Protein AF-A0A1V6N3Y4-F1 (afdb_monomer_lite)

Foldseek 3Di:
DPPPPPPPPPPPPAAEAEDELPDPLAPQVQQVVFAHEYEYEQDENDDPSQAPHEHDARGAYEYFYPDLVRAYEDEDCAEAGYEYNHHYEYYSHEYEQYFADPDDPTTESYEFLEEYEYYAYEYEHHAYAAFANYEFDWDADPVRPDIGTGEYEAENYEYYQAEHQAASHYEHPEEYEHENYEYEAAQHQAAQHYEYAQYAAEYYLYEYYAGQHEHQDYAQHYEAEDHQDAHHAENYEYEQGCYAAALHGEYQAAYHAYLYEAYQGEHAAHEQHYEHDDDDADHEYEHENYEYYQGEYQEALHYEHAYAYAAYNYEYEQREHAHEAQHYEYEPYEEAHFQYEAENGDYPDYAPYEYEAAPDAYAHAQYEYFQIPFAHYDYDQDCVVPNPGGHDQVRYAAEAYHQLEPPNVRNHYPHDYPKYKHKAKDWDDDPDFAAQFDKTKIKIDTAIPPDRHLVPSVVGHDWDWKWKDKPNHTDDIDGNSDTDMDIDHHHFQWIKIWIHGHPYIYIDIGGHHAFEKEKDKDFPDDDQFKTKIKMAIATPVRQADAQFKKWKDFPPHTFDIFGHHNRRITIDIGGCVVAAAWTWMKIWGCADRRHHIYMDIDTDHD

Sequence (606 aa):
MLITTALTISSVSANEITINENSTGGIKEAVNTGNSTIILESGTYKGENNTEIGVRYENNIIIKSKNPNNKAIIDCNNSWFIGNAGNLTLINLIIVNGQGMEEGITQGVITNLGTIYIINCSFMNNNLTIGSVINNIKISDPDGIITVAGSAYIINSTFINNKALEGGAIFNQGNISIANSNFTNNSANTGGAIYNDEGLMEIYSSVFLNNKAIGENGGGAIFNDYCDIPIIIDSCSFINNSAKVGGSIGSSGSLNILRSKFIDNTATSGGGGIASAGGELGYICNIYNSSFINNSAPMGGAVLNIMQLNIFNCNFTNNKANETGEAIINLISPLNVSNSNFNNNSATKGSDIYLSTIQFPVSITYNTFLNSKNNSIYYINTEEMMPGMVGNVSNVKISHNWWGTNNIKDKVIGVKPINYYTMKITTKIANNKLYVTDKLTIYYYFVLNGTNNNADAKNKLKYFTTSLYYNGKLLKNIDGRINTNYSITLKTISNTVKAKLDKQESNIKYTARKLKTTNNFQIASKSKKYTKLKISLKDNKKKSVAKKWIKVYKGKKYLGKAKTNTKGIAYLKIKTNKIKGKNKITTKYTGTGIYTSSKKTKTLKI

Organism: NCBI:txid1300164

InterPro domains:
  IPR003368 Polymorphic outer membrane protein repeat [PF02415] (156-173)
  IPR003368 Polymorphic outer membrane protein repeat [PF02415] (180-196)
  IPR011050 Pectin lyase fold/virulence factor [SSF51126] (2-277)
  IPR011050 Pectin lyase fold/virulence factor [SSF51126] (231-425)

Radius of gyration: 39.25 Å; chains: 1; bounding box: 73×41×133 Å

pLDDT: mean 89.95, std 11.98, range [33.0, 98.94]

Secondary structure (DSSP, 8-state):
--SSSS-------PEEEEE-TT-TTHHHHHHTTSSEEEEEPSSEE-STTSSSEEEPTT-EEEEEES-TTSPPEEE-TTS--EEESSEEEEES-EEES----SSSS--SSEEESSEEEEES-EEES-B-SSS-SEEE-EEE-TTSS-EEE-EEEEES-EEES-B-SB-SSEEESSEEEEES-EEES-EESBSSSEEEES-EEEEES-EEES-EE-SSSSBSSEEEES-SSPEEEES-EEES-EESSBSSEEESS-EEEES-EEES-EESSS-SSEEE--SSTT-EEEEES-EEES-EEEE-SSEEESSEEEEES-EEES-EEEEE-SSEEE-SS-EEEES-EEES-EEEE-EEEEES--SS-EEEES-EEES-SSEEEEE---TTSSTT----GGGEEEESBB-SSS--TTTEESS--SSBEEEEEE----S-PPBTT-EEEEEEEEEETTSS--TTHHHHSPP-EEEEEETTEEEEEEETTS-EEEEEE--SSEEEEEEEETTEEEEEEEEPBPBPEEEEEEEEEE-SSEEEEEEEEEETTS-B-TT-EEEEEETTEEEEEEE--TTSEEEEEEEGGGG-SEEEEEEEE---SSB--EEEEEEEE-

Structure (mmCIF, N/CA/C/O backbone):
data_AF-A0A1V6N3Y4-F1
#
_entry.id   AF-A0A1V6N3Y4-F1
#
loop_
_atom_site.group_PDB
_atom_site.id
_atom_site.type_symbol
_atom_site.label_atom_id
_atom_site.label_alt_id
_atom_site.label_comp_id
_atom_site.label_asym_id
_atom_site.label_entity_id
_atom_site.label_seq_id
_atom_site.pdbx_PDB_ins_code
_atom_site.Cartn_x
_atom_site.Cartn_y
_atom_site.Cartn_z
_atom_site.occupancy
_atom_site.B_iso_or_equiv
_atom_site.auth_seq_id
_atom_site.auth_comp_id
_atom_site.auth_asym_id
_atom_site.auth_atom_id
_atom_site.pdbx_PDB_model_num
ATOM 1 N N . MET A 1 1 ? -9.312 -17.828 9.897 1.00 33.00 1 MET A N 1
ATOM 2 C CA . MET A 1 1 ? -9.777 -19.123 10.445 1.00 33.00 1 MET A CA 1
ATOM 3 C C . MET A 1 1 ? -9.742 -19.098 11.982 1.00 33.00 1 MET A C 1
ATOM 5 O O . MET A 1 1 ? -9.340 -20.075 12.588 1.00 33.00 1 MET A O 1
ATOM 9 N N . LEU A 1 2 ? -10.165 -17.986 12.610 1.00 33.62 2 LEU A N 1
ATOM 10 C CA . LEU A 1 2 ? -10.116 -17.787 14.073 1.00 33.62 2 LEU A CA 1
ATOM 11 C C . LEU A 1 2 ? -11.417 -17.188 14.655 1.00 33.62 2 LEU A C 1
ATOM 13 O O . LEU A 1 2 ? -11.480 -16.885 15.832 1.00 33.62 2 LEU A O 1
ATOM 17 N N . ILE A 1 3 ? -12.481 -17.050 13.851 1.00 41.53 3 ILE A N 1
ATOM 18 C CA . ILE A 1 3 ? -13.749 -16.409 14.270 1.00 41.53 3 ILE A CA 1
ATOM 19 C C . ILE A 1 3 ? -14.944 -17.348 14.033 1.00 41.53 3 ILE A C 1
ATOM 21 O O . ILE A 1 3 ? -16.021 -16.941 13.621 1.00 41.53 3 ILE A O 1
ATOM 25 N N . THR A 1 4 ? -14.740 -18.653 14.211 1.00 35.91 4 THR A N 1
ATOM 26 C CA . THR A 1 4 ? -15.840 -19.645 14.189 1.00 35.91 4 THR A CA 1
ATOM 27 C C . THR A 1 4 ? -15.979 -20.402 15.506 1.00 35.91 4 THR A C 1
ATOM 29 O O . THR A 1 4 ? -16.926 -21.159 15.666 1.00 35.91 4 THR A O 1
ATOM 32 N N . THR A 1 5 ? -15.100 -20.155 16.481 1.00 37.44 5 THR A N 1
ATOM 33 C CA . THR A 1 5 ? -15.085 -20.857 17.774 1.00 37.44 5 THR A CA 1
ATOM 34 C C . THR A 1 5 ? -15.616 -20.034 18.954 1.00 37.44 5 THR A C 1
ATOM 36 O O . THR A 1 5 ? -15.626 -20.546 20.063 1.00 37.44 5 THR A O 1
ATOM 39 N N . ALA A 1 6 ? -16.109 -18.805 18.751 1.00 40.69 6 ALA A N 1
ATOM 40 C CA . ALA A 1 6 ? -16.585 -17.930 19.840 1.00 40.69 6 ALA A CA 1
ATOM 41 C C . ALA A 1 6 ? -18.121 -17.852 19.991 1.00 40.69 6 ALA A C 1
ATOM 43 O O . ALA A 1 6 ? -18.643 -16.897 20.551 1.00 40.69 6 ALA A O 1
ATOM 44 N N . LEU A 1 7 ? -18.868 -18.840 19.490 1.00 45.47 7 LEU A N 1
ATOM 45 C CA . LEU A 1 7 ? -20.323 -18.936 19.692 1.00 45.47 7 LEU A CA 1
ATOM 46 C C . LEU A 1 7 ? -20.700 -20.275 20.339 1.00 45.47 7 LEU A C 1
ATOM 48 O O . LEU A 1 7 ? -21.632 -20.948 19.917 1.00 45.47 7 LEU A O 1
ATOM 52 N N . THR A 1 8 ? -19.988 -20.675 21.392 1.00 38.47 8 THR A N 1
ATOM 53 C CA . THR A 1 8 ? -20.592 -21.539 22.413 1.00 38.47 8 THR A CA 1
ATOM 54 C C . THR A 1 8 ? -21.263 -20.624 23.429 1.00 38.47 8 THR A C 1
ATOM 56 O O . THR A 1 8 ? -20.672 -20.269 24.445 1.00 38.47 8 THR A O 1
ATOM 59 N N . ILE A 1 9 ? -22.480 -20.175 23.112 1.00 51.94 9 ILE A N 1
ATOM 60 C CA . ILE A 1 9 ? -23.355 -19.509 24.082 1.00 51.94 9 ILE A CA 1
ATOM 61 C C . ILE A 1 9 ? -23.631 -20.561 25.161 1.00 51.94 9 ILE A C 1
ATOM 63 O O . ILE A 1 9 ? -24.239 -21.592 24.867 1.00 51.94 9 ILE A O 1
ATOM 67 N N . SER A 1 10 ? -23.107 -20.365 26.372 1.00 43.41 10 SER A N 1
ATOM 68 C CA . SER A 1 10 ? -23.363 -21.279 27.481 1.00 43.41 10 SER A CA 1
ATOM 69 C C . SER A 1 10 ? -24.864 -21.281 27.770 1.00 43.41 10 SER A C 1
ATOM 71 O O . SER A 1 10 ? -25.480 -20.256 28.050 1.00 43.41 10 SER A O 1
ATOM 73 N N . SER A 1 11 ? -25.474 -22.454 27.642 1.00 40.91 11 SER A N 1
ATOM 74 C CA . SER A 1 11 ? -26.912 -22.682 27.762 1.00 40.91 11 SER A CA 1
ATOM 75 C C . SER A 1 11 ? -27.372 -22.741 29.223 1.00 40.91 11 SER A C 1
ATOM 77 O O . SER A 1 11 ? -28.073 -23.674 29.616 1.00 40.91 11 SER A O 1
ATOM 79 N N . VAL A 1 12 ? -26.962 -21.781 30.055 1.00 51.38 12 VAL A N 1
ATOM 80 C CA . VAL A 1 12 ? -27.652 -21.567 31.334 1.00 51.38 12 VAL A CA 1
ATOM 81 C C . VAL A 1 12 ? -29.000 -20.942 30.979 1.00 51.38 12 VAL A C 1
ATOM 83 O O . VAL A 1 12 ? -29.028 -20.018 30.171 1.00 51.38 12 VAL A O 1
ATOM 86 N N . SER A 1 13 ? -30.109 -21.481 31.497 1.00 56.66 13 SER A N 1
ATOM 87 C CA . SER A 1 13 ? -31.471 -21.046 31.157 1.00 56.66 13 SER A CA 1
ATOM 88 C C . SER A 1 13 ? -31.668 -19.562 31.488 1.00 56.66 13 SER A C 1
ATOM 90 O O . SER A 1 13 ? -32.026 -19.207 32.610 1.00 56.66 13 SER A O 1
ATOM 92 N N . ALA A 1 14 ? -31.374 -18.695 30.525 1.00 64.75 14 ALA A N 1
ATOM 93 C CA . ALA A 1 14 ? -31.581 -17.267 30.646 1.00 64.75 14 ALA A CA 1
ATOM 94 C C . ALA A 1 14 ? -33.077 -16.985 30.496 1.00 64.75 14 ALA A C 1
ATOM 96 O O . ALA A 1 14 ? -33.709 -17.495 29.569 1.00 64.75 14 ALA A O 1
ATOM 97 N N . ASN A 1 15 ? -33.639 -16.174 31.389 1.00 84.38 15 ASN A N 1
ATOM 98 C CA . ASN A 1 15 ? -35.018 -15.720 31.248 1.00 84.38 15 ASN A CA 1
ATOM 99 C C . ASN A 1 15 ? -35.150 -14.914 29.949 1.00 84.38 15 ASN A C 1
ATOM 101 O O . ASN A 1 15 ? -34.381 -13.982 29.713 1.00 84.38 15 ASN A O 1
ATOM 105 N N . GLU A 1 16 ? -36.100 -15.269 29.084 1.00 93.00 16 GLU A N 1
ATOM 106 C CA . GLU A 1 16 ? -36.401 -14.466 27.896 1.00 93.00 16 GLU A CA 1
ATOM 107 C C . GLU A 1 16 ? -37.425 -13.384 28.242 1.00 93.00 16 GLU A C 1
ATOM 109 O O . GLU A 1 16 ? -38.526 -13.677 28.706 1.00 93.00 16 GLU A O 1
ATOM 114 N N . ILE A 1 17 ? -37.069 -12.124 27.999 1.00 95.38 17 ILE A N 1
ATOM 115 C CA . ILE A 1 17 ? -37.896 -10.961 28.320 1.00 95.38 17 ILE A CA 1
ATOM 116 C C . ILE A 1 17 ? -38.053 -10.139 27.047 1.00 95.38 17 ILE A C 1
ATOM 118 O O . ILE A 1 17 ? -37.066 -9.667 26.490 1.00 95.38 17 ILE A O 1
ATOM 122 N N . THR A 1 18 ? -39.284 -9.962 26.568 1.00 96.69 18 THR A N 1
ATOM 123 C CA . THR A 1 18 ? -39.566 -9.101 25.409 1.00 96.69 18 THR A CA 1
ATOM 124 C C . THR A 1 18 ? -40.175 -7.787 25.877 1.00 96.69 18 THR A C 1
ATOM 126 O O . THR A 1 18 ? -41.184 -7.804 26.579 1.00 96.69 18 THR A O 1
ATOM 129 N N . ILE A 1 19 ? -39.585 -6.660 25.477 1.00 97.31 19 ILE A N 1
ATOM 130 C CA . ILE A 1 19 ? -40.056 -5.316 25.837 1.00 97.31 19 ILE A CA 1
ATOM 131 C C . ILE A 1 19 ? -40.183 -4.417 24.606 1.00 97.31 19 ILE A C 1
ATOM 133 O O . ILE A 1 19 ? -39.470 -4.586 23.615 1.00 97.31 19 ILE A O 1
ATOM 137 N N . ASN A 1 20 ? -41.064 -3.423 24.685 1.00 97.44 20 ASN A N 1
ATOM 138 C CA . ASN A 1 20 ? -41.166 -2.329 23.717 1.00 97.44 20 ASN A CA 1
ATOM 139 C C . ASN A 1 20 ? -40.733 -1.002 24.366 1.00 97.44 20 ASN A C 1
ATOM 141 O O . ASN A 1 20 ? -40.438 -0.954 25.558 1.00 97.44 20 ASN A O 1
ATOM 145 N N . GLU A 1 21 ? -40.690 0.074 23.584 1.00 94.62 21 GLU A N 1
ATOM 146 C CA . GLU A 1 21 ? -40.254 1.406 24.038 1.00 94.62 21 GLU A CA 1
ATOM 147 C C . GLU A 1 21 ? -41.095 2.009 25.184 1.00 94.62 21 GLU A C 1
ATOM 149 O O . GLU A 1 21 ? -40.624 2.917 25.863 1.00 94.62 21 GLU A O 1
ATOM 154 N N . ASN A 1 22 ? -42.301 1.482 25.435 1.00 94.81 22 ASN A N 1
ATOM 155 C CA . ASN A 1 22 ? -43.223 1.924 26.487 1.00 94.81 22 ASN A CA 1
ATOM 156 C C . ASN A 1 22 ? -43.298 0.956 27.682 1.00 94.81 22 ASN A C 1
ATOM 158 O O . ASN A 1 22 ? -44.105 1.163 28.590 1.00 94.81 22 ASN A O 1
ATOM 162 N N . SER A 1 23 ? -42.508 -0.123 27.689 1.00 95.38 23 SER A N 1
ATOM 163 C CA . SER A 1 23 ? -42.474 -1.065 28.808 1.00 95.38 23 SER A CA 1
ATOM 164 C C . SER A 1 23 ? -42.011 -0.364 30.089 1.00 95.38 23 SER A C 1
ATOM 166 O O . SER A 1 23 ? -40.950 0.262 30.118 1.00 95.38 23 SER A O 1
ATOM 168 N N . THR A 1 24 ? -42.802 -0.481 31.160 1.00 93.75 24 THR A N 1
ATOM 169 C CA . THR A 1 24 ? -42.452 0.029 32.495 1.00 93.75 24 THR A CA 1
ATOM 170 C C . THR A 1 24 ? -41.091 -0.522 32.931 1.00 93.75 24 THR A C 1
ATOM 172 O O . THR A 1 24 ? -40.791 -1.682 32.664 1.00 93.75 24 THR A O 1
ATOM 175 N N . GLY A 1 25 ? -40.239 0.340 33.499 1.00 93.31 25 GLY A N 1
ATOM 176 C CA . GLY A 1 25 ? -38.878 -0.002 33.939 1.00 93.31 25 GLY A CA 1
ATOM 177 C C . GLY A 1 25 ? -37.847 -0.268 32.834 1.00 93.31 25 GLY A C 1
ATOM 178 O O . GLY A 1 25 ? -36.647 -0.270 33.115 1.00 93.31 25 GLY A O 1
ATOM 179 N N . GLY A 1 26 ? -38.283 -0.402 31.576 1.00 96.56 26 GLY A N 1
ATOM 180 C CA . GLY A 1 26 ? -37.426 -0.454 30.392 1.00 96.56 26 GLY A CA 1
ATOM 181 C C . GLY A 1 26 ? -36.361 -1.554 30.425 1.00 96.56 26 GLY A C 1
ATOM 182 O O . GLY A 1 26 ? -36.536 -2.625 31.011 1.00 96.56 26 GLY A O 1
ATOM 183 N N . ILE A 1 27 ? -35.231 -1.289 29.765 1.00 97.12 27 ILE A N 1
ATOM 184 C CA . ILE A 1 27 ? -34.089 -2.216 29.718 1.00 97.12 27 ILE A CA 1
ATOM 185 C C . ILE A 1 27 ? -33.473 -2.390 31.115 1.00 97.12 27 ILE A C 1
ATOM 187 O O . ILE A 1 27 ? -33.032 -3.488 31.454 1.00 97.12 27 ILE A O 1
ATOM 191 N N . LYS A 1 28 ? -33.465 -1.334 31.939 1.00 95.56 28 LYS A N 1
ATOM 192 C CA . LYS A 1 28 ? -32.869 -1.337 33.282 1.00 95.56 28 LYS A CA 1
ATOM 193 C C . LYS A 1 28 ? -33.521 -2.380 34.190 1.00 95.56 28 LYS A C 1
ATOM 195 O O . LYS A 1 28 ? -32.811 -3.166 34.814 1.00 95.56 28 LYS A O 1
ATOM 200 N N . GLU A 1 29 ? -34.852 -2.436 34.232 1.00 95.19 29 GLU A N 1
ATOM 201 C CA . GLU A 1 29 ? -35.568 -3.454 35.013 1.00 95.19 29 GLU A CA 1
ATOM 202 C C . GLU A 1 29 ? -35.330 -4.863 34.454 1.00 95.19 29 GLU A C 1
ATOM 204 O O . GLU A 1 29 ? -35.030 -5.783 35.216 1.00 95.19 29 GLU A O 1
ATOM 209 N N . ALA A 1 30 ? -35.364 -5.025 33.127 1.00 94.44 30 ALA A N 1
ATOM 210 C CA . ALA A 1 30 ? -35.142 -6.319 32.487 1.00 94.44 30 ALA A CA 1
ATOM 211 C C . ALA A 1 30 ? -33.751 -6.909 32.803 1.00 94.44 30 ALA A C 1
ATOM 213 O O . ALA A 1 30 ? -33.641 -8.109 33.056 1.00 94.44 30 ALA A O 1
ATOM 214 N N . VAL A 1 31 ? -32.699 -6.083 32.861 1.00 94.00 31 VAL A N 1
ATOM 215 C CA . VAL A 1 31 ? -31.335 -6.518 33.234 1.00 94.00 31 VAL A CA 1
ATOM 216 C C . VAL A 1 31 ? -31.233 -6.946 34.704 1.00 94.00 31 VAL A C 1
ATOM 218 O O . VAL A 1 31 ? -30.486 -7.871 35.024 1.00 94.00 31 VAL A O 1
ATOM 221 N N . ASN A 1 32 ? -32.005 -6.332 35.604 1.00 89.50 32 ASN A N 1
ATOM 222 C CA . ASN A 1 32 ? -31.956 -6.626 37.042 1.00 89.50 32 ASN A CA 1
ATOM 223 C C . ASN A 1 32 ? -32.552 -7.991 37.429 1.00 89.50 32 ASN A C 1
ATOM 225 O O . ASN A 1 32 ? -32.403 -8.420 38.572 1.00 89.50 32 ASN A O 1
ATOM 229 N N . THR A 1 33 ? -33.182 -8.703 36.492 1.00 85.69 33 THR A N 1
ATOM 230 C CA . THR A 1 33 ? -33.753 -10.041 36.724 1.00 85.69 33 THR A CA 1
ATOM 231 C C . THR A 1 33 ? -32.708 -11.172 36.768 1.00 85.69 33 THR A C 1
ATOM 233 O O . THR A 1 33 ? -33.061 -12.325 37.017 1.00 85.69 33 THR A O 1
ATOM 236 N N . GLY A 1 34 ? -31.421 -10.860 36.563 1.00 83.50 34 GLY A N 1
ATOM 237 C CA . GLY A 1 34 ? -30.323 -11.831 36.508 1.00 83.50 34 GLY A CA 1
ATOM 238 C C . GLY A 1 34 ? -30.050 -12.312 35.081 1.00 83.50 34 GLY A C 1
ATOM 239 O O . GLY A 1 34 ? -30.277 -11.572 34.126 1.00 83.50 34 GLY A O 1
ATOM 240 N N . ASN A 1 35 ? -29.555 -13.545 34.919 1.00 88.00 35 ASN A N 1
ATOM 241 C CA . ASN A 1 35 ? -29.235 -14.133 33.608 1.00 88.00 35 ASN A CA 1
ATOM 242 C C . ASN A 1 35 ? -30.437 -14.082 32.651 1.00 88.00 35 ASN A C 1
ATOM 244 O O . ASN A 1 35 ? -31.423 -14.793 32.862 1.00 88.00 35 ASN A O 1
ATOM 248 N N . SER A 1 36 ? -30.341 -13.276 31.589 1.00 90.56 36 SER A N 1
ATOM 249 C CA . SER A 1 36 ? -31.496 -12.942 30.747 1.00 90.56 36 SER A CA 1
ATOM 250 C C . SER A 1 36 ? -31.145 -12.695 29.283 1.00 90.56 36 SER A C 1
ATOM 252 O O . SER A 1 36 ? -30.097 -12.141 28.951 1.00 90.56 36 SER A O 1
ATOM 254 N N . THR A 1 37 ? -32.076 -13.059 28.401 1.00 95.75 37 THR A N 1
ATOM 255 C CA . THR A 1 37 ? -32.118 -12.620 27.003 1.00 95.75 37 THR A CA 1
ATOM 256 C C . THR A 1 37 ? -33.241 -11.607 26.832 1.00 95.75 37 THR A C 1
ATOM 258 O O . THR A 1 37 ? -34.420 -11.946 26.839 1.00 95.75 37 THR A O 1
ATOM 261 N N . ILE A 1 38 ? -32.860 -10.353 26.641 1.00 97.31 38 ILE A N 1
ATOM 262 C CA . ILE A 1 38 ? -33.747 -9.209 26.486 1.00 97.31 38 ILE A CA 1
ATOM 263 C C . ILE A 1 38 ? -33.940 -8.936 24.994 1.00 97.31 38 ILE A C 1
ATOM 265 O O . ILE A 1 38 ? -32.992 -8.654 24.255 1.00 97.31 38 ILE A O 1
ATOM 269 N N . ILE A 1 39 ? -35.185 -9.048 24.545 1.00 98.06 39 ILE A N 1
ATOM 270 C CA . ILE A 1 39 ? -35.608 -8.886 23.158 1.00 98.06 39 ILE A CA 1
ATOM 271 C C . ILE A 1 39 ? -36.339 -7.553 23.029 1.00 98.06 39 ILE A C 1
ATOM 273 O O . ILE A 1 39 ? -37.398 -7.348 23.617 1.00 98.06 39 ILE A O 1
ATOM 277 N N . LEU A 1 40 ? -35.774 -6.649 22.237 1.00 98.50 40 LEU A N 1
ATOM 278 C CA . LEU A 1 40 ? -36.328 -5.323 21.997 1.00 98.50 40 LEU A CA 1
ATOM 279 C C . LEU A 1 40 ? -37.172 -5.335 20.721 1.00 98.50 40 LEU A C 1
ATOM 281 O O . LEU A 1 40 ? -36.662 -5.649 19.639 1.00 98.50 40 LEU A O 1
ATOM 285 N N . GLU A 1 41 ? -38.456 -4.999 20.828 1.00 98.44 41 GLU A N 1
ATOM 286 C CA . GLU A 1 41 ? -39.258 -4.626 19.659 1.00 98.44 41 GLU A CA 1
ATOM 287 C C . GLU A 1 41 ? -38.630 -3.414 18.945 1.00 98.44 41 GLU A C 1
ATOM 289 O O . GLU A 1 41 ? -37.853 -2.650 19.518 1.00 98.44 41 GLU A O 1
ATOM 294 N N . SER A 1 42 ? -38.943 -3.226 17.663 1.00 97.88 42 SER A N 1
ATOM 295 C CA . SER A 1 42 ? -38.503 -2.023 16.954 1.00 97.88 42 SER A CA 1
ATOM 296 C C . SER A 1 42 ? -39.098 -0.780 17.620 1.00 97.88 42 SER A C 1
ATOM 298 O O . SER A 1 42 ? -40.305 -0.721 17.842 1.00 97.88 42 SER A O 1
ATOM 300 N N . GLY A 1 43 ? -38.259 0.209 17.905 1.00 97.81 43 GLY A N 1
ATOM 301 C CA . GLY A 1 43 ? -38.656 1.407 18.634 1.00 97.81 43 GLY A CA 1
ATOM 302 C C . GLY A 1 43 ? -37.452 2.226 19.080 1.00 97.81 43 GLY A C 1
ATOM 303 O O . GLY A 1 43 ? -36.305 1.818 18.868 1.00 97.81 43 GLY A O 1
ATOM 304 N N . THR A 1 44 ? -37.714 3.383 19.684 1.00 98.19 44 THR A N 1
ATOM 305 C CA . THR A 1 44 ? -36.690 4.247 20.279 1.00 98.19 44 THR A CA 1
ATOM 306 C C . THR A 1 44 ? -36.819 4.258 21.797 1.00 98.19 44 THR A C 1
ATOM 308 O O . THR A 1 44 ? -37.716 4.875 22.361 1.00 98.19 44 THR A O 1
ATOM 311 N N . TYR A 1 45 ? -35.876 3.601 22.457 1.00 98.19 45 TYR A N 1
ATOM 312 C CA . TYR A 1 45 ? -35.781 3.466 23.902 1.00 98.19 45 TYR A CA 1
ATOM 313 C C . TYR A 1 45 ? -35.039 4.681 24.460 1.00 98.19 45 TYR A C 1
ATOM 315 O O . TYR A 1 45 ? -33.842 4.844 24.219 1.00 98.19 45 TYR A O 1
ATOM 323 N N . LYS A 1 46 ? -35.774 5.545 25.169 1.00 94.56 46 LYS A N 1
ATOM 324 C CA . LYS A 1 46 ? -35.293 6.812 25.748 1.00 94.56 46 LYS A CA 1
ATOM 325 C C . LYS A 1 46 ? -35.507 6.849 27.257 1.00 94.56 46 LYS A C 1
ATOM 327 O O . LYS A 1 46 ? -36.319 6.094 27.792 1.00 94.56 46 LYS A O 1
ATOM 332 N N . GLY A 1 47 ? -34.845 7.796 27.912 1.00 87.75 47 GLY A N 1
ATOM 333 C CA . GLY A 1 47 ? -35.048 8.103 29.325 1.00 87.75 47 GLY A CA 1
ATOM 334 C C . GLY A 1 47 ? -34.318 7.153 30.271 1.00 87.75 47 GLY A C 1
ATOM 335 O O . GLY A 1 47 ? -33.772 6.128 29.865 1.00 87.75 47 GLY A O 1
ATOM 336 N N . GLU A 1 48 ? -34.348 7.502 31.555 1.00 90.00 48 GLU A N 1
ATOM 337 C CA . GLU A 1 48 ? -33.527 6.899 32.617 1.00 90.00 48 GLU A CA 1
ATOM 338 C C . GLU A 1 48 ? -33.753 5.393 32.812 1.00 90.00 48 GLU A C 1
ATOM 340 O O . GLU A 1 48 ? -32.900 4.698 33.354 1.00 90.00 48 GLU A O 1
ATOM 345 N N . ASN A 1 49 ? -34.878 4.850 32.344 1.00 95.31 49 ASN A N 1
ATOM 346 C CA . ASN A 1 49 ? -35.170 3.415 32.402 1.00 95.31 49 ASN A CA 1
ATOM 347 C C . ASN A 1 49 ? -34.407 2.588 31.347 1.00 95.31 49 ASN A C 1
ATOM 349 O O . ASN A 1 49 ? -34.445 1.360 31.376 1.00 95.31 49 ASN A O 1
ATOM 353 N N . ASN A 1 50 ? -33.730 3.237 30.397 1.00 96.62 50 ASN A N 1
ATOM 354 C CA . ASN A 1 50 ? -33.027 2.585 29.287 1.00 96.62 50 ASN A CA 1
ATOM 355 C C . ASN A 1 50 ? -31.525 2.913 29.237 1.00 96.62 50 ASN A C 1
ATOM 357 O O . ASN A 1 50 ? -30.818 2.422 28.358 1.00 96.62 50 ASN A O 1
ATOM 361 N N . THR A 1 51 ? -31.042 3.715 30.183 1.00 94.62 51 THR A N 1
ATOM 362 C CA . THR A 1 51 ? -29.648 4.149 30.342 1.00 94.62 51 THR A CA 1
ATOM 363 C C . THR A 1 51 ? -29.168 3.858 31.755 1.00 94.62 51 THR A C 1
ATOM 365 O O . THR A 1 51 ? -29.954 3.465 32.615 1.00 94.62 51 THR A O 1
ATOM 368 N N . GLU A 1 52 ? -27.881 4.049 32.015 1.00 93.06 52 GLU A N 1
ATOM 369 C CA . GLU A 1 52 ? -27.291 3.913 33.347 1.00 93.06 52 GLU A CA 1
ATOM 370 C C . GLU A 1 52 ? -27.485 2.522 33.965 1.00 93.06 52 GLU A C 1
ATOM 372 O O . GLU A 1 52 ? -27.962 2.355 35.091 1.00 93.06 52 GLU A O 1
ATOM 377 N N . ILE A 1 53 ? -27.173 1.494 33.177 1.00 94.12 53 ILE A N 1
ATOM 378 C CA . ILE A 1 53 ? -27.447 0.095 33.507 1.00 94.12 53 ILE A CA 1
ATOM 379 C C . ILE A 1 53 ? -26.165 -0.618 33.944 1.00 94.12 53 ILE A C 1
ATOM 381 O O . ILE A 1 53 ? -25.170 -0.610 33.229 1.00 94.12 53 ILE A O 1
ATOM 385 N N . GLY A 1 54 ? -26.184 -1.302 35.089 1.00 92.62 54 GLY A N 1
ATOM 386 C CA . GLY A 1 54 ? -25.061 -2.124 35.552 1.00 92.62 54 GLY A CA 1
ATOM 387 C C . GLY A 1 54 ? -25.291 -3.619 35.326 1.00 92.62 54 GLY A C 1
ATOM 388 O O . GLY A 1 54 ? -26.254 -4.181 35.843 1.00 92.62 54 GLY A O 1
ATOM 389 N N . VAL A 1 55 ? -24.380 -4.289 34.618 1.00 93.81 55 VAL A N 1
ATOM 390 C CA . VAL A 1 55 ? -24.320 -5.757 34.524 1.00 93.81 55 VAL A CA 1
ATOM 391 C C . VAL A 1 55 ? -23.303 -6.275 35.535 1.00 93.81 55 VAL A C 1
ATOM 393 O O . VAL A 1 55 ? -22.112 -5.969 35.446 1.00 93.81 55 VAL A O 1
ATOM 396 N N . ARG A 1 56 ? -23.779 -7.062 36.504 1.00 91.62 56 ARG A N 1
ATOM 397 C CA . ARG A 1 56 ? -22.957 -7.651 37.573 1.00 91.62 56 ARG A CA 1
ATOM 398 C C . ARG A 1 56 ? -22.068 -8.786 37.061 1.00 91.62 56 ARG A C 1
ATOM 400 O O . ARG A 1 56 ? -22.376 -9.390 36.036 1.00 91.62 56 ARG A O 1
ATOM 407 N N . TYR A 1 57 ? -20.987 -9.081 37.783 1.00 89.69 57 TYR A N 1
ATOM 408 C CA . TYR A 1 57 ? -19.945 -10.026 37.359 1.00 89.69 57 TYR A CA 1
ATOM 409 C C . TYR A 1 57 ? -20.447 -11.469 37.201 1.00 89.69 57 TYR A C 1
ATOM 411 O O . TYR A 1 57 ? -19.934 -12.220 36.376 1.00 89.69 57 TYR A O 1
ATOM 419 N N . GLU A 1 58 ? -21.477 -11.845 37.953 1.00 89.50 58 GLU A N 1
ATOM 420 C CA . GLU A 1 58 ? -22.122 -13.154 37.907 1.00 89.50 58 GLU A CA 1
ATOM 421 C C . GLU A 1 58 ? -23.143 -13.305 36.763 1.00 89.50 58 GLU A C 1
ATOM 423 O O . GLU A 1 58 ? -23.597 -14.419 36.485 1.00 89.50 58 GLU A O 1
ATOM 428 N N . ASN A 1 59 ? -23.505 -12.204 36.091 1.00 91.44 59 ASN A N 1
ATOM 429 C CA . ASN A 1 59 ? -24.600 -12.181 35.125 1.00 91.44 59 ASN A CA 1
ATOM 430 C C . ASN A 1 59 ? -24.136 -12.404 33.678 1.00 91.44 59 ASN A C 1
ATOM 432 O O . ASN A 1 59 ? -23.140 -11.849 33.212 1.00 91.44 59 ASN A O 1
ATOM 436 N N . ASN A 1 60 ? -24.950 -13.160 32.940 1.00 93.50 60 ASN A N 1
ATOM 437 C CA . ASN A 1 60 ? -24.900 -13.344 31.494 1.00 93.50 60 ASN A CA 1
ATOM 438 C C . ASN A 1 60 ? -26.135 -12.687 30.866 1.00 93.50 60 ASN A C 1
ATOM 440 O O . ASN A 1 60 ? -27.252 -13.192 31.002 1.00 93.50 60 ASN A O 1
ATOM 444 N N . ILE A 1 61 ? -25.935 -11.559 30.190 1.00 96.50 61 ILE A N 1
ATOM 445 C CA . ILE A 1 61 ? -27.001 -10.739 29.614 1.00 96.50 61 ILE A CA 1
ATOM 446 C C . ILE A 1 61 ? -26.859 -10.691 28.097 1.00 96.50 61 ILE A C 1
ATOM 448 O O . ILE A 1 61 ? -25.795 -10.376 27.564 1.00 96.50 61 ILE A O 1
ATOM 452 N N . ILE A 1 62 ? -27.956 -10.938 27.388 1.00 97.50 62 ILE A N 1
ATOM 453 C CA . ILE A 1 62 ? -28.064 -10.710 25.945 1.00 97.50 62 ILE A CA 1
ATOM 454 C C . ILE A 1 62 ? -29.114 -9.628 25.716 1.00 97.50 62 ILE A C 1
ATOM 456 O O . ILE A 1 62 ? -30.245 -9.788 26.152 1.00 97.50 62 ILE A O 1
ATOM 460 N N . ILE A 1 63 ? -28.777 -8.559 24.998 1.00 98.06 63 ILE A N 1
ATOM 461 C CA . ILE A 1 63 ? -29.723 -7.529 24.550 1.00 98.06 63 ILE A CA 1
ATOM 462 C C . ILE A 1 63 ? -29.732 -7.538 23.026 1.00 98.06 63 ILE A C 1
ATOM 464 O O . ILE A 1 63 ? -28.706 -7.294 22.383 1.00 98.06 63 ILE A O 1
ATOM 468 N N . LYS A 1 64 ? -30.884 -7.836 22.425 1.00 98.06 64 LYS A N 1
ATOM 469 C CA . LYS A 1 64 ? -31.008 -7.948 20.968 1.00 98.06 64 LYS A CA 1
ATOM 470 C C . LYS A 1 64 ? -32.264 -7.283 20.432 1.00 98.06 64 LYS A C 1
ATOM 472 O O . LYS A 1 64 ? -33.333 -7.402 21.022 1.00 98.06 64 LYS A O 1
ATOM 477 N N . SER A 1 65 ? -32.164 -6.679 19.251 1.00 98.38 65 SER A N 1
ATOM 478 C CA . SER A 1 65 ? -33.364 -6.329 18.483 1.00 98.38 65 SER A CA 1
ATOM 479 C C . SER A 1 65 ? -34.071 -7.588 18.000 1.00 98.38 65 SER A C 1
ATOM 481 O O . SER A 1 65 ? -33.435 -8.493 17.450 1.00 98.38 65 SER A O 1
ATOM 483 N N . LYS A 1 66 ? -35.399 -7.606 18.112 1.00 97.25 66 LYS A N 1
ATOM 484 C CA . LYS A 1 66 ? -36.255 -8.643 17.532 1.00 97.25 66 LYS A CA 1
ATOM 485 C C . LYS A 1 66 ? -36.152 -8.670 16.010 1.00 97.25 66 LYS A C 1
ATOM 487 O O . LYS A 1 66 ? -36.069 -9.742 15.416 1.00 97.25 66 LYS A O 1
ATOM 492 N N . ASN A 1 67 ? -36.139 -7.492 15.381 1.00 95.00 67 ASN A N 1
ATOM 493 C CA . ASN A 1 67 ? -36.019 -7.346 13.935 1.00 95.00 67 ASN A CA 1
ATOM 494 C C . ASN A 1 67 ? -34.627 -6.802 13.549 1.00 95.00 67 ASN A C 1
ATOM 496 O O . ASN A 1 67 ? -34.350 -5.626 13.782 1.00 95.00 67 ASN A O 1
ATOM 500 N N . PRO A 1 68 ? -33.752 -7.600 12.909 1.00 92.25 68 PRO A N 1
ATOM 501 C CA . PRO A 1 68 ? -32.419 -7.146 12.503 1.00 92.25 68 PRO A CA 1
ATOM 502 C C . PRO A 1 68 ? -32.433 -6.067 11.409 1.00 92.25 68 PRO A C 1
ATOM 504 O O . PRO A 1 68 ? -31.461 -5.322 11.282 1.00 92.25 68 PRO A O 1
ATOM 507 N N . ASN A 1 69 ? -33.517 -5.980 10.630 1.00 93.94 69 ASN A N 1
ATOM 508 C CA . ASN A 1 69 ? -33.683 -5.010 9.543 1.00 93.94 69 ASN A CA 1
ATOM 509 C C . ASN A 1 69 ? -34.360 -3.712 10.007 1.00 93.94 69 ASN A C 1
ATOM 511 O O . ASN A 1 69 ? -34.315 -2.715 9.294 1.00 93.94 69 ASN A O 1
ATOM 515 N N . ASN A 1 70 ? -34.979 -3.724 11.189 1.00 96.44 70 ASN A N 1
ATOM 516 C CA . ASN A 1 70 ? -35.554 -2.551 11.839 1.00 96.44 70 ASN A CA 1
ATOM 517 C C . ASN A 1 70 ? -35.108 -2.538 13.305 1.00 96.44 70 ASN A C 1
ATOM 519 O O . ASN A 1 70 ? -35.847 -2.937 14.208 1.00 96.44 70 ASN A O 1
ATOM 523 N N . LYS A 1 71 ? -33.837 -2.189 13.498 1.00 97.94 71 LYS A N 1
ATOM 524 C CA . LYS A 1 71 ? -33.138 -2.275 14.780 1.00 97.94 71 LYS A CA 1
ATOM 525 C C . LYS A 1 71 ? -33.779 -1.346 15.815 1.00 97.94 71 LYS A C 1
ATOM 527 O O . LYS A 1 71 ? -34.128 -0.215 15.491 1.00 97.94 71 LYS A O 1
ATOM 532 N N . ALA A 1 72 ? -33.879 -1.811 17.055 1.00 98.50 72 ALA A N 1
ATOM 533 C CA . ALA A 1 72 ? -34.164 -0.966 18.202 1.00 98.50 72 ALA A CA 1
ATOM 534 C C . ALA A 1 72 ? -33.067 0.099 18.355 1.00 98.50 72 ALA A C 1
ATOM 536 O O . ALA A 1 72 ? -31.872 -0.191 18.211 1.00 98.50 72 ALA A O 1
ATOM 537 N N . ILE A 1 73 ? -33.494 1.328 18.637 1.00 98.69 73 ILE A N 1
ATOM 538 C CA . ILE A 1 73 ? -32.625 2.478 18.866 1.00 98.69 73 ILE A CA 1
ATOM 539 C C . ILE A 1 73 ? -32.574 2.729 20.369 1.00 98.69 73 ILE A C 1
ATOM 541 O O . ILE A 1 73 ? -33.601 2.992 20.985 1.00 98.69 73 ILE A O 1
ATOM 545 N N . ILE A 1 74 ? -31.382 2.667 20.946 1.00 98.44 74 ILE A N 1
ATOM 546 C CA . ILE A 1 74 ? -31.086 3.125 22.298 1.00 98.44 74 ILE A CA 1
ATOM 547 C C . ILE A 1 74 ? -30.600 4.565 22.169 1.00 98.44 74 ILE A C 1
ATOM 549 O O . ILE A 1 74 ? -29.481 4.814 21.716 1.00 98.44 74 ILE A O 1
ATOM 553 N N . ASP A 1 75 ? -31.472 5.512 22.493 1.00 97.88 75 ASP A N 1
ATOM 554 C CA . ASP A 1 75 ? -31.138 6.933 22.500 1.00 97.88 75 ASP A CA 1
ATOM 555 C C . ASP A 1 75 ? -30.818 7.334 23.935 1.00 97.88 75 ASP A C 1
ATOM 557 O O . ASP A 1 75 ? -31.702 7.473 24.785 1.00 97.88 75 ASP A O 1
ATOM 561 N N . CYS A 1 76 ? -29.520 7.469 24.195 1.00 94.75 76 CYS A N 1
ATOM 562 C CA . CYS A 1 76 ? -28.991 7.645 25.534 1.00 94.75 76 CYS A CA 1
ATOM 563 C C . CYS A 1 76 ? -29.258 9.036 26.119 1.00 94.75 76 CYS A C 1
ATOM 565 O O . CYS A 1 76 ? -28.969 9.247 27.291 1.00 94.75 76 CYS A O 1
ATOM 567 N N . ASN A 1 77 ? -29.799 9.980 25.336 1.00 92.69 77 ASN A N 1
ATOM 568 C CA . ASN A 1 77 ? -30.163 11.326 25.785 1.00 92.69 77 ASN A CA 1
ATOM 569 C C . ASN A 1 77 ? -29.073 12.020 26.629 1.00 92.69 77 ASN A C 1
ATOM 571 O O . ASN A 1 77 ? -29.345 12.567 27.695 1.00 92.69 77 ASN A O 1
ATOM 575 N N . ASN A 1 78 ? -27.833 11.987 26.142 1.00 89.69 78 ASN A N 1
ATOM 576 C CA . ASN A 1 78 ? -26.642 12.504 26.815 1.00 89.69 78 ASN A CA 1
ATOM 577 C C . ASN A 1 78 ? -26.294 11.826 28.153 1.00 89.69 78 ASN A C 1
ATOM 579 O O . ASN A 1 78 ? -25.668 12.450 29.002 1.00 89.69 78 ASN A O 1
ATOM 583 N N . SER A 1 79 ? -26.657 10.557 28.330 1.00 91.31 79 SER A N 1
ATOM 584 C CA . SER A 1 79 ? -26.194 9.704 29.430 1.00 91.31 79 SER A CA 1
ATOM 585 C C . SER A 1 79 ? -25.378 8.516 28.895 1.00 91.31 79 SER A C 1
ATOM 587 O O . SER A 1 79 ? -25.235 8.331 27.679 1.00 91.31 79 SER A O 1
ATOM 589 N N . TRP A 1 80 ? -24.813 7.713 29.793 1.00 92.75 80 TRP A N 1
ATOM 590 C CA . TRP A 1 80 ? -24.152 6.455 29.459 1.00 92.75 80 TRP A CA 1
ATOM 591 C C . TRP A 1 80 ? -25.183 5.325 29.364 1.00 92.75 80 TRP A C 1
ATOM 593 O O . TRP A 1 80 ? -26.229 5.338 30.011 1.00 92.75 80 TRP A O 1
ATOM 603 N N . PHE A 1 81 ? -24.916 4.322 28.532 1.00 95.06 81 PHE A N 1
ATOM 604 C CA . PHE A 1 81 ? -25.834 3.205 28.336 1.00 95.06 81 PHE A CA 1
ATOM 605 C C . PHE A 1 81 ? -25.653 2.131 29.408 1.00 95.06 81 PHE A C 1
ATOM 607 O O . PHE A 1 81 ? -26.565 1.883 30.197 1.00 95.06 81 PHE A O 1
ATOM 614 N N . ILE A 1 82 ? -24.502 1.453 29.399 1.00 94.62 82 ILE A N 1
ATOM 615 C CA . ILE A 1 82 ? -24.333 0.211 30.157 1.00 94.62 82 ILE A CA 1
ATOM 616 C C . ILE A 1 82 ? -22.882 -0.015 30.598 1.00 94.62 82 ILE A C 1
ATOM 618 O O . ILE A 1 82 ? -21.941 0.107 29.814 1.00 94.62 82 ILE A O 1
ATOM 622 N N . GLY A 1 83 ? -22.711 -0.370 31.867 1.00 94.00 83 GLY A N 1
ATOM 623 C CA . GLY A 1 83 ? -21.459 -0.797 32.475 1.00 94.00 83 GLY A CA 1
ATOM 624 C C . GLY A 1 83 ? -21.481 -2.310 32.662 1.00 94.00 83 GLY A C 1
ATOM 625 O O . GLY A 1 83 ? -22.450 -2.849 33.193 1.00 94.00 83 GLY A O 1
ATOM 626 N N . ASN A 1 84 ? -20.436 -3.005 32.222 1.00 94.06 84 ASN A N 1
ATOM 627 C CA . ASN A 1 84 ? -20.366 -4.461 32.234 1.00 94.06 84 ASN A CA 1
ATOM 628 C C . ASN A 1 84 ? -19.201 -4.985 33.072 1.00 94.06 84 ASN A C 1
ATOM 630 O O . ASN A 1 84 ? -18.049 -4.845 32.671 1.00 94.06 84 ASN A O 1
ATOM 634 N N . ALA A 1 85 ? -19.509 -5.667 34.175 1.00 92.88 85 ALA A N 1
ATOM 635 C CA . ALA A 1 85 ? -18.555 -6.485 34.925 1.00 92.88 85 ALA A CA 1
ATOM 636 C C . ALA A 1 85 ? -18.704 -7.994 34.643 1.00 92.88 85 ALA A C 1
ATOM 638 O O . ALA A 1 85 ? -17.834 -8.766 35.035 1.00 92.88 85 ALA A O 1
ATOM 639 N N . GLY A 1 86 ? -19.796 -8.417 33.993 1.00 92.62 86 GLY A N 1
ATOM 640 C CA . GLY A 1 86 ? -20.114 -9.817 33.686 1.00 92.62 86 GLY A CA 1
ATOM 641 C C . GLY A 1 86 ? -19.920 -10.167 32.212 1.00 92.62 86 GLY A C 1
ATOM 642 O O . GLY A 1 86 ? -18.958 -9.734 31.572 1.00 92.62 86 GLY A O 1
ATOM 643 N N . ASN A 1 87 ? -20.845 -10.950 31.654 1.00 94.50 87 ASN A N 1
ATOM 644 C CA . ASN A 1 87 ? -20.861 -11.310 30.236 1.00 94.50 87 ASN A CA 1
ATOM 645 C C . ASN A 1 87 ? -22.040 -10.636 29.530 1.00 94.50 87 ASN A C 1
ATOM 647 O O . ASN A 1 87 ? -23.197 -10.991 29.759 1.00 94.50 87 ASN A O 1
ATOM 651 N N . LEU A 1 88 ? -21.754 -9.693 28.636 1.00 97.12 88 LEU A N 1
ATOM 652 C CA . LEU A 1 88 ? -22.757 -8.929 27.899 1.00 97.12 88 LEU A CA 1
ATOM 653 C C . LEU A 1 88 ? -22.685 -9.239 26.402 1.00 97.12 88 LEU A C 1
ATOM 655 O O . LEU A 1 88 ? -21.620 -9.226 25.796 1.00 97.12 88 LEU A O 1
ATOM 659 N N . THR A 1 89 ? -23.827 -9.475 25.767 1.00 98.31 89 THR A N 1
ATOM 660 C CA . THR A 1 89 ? -23.929 -9.597 24.309 1.00 98.31 89 THR A CA 1
ATOM 661 C C . THR A 1 89 ? -24.946 -8.602 23.768 1.00 98.31 89 THR A C 1
ATOM 663 O O . THR A 1 89 ? -26.116 -8.651 24.132 1.00 98.31 89 THR A O 1
ATOM 666 N N . LEU A 1 90 ? -24.516 -7.722 22.866 1.00 98.69 90 LEU A N 1
ATOM 667 C CA . LEU A 1 90 ? -25.349 -6.747 22.167 1.00 98.69 90 LEU A CA 1
ATOM 668 C C . LEU A 1 90 ? -25.500 -7.159 20.702 1.00 98.69 90 LEU A C 1
ATOM 670 O O . LEU A 1 90 ? -24.497 -7.362 20.015 1.00 98.69 90 LEU A O 1
ATOM 674 N N . ILE A 1 91 ? -26.738 -7.274 20.210 1.00 98.62 91 ILE A N 1
ATOM 675 C CA . ILE A 1 91 ? -27.004 -7.762 18.848 1.00 98.62 91 ILE A CA 1
ATOM 676 C C . ILE A 1 91 ? -28.005 -6.872 18.113 1.00 98.62 91 ILE A C 1
ATOM 678 O O . ILE A 1 91 ? -29.138 -6.682 18.556 1.00 98.62 91 ILE A O 1
ATOM 682 N N . ASN A 1 92 ? -27.632 -6.418 16.915 1.00 98.50 92 ASN A N 1
ATOM 683 C CA . ASN A 1 92 ? -28.520 -5.677 16.016 1.00 98.50 92 ASN A CA 1
ATOM 684 C C . ASN A 1 92 ? -29.092 -4.394 16.644 1.00 98.50 92 ASN A C 1
ATOM 686 O O . ASN A 1 92 ? -30.258 -4.089 16.415 1.00 98.50 92 ASN A O 1
ATOM 690 N N . LEU A 1 93 ? -28.321 -3.648 17.433 1.00 98.69 93 LEU A N 1
ATOM 691 C CA . LEU A 1 93 ? -28.785 -2.413 18.082 1.00 98.69 93 LEU A CA 1
ATOM 692 C C . LEU A 1 93 ? -28.262 -1.164 17.364 1.00 98.69 93 LEU A C 1
ATOM 694 O O . LEU A 1 93 ? -27.248 -1.219 16.665 1.00 98.69 93 LEU A O 1
ATOM 698 N N . ILE A 1 94 ? -28.942 -0.035 17.551 1.00 98.75 94 ILE A N 1
ATOM 699 C CA . ILE A 1 94 ? -28.429 1.298 17.217 1.00 98.75 94 ILE A CA 1
ATOM 700 C C . ILE A 1 94 ? -28.292 2.077 18.529 1.00 98.75 94 ILE A C 1
ATOM 702 O O . ILE A 1 94 ? -29.269 2.183 19.255 1.00 98.75 94 ILE A O 1
ATOM 706 N N . ILE A 1 95 ? -27.109 2.605 18.836 1.00 98.56 95 ILE A N 1
ATOM 707 C CA . ILE A 1 95 ? -26.815 3.378 20.048 1.00 98.56 95 ILE A CA 1
ATOM 708 C C . ILE A 1 95 ? -26.419 4.797 19.633 1.00 98.56 95 ILE A C 1
ATOM 710 O O . ILE A 1 95 ? -25.482 4.979 18.844 1.00 98.56 95 ILE A O 1
ATOM 714 N N . VAL A 1 96 ? -27.141 5.796 20.142 1.00 98.25 96 VAL A N 1
ATOM 715 C CA . VAL A 1 96 ? -26.969 7.206 19.761 1.00 98.25 96 VAL A CA 1
ATOM 716 C C . VAL A 1 96 ? -26.996 8.148 20.953 1.00 98.25 96 VAL A C 1
ATOM 718 O O . VAL A 1 96 ? -27.561 7.827 21.997 1.00 98.25 96 VAL A O 1
ATOM 721 N N . ASN A 1 97 ? -26.442 9.346 20.744 1.00 95.19 97 ASN A N 1
ATOM 722 C CA . ASN A 1 97 ? -26.482 10.467 21.686 1.00 95.19 97 ASN A CA 1
ATOM 723 C C . ASN A 1 97 ? -25.968 10.108 23.091 1.00 95.19 97 ASN A C 1
ATOM 725 O O . ASN A 1 97 ? -26.468 10.623 24.089 1.00 95.19 97 ASN A O 1
ATOM 729 N N . GLY A 1 98 ? -25.002 9.196 23.178 1.00 93.38 98 GLY A N 1
ATOM 730 C CA . GLY A 1 98 ? -24.366 8.813 24.429 1.00 93.38 98 GLY A CA 1
ATOM 731 C C . GLY A 1 98 ? -23.309 9.812 24.891 1.00 93.38 98 GLY A C 1
ATOM 732 O O . GLY A 1 98 ? -22.632 10.451 24.076 1.00 93.38 98 GLY A O 1
ATOM 733 N N . GLN A 1 99 ? -23.168 9.892 26.211 1.00 88.50 99 GLN A N 1
ATOM 734 C CA . GLN A 1 99 ? -22.092 10.571 26.936 1.00 88.50 99 GLN A CA 1
ATOM 735 C C . GLN A 1 99 ? -21.403 9.594 27.892 1.00 88.50 99 GLN A C 1
ATOM 737 O O . GLN A 1 99 ? -21.936 8.526 28.196 1.00 88.50 99 GLN A O 1
ATOM 742 N N . GLY A 1 100 ? -20.211 9.970 28.349 1.00 78.19 100 GLY A N 1
ATOM 743 C CA . GLY A 1 100 ? -19.524 9.302 29.451 1.00 78.19 100 GLY A CA 1
ATOM 744 C C . GLY A 1 100 ? -20.068 9.742 30.810 1.00 78.19 100 GLY A C 1
ATOM 745 O O . GLY A 1 100 ? -20.751 10.758 30.911 1.00 78.19 100 GLY A O 1
ATOM 746 N N . MET A 1 101 ? -19.746 8.993 31.864 1.00 72.44 101 MET A N 1
ATOM 747 C CA . MET A 1 101 ? -20.019 9.406 33.244 1.00 72.44 101 MET A CA 1
ATOM 748 C C . MET A 1 101 ? -19.107 10.588 33.625 1.00 72.44 101 MET A C 1
ATOM 750 O O . MET A 1 101 ? -17.897 10.511 33.410 1.00 72.44 101 MET A O 1
ATOM 754 N N . GLU A 1 102 ? -19.669 11.670 34.179 1.00 62.62 102 GLU A N 1
ATOM 755 C CA . GLU A 1 102 ? -18.893 12.863 34.576 1.00 62.62 102 GLU A CA 1
ATOM 756 C C . GLU A 1 102 ? -17.966 12.604 35.782 1.00 62.62 102 GLU A C 1
ATOM 758 O O . GLU A 1 102 ? -16.915 13.235 35.891 1.00 62.62 102 GLU A O 1
ATOM 763 N N . GLU A 1 103 ? -18.300 11.641 36.650 1.00 58.78 103 GLU A N 1
ATOM 764 C CA . GLU A 1 103 ? -17.513 11.272 37.834 1.00 58.78 103 GLU A CA 1
ATOM 765 C C . GLU A 1 103 ? -17.188 9.768 37.852 1.00 58.78 103 GLU A C 1
ATOM 767 O O . GLU A 1 103 ? -18.076 8.933 37.708 1.00 58.78 103 GLU A O 1
ATOM 772 N N . GLY A 1 104 ? -15.920 9.402 38.074 1.00 57.19 104 GLY A N 1
ATOM 773 C CA . GLY A 1 104 ? -15.479 8.010 38.252 1.00 57.19 104 GLY A CA 1
ATOM 774 C C . GLY A 1 104 ? -14.525 7.481 37.173 1.00 57.19 104 GLY A C 1
ATOM 775 O O . GLY A 1 104 ? -14.167 8.171 36.221 1.00 57.19 104 GLY A O 1
ATOM 776 N N . ILE A 1 105 ? -14.096 6.225 37.337 1.00 52.91 105 ILE A N 1
ATOM 777 C CA . ILE A 1 105 ? -13.147 5.519 36.448 1.00 52.91 105 ILE A CA 1
ATOM 778 C C . ILE A 1 105 ? -13.773 5.054 35.115 1.00 52.91 105 ILE A C 1
ATOM 780 O O . ILE A 1 105 ? -13.094 4.452 34.288 1.00 52.91 105 ILE A O 1
ATOM 784 N N . THR A 1 106 ? -15.070 5.300 34.894 1.00 54.31 106 THR A N 1
ATOM 785 C CA . THR A 1 106 ? -15.864 4.739 33.787 1.00 54.31 106 THR A CA 1
ATOM 786 C C . THR A 1 106 ? -16.448 5.833 32.890 1.00 54.31 106 THR A C 1
ATOM 788 O O . THR A 1 106 ? -17.574 6.274 33.082 1.00 54.31 106 THR A O 1
ATOM 791 N N . GLN A 1 107 ? -15.692 6.284 31.892 1.00 76.50 107 GLN A N 1
ATOM 792 C CA . GLN A 1 107 ? -16.033 7.486 31.112 1.00 76.50 107 GLN A CA 1
ATOM 793 C C . GLN A 1 107 ? -16.641 7.191 29.728 1.00 76.50 107 GLN A C 1
ATOM 795 O O . GLN A 1 107 ? -16.659 8.069 28.876 1.00 76.50 107 GLN A O 1
ATOM 800 N N . GLY A 1 108 ? -17.123 5.971 29.462 1.00 88.69 108 GLY A N 1
ATOM 801 C CA . GLY A 1 108 ? -17.681 5.619 28.150 1.00 88.69 108 GLY A CA 1
ATOM 802 C C . GLY A 1 108 ? -19.201 5.488 28.108 1.00 88.69 108 GLY A C 1
ATOM 803 O O . GLY A 1 108 ? -19.830 5.249 29.137 1.00 88.69 108 GLY A O 1
ATOM 804 N N . VAL A 1 109 ? -19.790 5.552 26.903 1.00 94.62 109 VAL A N 1
ATOM 805 C CA . VAL A 1 109 ? -21.214 5.186 26.696 1.00 94.62 109 VAL A CA 1
ATOM 806 C C . VAL A 1 109 ? -21.433 3.730 27.100 1.00 94.62 109 VAL A C 1
ATOM 808 O O . VAL A 1 109 ? -22.432 3.381 27.725 1.00 94.62 109 VAL A O 1
ATOM 811 N N . ILE A 1 110 ? -20.471 2.878 26.755 1.00 95.50 110 ILE A N 1
ATOM 812 C CA . ILE A 1 110 ? -20.339 1.525 27.269 1.00 95.50 110 ILE A CA 1
ATOM 813 C C . ILE A 1 110 ? -19.009 1.438 28.001 1.00 95.50 110 ILE A C 1
ATOM 815 O O . ILE A 1 110 ? -17.967 1.755 27.428 1.00 95.50 110 ILE A O 1
ATOM 819 N N . THR A 1 111 ? -19.034 0.949 29.238 1.00 94.25 111 THR A N 1
ATOM 820 C CA . THR A 1 111 ? -17.808 0.601 29.961 1.00 94.25 111 THR A CA 1
ATOM 821 C C . THR A 1 111 ? -17.745 -0.901 30.186 1.00 94.25 111 THR A C 1
ATOM 823 O O . THR A 1 111 ? -18.692 -1.490 30.697 1.00 94.25 111 THR A O 1
ATOM 826 N N . ASN A 1 112 ? -16.636 -1.529 29.809 1.00 94.94 112 ASN A N 1
ATOM 827 C CA . ASN A 1 112 ? -16.431 -2.965 29.915 1.00 94.94 112 ASN A CA 1
ATOM 828 C C . ASN A 1 112 ? -15.233 -3.305 30.811 1.00 94.94 112 ASN A C 1
ATOM 830 O O . ASN A 1 112 ? -14.102 -2.929 30.514 1.00 94.94 112 ASN A O 1
ATOM 834 N N . LEU A 1 113 ? -15.514 -4.063 31.868 1.00 93.12 113 LEU A N 1
ATOM 835 C CA . LEU A 1 113 ? -14.567 -4.719 32.775 1.00 93.12 113 LEU A CA 1
ATOM 836 C C . LEU A 1 113 ? -14.659 -6.253 32.684 1.00 93.12 113 LEU A C 1
ATOM 838 O O . LEU A 1 113 ? -13.724 -6.944 33.072 1.00 93.12 113 LEU A O 1
ATOM 842 N N . GLY A 1 114 ? -15.777 -6.779 32.169 1.00 93.56 114 GLY A N 1
ATOM 843 C CA . GLY A 1 114 ? -15.997 -8.202 31.913 1.00 93.56 114 GLY A CA 1
ATOM 844 C C . GLY A 1 114 ? -15.795 -8.584 30.443 1.00 93.56 114 GLY A C 1
ATOM 845 O O . GLY A 1 114 ? -14.935 -8.039 29.749 1.00 93.56 114 GLY A O 1
ATOM 846 N N . THR A 1 115 ? -16.607 -9.515 29.937 1.00 95.94 115 THR A N 1
ATOM 847 C CA . THR A 1 115 ? -16.607 -9.890 28.513 1.00 95.94 115 THR A CA 1
ATOM 848 C C . THR A 1 115 ? -17.793 -9.268 27.791 1.00 95.94 115 THR A C 1
ATOM 850 O O . THR A 1 115 ? -18.933 -9.445 28.218 1.00 95.94 115 THR A O 1
ATOM 853 N N . ILE A 1 116 ? -17.550 -8.596 26.666 1.00 97.88 116 ILE A N 1
ATOM 854 C CA . ILE A 1 116 ? -18.600 -8.049 25.807 1.00 97.88 116 ILE A CA 1
ATOM 855 C C . ILE A 1 116 ? -18.491 -8.547 24.363 1.00 97.88 116 ILE A C 1
ATOM 857 O O . ILE A 1 116 ? -17.429 -8.498 23.742 1.00 97.88 116 ILE A O 1
ATOM 861 N N . TYR A 1 117 ? -19.620 -8.975 23.802 1.00 98.56 117 TYR A N 1
ATOM 862 C CA . TYR A 1 117 ? -19.793 -9.263 22.380 1.00 98.56 117 TYR A CA 1
ATOM 863 C C . TYR A 1 117 ? -20.702 -8.210 21.752 1.00 98.56 117 TYR A C 1
ATOM 865 O O . TYR A 1 117 ? -21.824 -8.001 22.205 1.00 98.56 117 TYR A O 1
ATOM 873 N N . ILE A 1 118 ? -20.241 -7.559 20.688 1.00 98.81 118 ILE A N 1
ATOM 874 C CA . ILE A 1 118 ? -20.992 -6.533 19.961 1.00 98.81 118 ILE A CA 1
ATOM 875 C C . ILE A 1 118 ? -21.126 -6.984 18.514 1.00 98.81 118 ILE A C 1
ATOM 877 O O . ILE A 1 118 ? -20.150 -7.019 17.764 1.00 98.81 118 ILE A O 1
ATOM 881 N N . ILE A 1 119 ? -22.343 -7.352 18.122 1.00 98.69 119 ILE A N 1
ATOM 882 C CA . ILE A 1 119 ? -22.602 -8.039 16.860 1.00 98.69 119 ILE A CA 1
ATOM 883 C C . ILE A 1 119 ? -23.624 -7.250 16.052 1.00 98.69 119 ILE A C 1
ATOM 885 O O . ILE A 1 119 ? -24.789 -7.131 16.429 1.00 98.69 119 ILE A O 1
ATOM 889 N N . ASN A 1 120 ? -23.203 -6.761 14.885 1.00 98.50 120 ASN A N 1
ATOM 890 C CA . ASN A 1 120 ? -24.067 -6.006 13.978 1.00 98.50 120 ASN A CA 1
ATOM 891 C C . ASN A 1 120 ? -24.730 -4.792 14.659 1.00 98.50 120 ASN A C 1
ATOM 893 O O . ASN A 1 120 ? -25.901 -4.492 14.415 1.00 98.50 120 ASN A O 1
ATOM 897 N N . CYS A 1 121 ? -24.002 -4.086 15.522 1.00 98.81 121 CYS A N 1
ATOM 898 C CA . CYS A 1 121 ? -24.491 -2.868 16.167 1.00 98.81 121 CYS A CA 1
ATOM 899 C C . CYS A 1 121 ? -24.002 -1.615 15.430 1.00 98.81 121 CYS A C 1
ATOM 901 O O . CYS A 1 121 ? -22.976 -1.643 14.751 1.00 98.81 121 CYS A O 1
ATOM 903 N N . SER A 1 122 ? -24.739 -0.514 15.565 1.00 98.69 122 SER A N 1
ATOM 904 C CA . SER A 1 122 ? -24.336 0.802 15.066 1.00 98.69 122 SER A CA 1
ATOM 905 C C . SER A 1 122 ? -24.222 1.795 16.213 1.00 98.69 122 SER A C 1
ATOM 907 O O . SER A 1 122 ? -25.156 1.924 16.993 1.00 98.69 122 SER A O 1
ATOM 909 N N . PHE A 1 123 ? -23.111 2.518 16.282 1.00 98.69 123 PHE A N 1
ATOM 910 C CA . PHE A 1 123 ? -22.853 3.582 17.244 1.00 98.69 123 PHE A CA 1
ATOM 911 C C . PHE A 1 123 ? -22.708 4.895 16.488 1.00 98.69 123 PHE A C 1
ATOM 913 O O . PHE A 1 123 ? -21.769 5.048 15.697 1.00 98.69 123 PHE A O 1
ATOM 920 N N . MET A 1 124 ? -23.651 5.817 16.677 1.00 97.94 124 MET A N 1
ATOM 921 C CA . MET A 1 124 ? -23.739 7.013 15.841 1.00 97.94 124 MET A CA 1
ATOM 922 C C . MET A 1 124 ? -23.906 8.286 16.659 1.00 97.94 124 MET A C 1
ATOM 924 O O . MET A 1 124 ? -24.767 8.356 17.530 1.00 97.94 124 MET A O 1
ATOM 928 N N . ASN A 1 125 ? -23.146 9.320 16.295 1.00 96.75 125 ASN A N 1
ATOM 929 C CA . ASN A 1 125 ? -23.265 10.669 16.858 1.00 96.75 125 ASN A CA 1
ATOM 930 C C . ASN A 1 125 ? -23.157 10.707 18.397 1.00 96.75 125 ASN A C 1
ATOM 932 O O . ASN A 1 125 ? -23.820 11.510 19.051 1.00 96.75 125 ASN A O 1
ATOM 936 N N . ASN A 1 126 ? -22.337 9.836 18.986 1.00 95.88 126 ASN A N 1
ATOM 937 C CA . ASN A 1 126 ? -22.001 9.915 20.405 1.00 95.88 126 ASN A CA 1
ATOM 938 C C . ASN A 1 126 ? -20.878 10.949 20.561 1.00 95.88 126 ASN A C 1
ATOM 940 O O . ASN A 1 126 ? -19.855 10.841 19.885 1.00 95.88 126 ASN A O 1
ATOM 944 N N . ASN A 1 127 ? -21.086 11.980 21.380 1.00 91.94 127 ASN A N 1
ATOM 945 C CA . ASN A 1 127 ? -20.208 13.153 21.440 1.00 91.94 127 ASN A CA 1
ATOM 946 C C . ASN A 1 127 ? -19.693 13.377 22.859 1.00 91.94 127 ASN A C 1
ATOM 948 O O . ASN A 1 127 ? -20.171 14.262 23.556 1.00 91.94 127 ASN A O 1
ATOM 952 N N . LEU A 1 128 ? -18.718 12.583 23.264 1.00 90.94 128 LEU A N 1
ATOM 953 C CA . LEU A 1 128 ? -18.184 12.572 24.608 1.00 90.94 128 LEU A CA 1
ATOM 954 C C . LEU A 1 128 ? -17.192 13.714 24.837 1.00 90.94 128 LEU A C 1
ATOM 956 O O . LEU A 1 128 ? -16.319 13.985 24.007 1.00 90.94 128 LEU A O 1
ATOM 960 N N . THR A 1 129 ? -17.301 14.364 25.993 1.00 84.69 129 THR A N 1
ATOM 961 C CA . THR A 1 129 ? -16.292 15.313 26.490 1.00 84.69 129 THR A CA 1
ATOM 962 C C . THR A 1 129 ? -15.088 14.600 27.104 1.00 84.69 129 THR A C 1
ATOM 964 O O . THR A 1 129 ? -13.978 15.126 27.048 1.00 84.69 129 THR A O 1
ATOM 967 N N . ILE A 1 130 ? -15.305 13.404 27.656 1.00 79.62 130 ILE A N 1
ATOM 968 C CA . ILE A 1 130 ? -14.316 12.570 28.337 1.00 79.62 130 ILE A CA 1
ATOM 969 C C . ILE A 1 130 ? -14.589 11.096 27.975 1.00 79.62 130 ILE A C 1
ATOM 971 O O . ILE A 1 130 ? -15.744 10.723 27.796 1.00 79.62 130 ILE A O 1
ATOM 975 N N . GLY A 1 131 ? -13.542 10.272 27.849 1.00 85.25 131 GLY A N 1
ATOM 976 C CA . GLY A 1 131 ? -13.641 8.850 27.489 1.00 85.25 131 GLY A CA 1
ATOM 977 C C . GLY A 1 131 ? -13.969 8.614 26.013 1.00 85.25 131 GLY A C 1
ATOM 978 O O . GLY A 1 131 ? -13.646 9.463 25.187 1.00 85.25 131 GLY A O 1
ATOM 979 N N . SER A 1 132 ? -14.592 7.473 25.687 1.00 93.50 132 SER A N 1
ATOM 980 C CA . SER A 1 132 ? -14.938 7.030 24.322 1.00 93.50 132 SER A CA 1
ATOM 981 C C . SER A 1 132 ? -16.319 6.358 24.250 1.00 93.50 132 SER A C 1
ATOM 983 O O . SER A 1 132 ? -16.965 6.125 25.267 1.00 93.50 132 SER A O 1
ATOM 985 N N . VAL A 1 133 ? -16.802 5.974 23.064 1.00 96.44 133 VAL A N 1
ATOM 986 C CA . VAL A 1 133 ? -18.076 5.230 22.985 1.00 96.44 133 VAL A CA 1
ATOM 987 C C . VAL A 1 133 ? -17.988 3.883 23.702 1.00 96.44 13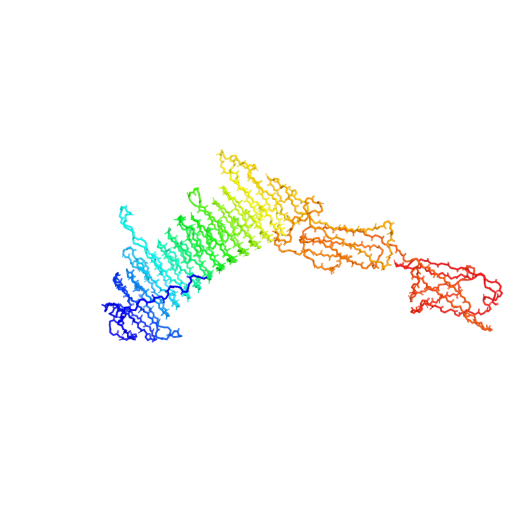3 VAL A C 1
ATOM 989 O O . VAL A 1 133 ? -18.913 3.519 24.425 1.00 96.44 133 VAL A O 1
ATOM 992 N N . ILE A 1 134 ? -16.889 3.152 23.524 1.00 96.88 134 ILE A N 1
ATOM 993 C CA . ILE A 1 134 ? -16.633 1.889 24.217 1.00 96.88 134 ILE A CA 1
ATOM 994 C C . ILE A 1 134 ? -15.301 1.989 24.947 1.00 96.88 134 ILE A C 1
ATOM 996 O O . ILE A 1 134 ? -14.244 1.914 24.323 1.00 96.88 134 ILE A O 1
ATOM 1000 N N . ASN A 1 135 ? -15.363 2.060 26.272 1.00 94.56 135 ASN A N 1
ATOM 1001 C CA . ASN A 1 135 ? -14.193 1.947 27.129 1.00 94.56 135 ASN A CA 1
ATOM 1002 C C . ASN A 1 135 ? -14.006 0.484 27.543 1.00 94.56 135 ASN A C 1
ATOM 1004 O O . ASN A 1 135 ? -14.776 -0.034 28.352 1.00 94.56 135 ASN A O 1
ATOM 1008 N N . ASN A 1 136 ? -12.985 -0.182 27.010 1.00 94.69 136 ASN A N 1
ATOM 1009 C CA . ASN A 1 136 ? -12.585 -1.525 27.426 1.00 94.69 136 ASN A CA 1
ATOM 1010 C C . ASN A 1 136 ? -11.406 -1.429 28.400 1.00 94.69 136 ASN A C 1
ATOM 1012 O O . ASN A 1 136 ? -10.262 -1.278 27.977 1.00 94.69 136 ASN A O 1
ATOM 1016 N N . ILE A 1 137 ? -11.699 -1.455 29.698 1.00 91.19 137 ILE A N 1
ATOM 1017 C CA . ILE A 1 137 ? -10.792 -0.966 30.743 1.00 91.19 137 ILE A CA 1
ATOM 1018 C C . ILE A 1 137 ? -10.030 -2.121 31.396 1.00 91.19 137 ILE A C 1
ATOM 1020 O O . ILE A 1 137 ? -10.550 -3.229 31.551 1.00 91.19 137 ILE A O 1
ATOM 1024 N N . LYS A 1 138 ? -8.797 -1.832 31.811 1.00 89.12 138 LYS A N 1
ATOM 1025 C CA . LYS A 1 138 ? -7.995 -2.660 32.708 1.00 89.12 138 LYS A CA 1
ATOM 1026 C C . LYS A 1 138 ? -7.875 -1.944 34.052 1.00 89.12 138 LYS A C 1
ATOM 1028 O O . LYS A 1 138 ? -7.461 -0.793 34.099 1.00 89.12 138 LYS A O 1
ATOM 1033 N N . ILE A 1 139 ? -8.242 -2.618 35.135 1.00 84.44 139 ILE A N 1
ATOM 1034 C CA . ILE A 1 139 ? -8.072 -2.135 36.507 1.00 84.44 139 ILE A CA 1
ATOM 1035 C C . ILE A 1 139 ? -7.063 -3.046 37.191 1.00 84.44 139 ILE A C 1
ATOM 1037 O O . ILE A 1 139 ? -7.271 -4.259 37.254 1.00 84.44 139 ILE A O 1
ATOM 1041 N N . SER A 1 140 ? -6.000 -2.449 37.718 1.00 81.25 140 SER A N 1
ATOM 1042 C CA . SER A 1 140 ? -5.059 -3.111 38.617 1.00 81.25 140 SER A CA 1
ATOM 1043 C C . SER A 1 140 ? -5.237 -2.562 40.031 1.00 81.25 140 SER A C 1
ATOM 1045 O O . SER A 1 140 ? -5.547 -1.381 40.204 1.00 81.25 140 SER A O 1
ATOM 1047 N N . ASP A 1 141 ? -5.049 -3.404 41.046 1.00 76.56 141 ASP A N 1
ATOM 1048 C CA . ASP A 1 141 ? -4.846 -2.913 42.408 1.00 76.56 141 ASP A CA 1
ATOM 1049 C C . ASP A 1 141 ? -3.536 -2.097 42.501 1.00 76.56 141 ASP A C 1
ATOM 1051 O O . ASP A 1 141 ? -2.681 -2.201 41.616 1.00 76.56 141 ASP A O 1
ATOM 1055 N N . PRO A 1 142 ? -3.357 -1.256 43.539 1.00 70.44 142 PRO A N 1
ATOM 1056 C CA . PRO A 1 142 ? -2.180 -0.389 43.667 1.00 70.44 142 PRO A CA 1
ATOM 1057 C C . PRO A 1 142 ? -0.839 -1.138 43.638 1.00 70.44 142 PRO A C 1
ATOM 1059 O O . PRO A 1 142 ? 0.172 -0.560 43.245 1.00 70.44 142 PRO A O 1
ATOM 1062 N N . ASP A 1 143 ? -0.851 -2.417 44.024 1.00 73.12 143 ASP A N 1
ATOM 1063 C CA . ASP A 1 143 ? 0.319 -3.298 44.054 1.00 73.12 143 ASP A CA 1
ATOM 1064 C C . ASP A 1 143 ? 0.506 -4.105 42.747 1.00 73.12 143 ASP A C 1
ATOM 1066 O O . ASP A 1 143 ? 1.513 -4.795 42.583 1.00 73.12 143 ASP A O 1
ATOM 1070 N N . GLY A 1 144 ? -0.441 -4.025 41.803 1.00 64.88 144 GLY A N 1
ATOM 1071 C CA . GLY A 1 144 ? -0.389 -4.680 40.490 1.00 64.88 144 GLY A CA 1
ATOM 1072 C C . GLY A 1 144 ? -0.578 -6.203 40.500 1.00 64.88 144 GLY A C 1
ATOM 1073 O O . GLY A 1 144 ? -0.314 -6.856 39.489 1.00 64.88 144 GLY A O 1
ATOM 1074 N N . ILE A 1 145 ? -1.021 -6.784 41.617 1.00 65.69 145 ILE A N 1
ATOM 1075 C CA . ILE A 1 145 ? -1.168 -8.229 41.833 1.00 65.69 145 ILE A CA 1
ATOM 1076 C C . ILE A 1 145 ? -2.487 -8.744 41.245 1.00 65.69 145 ILE A C 1
ATOM 1078 O O . ILE A 1 145 ? -2.521 -9.828 40.656 1.00 65.69 145 ILE A O 1
ATOM 1082 N N . ILE A 1 146 ? -3.573 -7.977 41.376 1.00 60.62 146 ILE A N 1
ATOM 1083 C CA . ILE A 1 146 ? -4.886 -8.330 40.827 1.00 60.62 146 ILE A CA 1
ATOM 1084 C C . ILE A 1 146 ? -5.192 -7.391 39.673 1.00 60.62 146 ILE A C 1
ATOM 1086 O O . ILE A 1 146 ? -5.411 -6.200 39.860 1.00 60.62 146 ILE A O 1
ATOM 1090 N N . THR A 1 147 ? -5.246 -7.953 38.468 1.00 73.38 147 THR A N 1
ATOM 1091 C CA . THR A 1 147 ? -5.655 -7.236 37.260 1.00 73.38 147 THR A CA 1
ATOM 1092 C C . THR A 1 147 ? -6.979 -7.797 36.751 1.00 73.38 147 THR A C 1
ATOM 1094 O O . THR A 1 147 ? -7.069 -8.983 36.431 1.00 73.38 147 THR A O 1
ATOM 1097 N N . VAL A 1 148 ? -7.990 -6.940 36.621 1.00 79.56 148 VAL A N 1
ATOM 1098 C CA . VAL A 1 148 ? -9.223 -7.225 35.875 1.00 79.56 148 VAL A CA 1
ATOM 1099 C C . VAL A 1 148 ? -9.154 -6.465 34.558 1.00 79.56 148 VAL A C 1
ATOM 1101 O O . VAL A 1 148 ? -9.047 -5.243 34.560 1.00 79.56 148 VAL A O 1
ATOM 1104 N N . ALA A 1 149 ? -9.201 -7.175 33.434 1.00 87.00 149 ALA A N 1
ATOM 1105 C CA . ALA A 1 149 ? -9.140 -6.577 32.105 1.00 87.00 149 ALA A CA 1
ATOM 1106 C C . ALA A 1 149 ? -10.375 -6.953 31.288 1.00 87.00 149 ALA A C 1
ATOM 1108 O O . ALA A 1 149 ? -10.670 -8.137 31.099 1.00 87.00 149 ALA A O 1
ATOM 1109 N N . GLY A 1 150 ? -11.059 -5.941 30.759 1.00 93.25 150 GLY A N 1
ATOM 1110 C CA . GLY A 1 150 ? -12.175 -6.145 29.854 1.00 93.25 150 GLY A CA 1
ATOM 1111 C C . GLY A 1 150 ? -11.754 -6.899 28.589 1.00 93.25 150 GLY A C 1
ATOM 1112 O O . GLY A 1 150 ? -10.672 -6.685 28.033 1.00 93.25 150 GLY A O 1
ATOM 1113 N N . SER A 1 151 ? -12.620 -7.794 28.119 1.00 96.19 151 SER A N 1
ATOM 1114 C CA . SER A 1 151 ? -12.481 -8.490 26.837 1.00 96.19 151 SER A CA 1
ATOM 1115 C C . SER A 1 151 ? -13.621 -8.105 25.900 1.00 96.19 151 SER A C 1
ATOM 1117 O O . SER A 1 151 ? -14.782 -8.381 26.195 1.00 96.19 151 SER A O 1
ATOM 1119 N N . ALA A 1 152 ? -13.307 -7.480 24.767 1.00 97.88 152 ALA A N 1
ATOM 1120 C CA . ALA A 1 152 ? -14.294 -6.995 23.807 1.00 97.88 152 ALA A CA 1
ATOM 1121 C C . ALA A 1 152 ? -14.152 -7.668 22.433 1.00 97.88 152 ALA A C 1
ATOM 1123 O O . ALA A 1 152 ? -13.086 -7.665 21.819 1.00 97.88 152 ALA A O 1
ATOM 1124 N N . TYR A 1 153 ? -15.260 -8.201 21.918 1.00 98.50 153 TYR A N 1
ATOM 1125 C CA . TYR A 1 153 ? -15.350 -8.839 20.606 1.00 98.50 153 TYR A CA 1
ATOM 1126 C C . TYR A 1 153 ? -16.364 -8.095 19.739 1.00 98.50 153 TYR A C 1
ATOM 1128 O O . TYR A 1 153 ? -17.573 -8.188 19.953 1.00 98.50 153 TYR A O 1
ATOM 1136 N N . ILE A 1 154 ? -15.879 -7.349 18.748 1.00 98.81 154 ILE A N 1
ATOM 1137 C CA . ILE A 1 154 ? -16.698 -6.465 17.912 1.00 98.81 154 ILE A CA 1
ATOM 1138 C C . ILE A 1 154 ? -16.745 -7.010 16.490 1.00 98.81 154 ILE A C 1
ATOM 1140 O O . ILE A 1 154 ? -15.726 -7.103 15.810 1.00 98.81 154 ILE A O 1
ATOM 1144 N N . ILE A 1 155 ? -17.938 -7.370 16.022 1.00 98.75 155 ILE A N 1
ATOM 1145 C CA . ILE A 1 155 ? -18.128 -8.063 14.747 1.00 98.75 155 ILE A CA 1
ATOM 1146 C C . ILE A 1 155 ? -19.222 -7.370 13.938 1.00 98.75 155 ILE A C 1
ATOM 1148 O O . ILE A 1 155 ? -20.314 -7.104 14.446 1.00 98.75 155 ILE A O 1
ATOM 1152 N N . ASN A 1 156 ? -18.952 -7.120 12.654 1.00 98.50 156 ASN A N 1
ATOM 1153 C CA . ASN A 1 156 ? -19.919 -6.564 11.698 1.00 98.50 156 ASN A CA 1
ATOM 1154 C C . ASN A 1 156 ? -20.564 -5.244 12.162 1.00 98.50 156 ASN A C 1
ATOM 1156 O O . ASN A 1 156 ? -21.720 -4.985 11.838 1.00 98.50 156 ASN A O 1
ATOM 1160 N N . SER A 1 157 ? -19.861 -4.436 12.957 1.00 98.81 157 SER A N 1
ATOM 1161 C CA . SER A 1 157 ? -20.434 -3.251 13.605 1.00 98.81 157 SER A CA 1
ATOM 1162 C C . SER A 1 157 ? -19.936 -1.952 12.973 1.00 98.81 157 SER A C 1
ATOM 1164 O O . SER A 1 157 ? -18.923 -1.924 12.269 1.00 98.81 157 SER A O 1
ATOM 1166 N N . THR A 1 158 ? -20.669 -0.862 13.189 1.00 98.81 158 THR A N 1
ATOM 1167 C CA . THR A 1 158 ? -20.390 0.439 12.568 1.00 98.81 158 THR A CA 1
ATOM 1168 C C . THR A 1 158 ? -20.290 1.554 13.601 1.00 98.81 158 THR A C 1
ATOM 1170 O O . THR A 1 158 ? -21.169 1.695 14.441 1.00 98.81 158 THR A O 1
ATOM 1173 N N . PHE A 1 159 ? -19.252 2.382 13.497 1.00 98.88 159 PHE A N 1
ATOM 1174 C CA . PHE A 1 159 ? -19.008 3.556 14.339 1.00 98.88 159 PHE A CA 1
ATOM 1175 C C . PHE A 1 159 ? -18.943 4.795 13.453 1.00 98.88 159 PHE A C 1
ATOM 1177 O O . PHE A 1 159 ? -18.031 4.912 12.627 1.00 98.88 159 PHE A O 1
ATOM 1184 N N . ILE A 1 160 ? -19.924 5.688 13.579 1.00 98.81 160 ILE A N 1
ATOM 1185 C CA . ILE A 1 160 ? -20.126 6.805 12.653 1.00 98.81 160 ILE A CA 1
ATOM 1186 C C . ILE A 1 160 ? -20.230 8.126 13.413 1.00 98.81 160 ILE A C 1
ATOM 1188 O O . ILE A 1 160 ? -21.093 8.280 14.274 1.00 98.81 160 ILE A O 1
ATOM 1192 N N . ASN A 1 161 ? -19.408 9.104 13.022 1.00 98.50 161 ASN A N 1
ATOM 1193 C CA . ASN A 1 161 ? -19.434 10.468 13.562 1.00 98.50 161 ASN A CA 1
ATOM 1194 C C . ASN A 1 161 ? -19.333 10.521 15.097 1.00 98.50 161 ASN A C 1
ATOM 1196 O O . ASN A 1 161 ? -19.953 11.381 15.725 1.00 98.50 161 ASN A O 1
ATOM 1200 N N . ASN A 1 162 ? -18.606 9.590 15.715 1.00 98.31 162 ASN A N 1
ATOM 1201 C CA . ASN A 1 162 ? -18.401 9.644 17.155 1.00 98.31 162 ASN A CA 1
ATOM 1202 C C . ASN A 1 162 ? -17.232 10.573 17.476 1.00 98.31 162 ASN A C 1
ATOM 1204 O O . ASN A 1 162 ? -16.227 10.617 16.755 1.00 98.31 162 ASN A O 1
ATOM 1208 N N . LYS A 1 163 ? -17.394 11.346 18.544 1.00 96.31 163 LYS A N 1
ATOM 1209 C CA . LYS A 1 163 ? -16.414 12.313 19.008 1.00 96.31 163 LYS A CA 1
ATOM 1210 C C . LYS A 1 163 ? -16.113 12.071 20.477 1.00 96.31 163 LYS A C 1
ATOM 1212 O O . LYS A 1 163 ? -17.027 11.814 21.247 1.00 96.31 163 LYS A O 1
ATOM 1217 N N . ALA A 1 164 ? -14.838 12.147 20.824 1.00 93.75 164 ALA A N 1
ATOM 1218 C CA . ALA A 1 164 ? -14.327 11.831 22.148 1.00 93.75 164 ALA A CA 1
ATOM 1219 C C . ALA A 1 164 ? -13.056 12.634 22.448 1.00 93.75 164 ALA A C 1
ATOM 1221 O O . ALA A 1 164 ? -12.468 13.239 21.546 1.00 93.75 164 ALA A O 1
ATOM 1222 N N . LEU A 1 165 ? -12.593 12.601 23.696 1.00 90.44 165 LEU A N 1
ATOM 1223 C CA . LEU A 1 165 ? -11.237 13.048 24.025 1.00 90.44 165 LEU A CA 1
ATOM 1224 C C . LEU A 1 165 ? -10.203 12.026 23.527 1.00 90.44 165 LEU A C 1
ATOM 1226 O O . LEU A 1 165 ? -9.210 12.385 22.890 1.00 90.44 165 LEU A O 1
ATOM 1230 N N . GLU A 1 166 ? -10.495 10.749 23.743 1.00 91.25 166 GLU A N 1
ATOM 1231 C CA . GLU A 1 166 ? -9.589 9.619 23.581 1.00 91.25 166 GLU A CA 1
ATOM 1232 C C . GLU A 1 166 ? -10.307 8.501 22.841 1.00 91.25 166 GLU A C 1
ATOM 1234 O O . GLU A 1 166 ? -11.275 7.958 23.356 1.00 91.25 166 GLU A O 1
ATOM 1239 N N . GLY A 1 167 ? -9.865 8.172 21.623 1.00 94.25 167 GLY A N 1
ATOM 1240 C CA . GLY A 1 167 ? -10.530 7.155 20.817 1.00 94.25 167 GLY A CA 1
ATOM 1241 C C . GLY A 1 167 ? -11.945 7.572 20.425 1.00 94.25 167 GLY A C 1
ATOM 1242 O O . GLY A 1 167 ? -12.895 7.299 21.146 1.00 94.25 167 GLY A O 1
ATOM 1243 N N . GLY A 1 168 ? -12.130 8.189 19.252 1.00 95.56 168 GLY A N 1
ATOM 1244 C CA . GLY A 1 168 ? -13.448 8.690 18.812 1.00 95.56 168 GLY A CA 1
ATOM 1245 C C . GLY A 1 168 ? -14.587 7.679 18.989 1.00 95.56 168 GLY A C 1
ATOM 1246 O O . GLY A 1 168 ? -15.706 8.044 19.332 1.00 95.56 168 GLY A O 1
ATOM 1247 N N . ALA A 1 169 ? -14.275 6.400 18.787 1.00 98.00 169 ALA A N 1
ATOM 1248 C CA . ALA A 1 169 ? -15.153 5.269 19.014 1.00 98.00 169 ALA A CA 1
ATOM 1249 C C . ALA A 1 169 ? -14.729 4.403 20.212 1.00 98.00 169 ALA A C 1
ATOM 1251 O O . ALA A 1 169 ? -15.590 3.975 20.973 1.00 98.00 169 ALA A O 1
ATOM 1252 N N . ILE A 1 170 ? -13.441 4.082 20.354 1.00 98.06 170 ILE A N 1
ATOM 1253 C CA . ILE A 1 170 ? -12.991 3.058 21.306 1.00 98.06 170 ILE A CA 1
ATOM 1254 C C . ILE A 1 170 ? -11.732 3.511 22.031 1.00 98.06 170 ILE A C 1
ATOM 1256 O O . ILE A 1 170 ? -10.740 3.860 21.391 1.00 98.06 170 ILE A O 1
ATOM 1260 N N . PHE A 1 171 ? -11.759 3.379 23.347 1.00 95.75 171 PHE A N 1
ATOM 1261 C CA . PHE A 1 171 ? -10.598 3.407 24.219 1.00 95.75 171 PHE A CA 1
ATOM 1262 C C . PHE A 1 171 ? -10.351 1.995 24.764 1.00 95.75 171 PHE A C 1
ATOM 1264 O O . PHE A 1 171 ? -11.262 1.376 25.324 1.00 95.75 171 PHE A O 1
ATOM 1271 N N . ASN A 1 172 ? -9.145 1.460 24.576 1.00 94.94 172 ASN A N 1
ATOM 1272 C CA . ASN A 1 172 ? -8.803 0.090 24.956 1.00 94.94 172 ASN A CA 1
ATOM 1273 C C . ASN A 1 172 ? -7.559 0.021 25.841 1.00 94.94 172 ASN A C 1
ATOM 1275 O O . ASN A 1 172 ? -6.478 0.368 25.388 1.00 94.94 172 ASN A O 1
ATOM 1279 N N . GLN A 1 173 ? -7.719 -0.553 27.029 1.00 93.00 173 GLN A N 1
ATOM 1280 C CA . GLN A 1 173 ? -6.646 -1.005 27.924 1.00 93.00 173 GLN A CA 1
ATOM 1281 C C . GLN A 1 173 ? -6.693 -2.521 28.180 1.00 93.00 173 GLN A C 1
ATOM 1283 O O . GLN A 1 173 ? -5.744 -3.110 28.695 1.00 93.00 173 GLN A O 1
ATOM 1288 N N . GLY A 1 174 ? -7.813 -3.169 27.846 1.00 92.75 174 GLY A N 1
ATOM 1289 C CA . GLY A 1 174 ? -7.983 -4.616 27.938 1.00 92.75 174 GLY A CA 1
ATOM 1290 C C . GLY A 1 174 ? -7.638 -5.355 26.640 1.00 92.75 174 GLY A C 1
ATOM 1291 O O . GLY A 1 174 ? -6.817 -4.916 25.833 1.00 92.75 174 GLY A O 1
ATOM 1292 N N . ASN A 1 175 ? -8.299 -6.493 26.425 1.00 93.75 175 ASN A N 1
ATOM 1293 C CA . ASN A 1 175 ? -8.186 -7.277 25.196 1.00 93.75 175 ASN A CA 1
ATOM 1294 C C . ASN A 1 175 ? -9.317 -6.917 24.232 1.00 93.75 175 ASN A C 1
ATOM 1296 O O . ASN A 1 175 ? -10.490 -7.006 24.600 1.00 93.75 175 ASN A O 1
ATOM 1300 N N . ILE A 1 176 ? -8.993 -6.595 22.982 1.00 96.94 176 ILE A N 1
ATOM 1301 C CA . ILE A 1 176 ? -10.002 -6.320 21.960 1.00 96.94 176 ILE A CA 1
ATOM 1302 C C . ILE A 1 176 ? -9.727 -7.055 20.647 1.00 96.94 176 ILE A C 1
ATOM 1304 O O . ILE A 1 176 ? -8.614 -7.062 20.120 1.00 96.94 176 ILE A O 1
ATOM 1308 N N . SER A 1 177 ? -10.781 -7.653 20.091 1.00 98.31 177 SER A N 1
ATOM 1309 C CA . SER A 1 177 ? -10.790 -8.230 18.749 1.00 98.31 177 SER A CA 1
ATOM 1310 C C . SER A 1 177 ? -11.903 -7.600 17.920 1.00 98.31 177 SER A C 1
ATOM 1312 O O . SER A 1 177 ? -13.077 -7.639 18.294 1.00 98.31 177 SER A O 1
ATOM 1314 N N . ILE A 1 178 ? -11.538 -7.014 16.783 1.00 98.88 178 ILE A N 1
ATOM 1315 C CA . ILE A 1 178 ? -12.453 -6.307 15.887 1.00 98.88 178 ILE A CA 1
ATOM 1316 C C . ILE A 1 178 ? -12.427 -6.982 14.521 1.00 98.88 178 ILE A C 1
ATOM 1318 O O . ILE A 1 178 ? -11.370 -7.147 13.915 1.00 98.88 178 ILE A O 1
ATOM 1322 N N . ALA A 1 179 ? -13.592 -7.340 13.991 1.00 98.81 179 ALA A N 1
ATOM 1323 C CA . ALA A 1 179 ? -13.705 -7.986 12.693 1.00 98.81 179 ALA A CA 1
ATOM 1324 C C . ALA A 1 179 ? -14.830 -7.392 11.846 1.00 98.81 179 ALA A C 1
ATOM 1326 O O . ALA A 1 179 ? -15.932 -7.135 12.337 1.00 98.81 179 ALA A O 1
ATOM 1327 N N . ASN A 1 180 ? -14.564 -7.231 10.546 1.00 98.62 180 ASN A N 1
ATOM 1328 C CA . ASN A 1 180 ? -15.558 -6.838 9.540 1.00 98.62 180 ASN A CA 1
ATOM 1329 C C . ASN A 1 180 ? -16.343 -5.569 9.917 1.00 98.62 180 ASN A C 1
ATOM 1331 O O . ASN A 1 180 ? -17.540 -5.473 9.655 1.00 98.62 180 ASN A O 1
ATOM 1335 N N . SER A 1 181 ? -15.694 -4.623 10.593 1.00 98.88 181 SER A N 1
ATOM 1336 C CA . SER A 1 181 ? -16.349 -3.445 11.162 1.00 98.88 181 SER A CA 1
ATOM 1337 C C . SER A 1 181 ? -15.896 -2.166 10.461 1.00 98.88 181 SER A C 1
ATOM 1339 O O . SER A 1 181 ? -14.822 -2.118 9.855 1.00 98.88 181 SER A O 1
ATOM 1341 N N . ASN A 1 182 ? -16.724 -1.123 10.527 1.00 98.81 182 ASN A N 1
ATOM 1342 C CA . ASN A 1 182 ? -16.464 0.147 9.848 1.00 98.81 182 ASN A CA 1
ATOM 1343 C C . ASN A 1 182 ? -16.409 1.309 10.842 1.00 98.81 182 ASN A C 1
ATOM 1345 O O . ASN A 1 182 ? -17.347 1.521 11.605 1.00 98.81 182 ASN A O 1
ATOM 1349 N N . PHE A 1 183 ? -15.355 2.113 10.751 1.00 98.94 183 PHE A N 1
ATOM 1350 C CA . PHE A 1 183 ? -15.138 3.332 11.523 1.00 98.94 183 PHE A CA 1
ATOM 1351 C C . PHE A 1 183 ? -15.099 4.508 10.556 1.00 98.94 183 PHE A C 1
ATOM 1353 O O . PHE A 1 183 ? -14.158 4.634 9.769 1.00 98.94 183 PHE A O 1
ATOM 1360 N N . THR A 1 184 ? -16.139 5.338 10.568 1.00 98.94 184 THR A N 1
ATOM 1361 C CA . THR A 1 184 ? -16.312 6.432 9.609 1.00 98.94 184 THR A CA 1
ATOM 1362 C C . THR A 1 184 ? -16.482 7.771 10.310 1.00 98.94 184 THR A C 1
ATOM 1364 O O . THR A 1 184 ? -17.371 7.922 11.144 1.00 98.94 184 THR A O 1
ATOM 1367 N N . ASN A 1 185 ? -15.674 8.760 9.920 1.00 98.75 185 ASN A N 1
ATOM 1368 C CA . ASN A 1 185 ? -15.744 10.137 10.420 1.00 98.75 185 ASN A CA 1
ATOM 1369 C C . ASN A 1 185 ? -15.663 10.254 11.956 1.00 98.75 185 ASN A C 1
ATOM 1371 O O . ASN A 1 185 ? -16.245 11.174 12.529 1.00 98.75 185 ASN A O 1
ATOM 1375 N N . ASN A 1 186 ? -14.993 9.325 12.642 1.00 98.75 186 ASN A N 1
ATOM 1376 C CA . ASN A 1 186 ? -14.785 9.471 14.079 1.00 98.75 186 ASN A CA 1
ATOM 1377 C C . ASN A 1 186 ? -13.645 10.464 14.325 1.00 98.75 186 ASN A C 1
ATOM 1379 O O . ASN A 1 186 ? -12.704 10.561 13.526 1.00 98.75 186 ASN A O 1
ATOM 1383 N N . SER A 1 187 ? -13.740 11.222 15.413 1.00 98.06 187 SER A N 1
ATOM 1384 C CA . SER A 1 187 ? -12.713 12.196 15.768 1.00 98.06 187 SER A CA 1
ATOM 1385 C C . SER A 1 187 ? -12.399 12.199 17.253 1.00 98.06 187 SER A C 1
ATOM 1387 O O . SER A 1 187 ? -13.307 12.161 18.075 1.00 98.06 187 SER A O 1
ATOM 1389 N N . ALA A 1 188 ? -11.123 12.322 17.594 1.00 96.31 188 ALA A N 1
ATOM 1390 C CA . ALA A 1 188 ? -10.684 12.500 18.973 1.00 96.31 188 ALA A CA 1
ATOM 1391 C C . ALA A 1 188 ? -9.413 13.340 19.046 1.00 96.31 188 ALA A C 1
ATOM 1393 O O . ALA A 1 188 ? -8.816 13.663 18.016 1.00 96.31 188 ALA A O 1
ATOM 1394 N N . ASN A 1 189 ? -8.991 13.706 20.254 1.00 93.88 189 ASN A N 1
ATOM 1395 C CA . ASN A 1 189 ? -7.688 14.333 20.448 1.00 93.88 189 ASN A CA 1
ATOM 1396 C C . ASN A 1 189 ? -6.580 13.320 20.138 1.00 93.88 189 ASN A C 1
ATOM 1398 O O . ASN A 1 189 ? -5.706 13.599 19.319 1.00 93.88 189 ASN A O 1
ATOM 1402 N N . THR A 1 190 ? -6.709 12.110 20.680 1.00 92.25 190 THR A N 1
ATOM 1403 C CA . THR A 1 190 ? -5.769 11.005 20.480 1.00 92.25 190 THR A CA 1
ATOM 1404 C C . THR A 1 190 ? -6.499 9.806 19.883 1.00 92.25 190 THR A C 1
ATOM 1406 O O . THR A 1 190 ? -7.525 9.391 20.413 1.00 92.25 190 THR A O 1
ATOM 1409 N N . GLY A 1 191 ? -5.986 9.259 18.773 1.00 94.69 191 GLY A N 1
ATOM 1410 C CA . GLY A 1 191 ? -6.588 8.107 18.091 1.00 94.69 191 GLY A CA 1
ATOM 1411 C C . GLY A 1 191 ? -7.975 8.424 17.528 1.00 94.69 191 GLY A C 1
ATOM 1412 O O . GLY A 1 191 ? -8.986 8.223 18.192 1.00 94.69 191 GLY A O 1
ATOM 1413 N N . GLY A 1 192 ? -8.056 8.931 16.293 1.00 97.25 192 GLY A N 1
ATOM 1414 C CA . GLY A 1 192 ? -9.317 9.500 15.793 1.00 97.25 192 GLY A CA 1
ATOM 1415 C C . GLY A 1 192 ? -10.520 8.548 15.830 1.00 97.25 192 GLY A C 1
ATOM 1416 O O . GLY A 1 192 ? -11.638 9.001 16.042 1.00 97.25 192 GLY A O 1
ATOM 1417 N N . ALA A 1 193 ? -10.302 7.238 15.698 1.00 98.38 193 ALA A N 1
ATOM 1418 C CA . ALA A 1 193 ? -11.310 6.213 15.971 1.00 98.38 193 ALA A CA 1
ATOM 1419 C C . ALA A 1 193 ? -10.976 5.381 17.212 1.00 98.38 193 ALA A C 1
ATOM 1421 O O . ALA A 1 193 ? -11.846 5.181 18.055 1.00 98.38 193 ALA A O 1
ATOM 1422 N N . ILE A 1 194 ? -9.746 4.880 17.315 1.00 98.25 194 ILE A N 1
ATOM 1423 C CA . ILE A 1 194 ? -9.333 3.981 18.391 1.00 98.25 194 ILE A CA 1
ATOM 1424 C C . ILE A 1 194 ? -8.094 4.546 19.066 1.00 98.25 194 ILE A C 1
ATOM 1426 O O . ILE A 1 194 ? -7.104 4.853 18.395 1.00 98.25 194 ILE A O 1
ATOM 1430 N N . TYR A 1 195 ? -8.142 4.623 20.387 1.00 96.44 195 TYR A N 1
ATOM 1431 C CA . TYR A 1 195 ? -6.962 4.760 21.216 1.00 96.44 195 TYR A CA 1
ATOM 1432 C C . TYR A 1 195 ? -6.751 3.448 21.980 1.00 96.44 195 TYR A C 1
ATOM 1434 O O 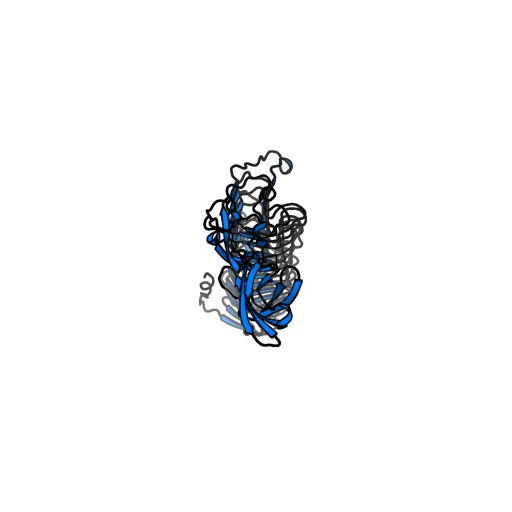. TYR A 1 195 ? -7.610 3.017 22.743 1.00 96.44 195 TYR A O 1
ATOM 1442 N N . ASN A 1 196 ? -5.636 2.781 21.699 1.00 94.50 196 ASN A N 1
ATOM 1443 C CA . ASN A 1 196 ? -5.161 1.616 22.426 1.00 94.50 196 ASN A CA 1
ATOM 1444 C C . ASN A 1 196 ? -4.043 2.050 23.373 1.00 94.50 196 ASN A C 1
ATOM 1446 O O . ASN A 1 196 ? -3.021 2.530 22.895 1.00 94.50 196 ASN A O 1
ATOM 1450 N N . ASP A 1 197 ? -4.258 1.876 24.665 1.00 92.31 197 ASP A N 1
ATOM 1451 C CA . ASP A 1 197 ? -3.367 2.243 25.759 1.00 92.31 197 ASP A CA 1
ATOM 1452 C C . ASP A 1 197 ? -2.916 0.951 26.447 1.00 92.31 197 ASP A C 1
ATOM 1454 O O . ASP A 1 197 ? -3.656 0.353 27.225 1.00 92.31 197 ASP A O 1
ATOM 1458 N N . GLU A 1 198 ? -1.763 0.428 26.029 1.00 88.88 198 GLU A N 1
ATOM 1459 C CA . GLU A 1 198 ? -1.150 -0.827 26.499 1.00 88.88 198 GLU A CA 1
ATOM 1460 C C . GLU A 1 198 ? -1.966 -2.126 26.292 1.00 88.88 198 GLU A C 1
ATOM 1462 O O . GLU A 1 198 ? -1.462 -3.229 26.518 1.00 88.88 198 GLU A O 1
ATOM 1467 N N . GLY A 1 199 ? -3.211 -2.039 25.817 1.00 90.31 199 GLY A N 1
ATOM 1468 C CA . GLY A 1 199 ? -4.096 -3.184 25.612 1.00 90.31 199 GLY A CA 1
ATOM 1469 C C . GLY A 1 199 ? -3.713 -4.071 24.420 1.00 90.31 199 GLY A C 1
ATOM 1470 O O . GLY A 1 199 ? -3.126 -3.620 23.433 1.00 90.31 199 GLY A O 1
ATOM 1471 N N . LEU A 1 200 ? -4.096 -5.351 24.467 1.00 92.38 200 LEU A N 1
ATOM 1472 C CA . LEU A 1 200 ? -3.964 -6.244 23.314 1.00 92.38 200 LEU A CA 1
ATOM 1473 C C . LEU A 1 200 ? -5.053 -5.917 22.294 1.00 92.38 200 LEU A C 1
ATOM 1475 O O . LEU A 1 200 ? -6.239 -5.900 22.625 1.00 92.38 200 LEU A O 1
ATOM 1479 N N . MET A 1 201 ? -4.658 -5.731 21.036 1.00 95.94 201 MET A N 1
ATOM 1480 C CA . MET A 1 201 ? -5.584 -5.384 19.964 1.00 95.94 201 MET A CA 1
ATOM 1481 C C . MET A 1 201 ? -5.333 -6.193 18.693 1.00 95.94 201 MET A C 1
ATOM 1483 O O . MET A 1 201 ? -4.239 -6.190 18.122 1.00 95.94 201 MET A O 1
ATOM 1487 N N . GLU A 1 202 ? -6.396 -6.827 18.205 1.00 98.00 202 GLU A N 1
ATOM 1488 C CA . GLU A 1 202 ? -6.427 -7.488 16.906 1.00 98.00 202 GLU A CA 1
ATOM 1489 C C . GLU A 1 202 ? -7.565 -6.943 16.039 1.00 98.00 202 GLU A C 1
ATOM 1491 O O . GLU A 1 202 ? -8.721 -6.891 16.460 1.00 98.00 202 GLU A O 1
ATOM 1496 N N . ILE A 1 203 ? -7.257 -6.559 14.801 1.00 98.75 203 ILE A N 1
ATOM 1497 C CA . ILE A 1 203 ? -8.224 -5.991 13.862 1.00 98.75 203 ILE A CA 1
ATOM 1498 C C . ILE A 1 203 ? -8.133 -6.716 12.524 1.00 98.75 203 ILE A C 1
ATOM 1500 O O . ILE A 1 203 ? -7.082 -6.757 11.881 1.00 98.75 203 ILE A O 1
ATOM 1504 N N . TYR A 1 204 ? -9.270 -7.233 12.066 1.00 98.75 204 TYR A N 1
ATOM 1505 C CA . TYR A 1 204 ? -9.387 -8.011 10.842 1.00 98.75 204 TYR A CA 1
ATOM 1506 C C . TYR A 1 204 ? -10.426 -7.414 9.900 1.00 98.75 204 TYR A C 1
ATOM 1508 O O . TYR A 1 204 ? -11.547 -7.095 10.302 1.00 98.75 204 TYR A O 1
ATOM 1516 N N . SER A 1 205 ? -10.087 -7.339 8.612 1.00 98.62 205 SER A N 1
ATOM 1517 C CA . SER A 1 205 ? -11.048 -7.079 7.525 1.00 98.62 205 SER A CA 1
ATOM 1518 C C . SER A 1 205 ? -11.949 -5.857 7.758 1.00 98.62 205 SER A C 1
ATOM 1520 O O . SER A 1 205 ? -13.126 -5.872 7.412 1.00 98.62 205 SER A O 1
ATOM 1522 N N . SER A 1 206 ? -11.408 -4.810 8.383 1.00 98.88 206 SER A N 1
ATOM 1523 C CA . SER A 1 206 ? -12.162 -3.629 8.818 1.00 98.88 206 SER A CA 1
ATOM 1524 C C . SER A 1 206 ? -11.758 -2.379 8.034 1.00 98.88 206 SER A C 1
ATOM 1526 O O . SER A 1 206 ? -10.682 -2.320 7.426 1.00 98.88 206 SER A O 1
ATOM 1528 N N . VAL A 1 207 ? -12.634 -1.374 8.023 1.00 98.94 207 VAL A N 1
ATOM 1529 C CA . VAL A 1 207 ? -12.433 -0.125 7.274 1.00 98.94 207 VAL A CA 1
ATOM 1530 C C . VAL A 1 207 ? -12.405 1.072 8.217 1.00 98.94 207 VAL A C 1
ATOM 1532 O O . VAL A 1 207 ? -13.322 1.268 9.007 1.00 98.94 207 VAL A O 1
ATOM 1535 N N . PHE A 1 208 ? -11.378 1.906 8.073 1.00 98.94 208 PHE A N 1
ATOM 1536 C CA . PHE A 1 208 ? -11.214 3.187 8.753 1.00 98.94 208 PHE A CA 1
ATOM 1537 C C . PHE A 1 208 ? -11.228 4.302 7.711 1.00 98.94 208 PHE A C 1
ATOM 1539 O O . PHE A 1 208 ? -10.254 4.487 6.977 1.00 98.94 208 PHE A O 1
ATOM 1546 N N . LEU A 1 209 ? -12.342 5.023 7.631 1.00 98.94 209 LEU A N 1
ATOM 1547 C CA . LEU A 1 209 ? -12.598 6.052 6.633 1.00 98.94 209 LEU A CA 1
ATOM 1548 C C . LEU A 1 209 ? -12.757 7.428 7.287 1.00 98.94 209 LEU A C 1
ATOM 1550 O O . LEU A 1 209 ? -13.619 7.607 8.143 1.00 98.94 209 LEU A O 1
ATOM 1554 N N . ASN A 1 210 ? -11.986 8.414 6.823 1.00 98.81 210 ASN A N 1
ATOM 1555 C CA . ASN A 1 210 ? -12.113 9.821 7.228 1.00 98.81 210 ASN A CA 1
ATOM 1556 C C . ASN A 1 210 ? -12.026 10.057 8.750 1.00 98.81 210 ASN A C 1
ATOM 1558 O O . ASN A 1 210 ? -12.627 11.003 9.261 1.00 98.81 210 ASN A O 1
ATOM 1562 N N . ASN A 1 211 ? -11.326 9.205 9.500 1.00 98.88 211 ASN A N 1
ATOM 1563 C CA . ASN A 1 211 ? -11.144 9.435 10.930 1.00 98.88 211 ASN A CA 1
ATOM 1564 C C . ASN A 1 211 ? -10.043 10.478 11.153 1.00 98.88 211 ASN A C 1
ATOM 1566 O O . ASN A 1 211 ? -9.113 10.612 10.342 1.00 98.88 211 ASN A O 1
ATOM 1570 N N . LYS A 1 212 ? -10.167 11.245 12.238 1.00 98.50 212 LYS A N 1
ATOM 1571 C CA . LYS A 1 212 ? -9.277 12.374 12.505 1.00 98.50 212 LYS A CA 1
ATOM 1572 C C . LYS A 1 212 ? -8.828 12.447 13.959 1.00 98.50 212 LYS A C 1
ATOM 1574 O O . LYS A 1 212 ? -9.659 12.598 14.849 1.00 98.50 212 LYS A O 1
ATOM 1579 N N . ALA A 1 213 ? -7.516 12.460 14.178 1.00 97.31 213 ALA A N 1
ATOM 1580 C CA . ALA A 1 213 ? -6.940 12.916 15.440 1.00 97.31 213 ALA A CA 1
ATOM 1581 C C . ALA A 1 213 ? -6.610 14.411 15.331 1.00 97.31 213 ALA A C 1
ATOM 1583 O O . ALA A 1 213 ? -5.948 14.834 14.379 1.00 97.31 213 ALA A O 1
ATOM 1584 N N . ILE A 1 214 ? -7.112 15.220 16.263 1.00 95.38 214 ILE A N 1
ATOM 1585 C CA . ILE A 1 214 ? -6.887 16.677 16.283 1.00 95.38 214 ILE A CA 1
ATOM 1586 C C . ILE A 1 214 ? -5.787 17.103 17.258 1.00 95.38 214 ILE A C 1
ATOM 1588 O O . ILE A 1 214 ? -5.316 18.235 17.164 1.00 95.38 214 ILE A O 1
ATOM 1592 N N . GLY A 1 215 ? -5.391 16.213 18.167 1.00 91.31 215 GLY A N 1
ATOM 1593 C CA . GLY A 1 215 ? -4.352 16.461 19.148 1.00 91.31 215 GLY A CA 1
ATOM 1594 C C . GLY A 1 215 ? -2.949 16.424 18.553 1.00 91.31 215 GLY A C 1
ATOM 1595 O O . GLY A 1 215 ? -2.715 16.126 17.378 1.00 91.31 215 GLY A O 1
ATOM 1596 N N . GLU A 1 216 ? -1.997 16.751 19.416 1.00 87.38 216 GLU A N 1
ATOM 1597 C CA . GLU A 1 216 ? -0.586 16.889 19.065 1.00 87.38 216 GLU A CA 1
ATOM 1598 C C . GLU A 1 216 ? 0.104 15.535 18.850 1.00 87.38 216 GLU A C 1
ATOM 1600 O O . GLU A 1 216 ? 1.017 15.425 18.030 1.00 87.38 216 GLU A O 1
ATOM 1605 N N . ASN A 1 217 ? -0.390 14.501 19.532 1.00 80.81 217 ASN A N 1
ATOM 1606 C CA . ASN A 1 217 ? 0.106 13.136 19.464 1.00 80.81 217 ASN A CA 1
ATOM 1607 C C . ASN A 1 217 ? -0.937 12.225 18.802 1.00 80.81 217 ASN A C 1
ATOM 1609 O O . ASN A 1 217 ? -2.144 12.432 18.920 1.00 80.81 217 ASN A O 1
ATOM 1613 N N . GLY A 1 218 ? -0.467 11.191 18.106 1.00 86.44 218 GLY A N 1
ATOM 1614 C CA . GLY A 1 218 ? -1.304 10.056 17.732 1.00 86.44 218 GLY A CA 1
ATOM 1615 C C . GLY A 1 218 ? -1.571 9.835 16.245 1.00 86.44 218 GLY A C 1
ATOM 1616 O O . GLY A 1 218 ? -0.934 10.426 15.366 1.00 86.44 218 GLY A O 1
ATOM 1617 N N . GLY A 1 219 ? -2.487 8.897 15.978 1.00 94.75 219 GLY A N 1
ATOM 1618 C CA . GLY A 1 219 ? -2.866 8.468 14.635 1.00 94.75 219 GLY A CA 1
ATOM 1619 C C . GLY A 1 219 ? -4.291 8.832 14.238 1.00 94.75 219 GLY A C 1
ATOM 1620 O O . GLY A 1 219 ? -5.205 8.807 15.062 1.00 94.75 219 GLY A O 1
ATOM 1621 N N . GLY A 1 220 ? -4.490 9.150 12.956 1.00 97.19 220 GLY A N 1
ATOM 1622 C CA . GLY A 1 220 ? -5.769 9.657 12.451 1.00 97.19 220 GLY A CA 1
ATOM 1623 C C . GLY A 1 220 ? -6.923 8.676 12.607 1.00 97.19 220 GLY A C 1
ATOM 1624 O O . GLY A 1 220 ? -8.045 9.083 12.872 1.00 97.19 220 GLY A O 1
ATOM 1625 N N . ALA A 1 221 ? -6.644 7.381 12.509 1.00 98.38 221 ALA A N 1
ATOM 1626 C CA . ALA A 1 221 ? -7.579 6.316 12.834 1.00 98.38 221 ALA A CA 1
ATOM 1627 C C . ALA A 1 221 ? -7.230 5.663 14.170 1.00 98.38 221 ALA A C 1
ATOM 1629 O O . ALA A 1 221 ? -8.088 5.573 15.042 1.00 98.38 221 ALA A O 1
ATOM 1630 N N . ILE A 1 222 ? -5.986 5.212 14.324 1.00 98.12 222 ILE A N 1
ATOM 1631 C CA . ILE A 1 222 ? -5.560 4.419 15.477 1.00 98.12 222 ILE A CA 1
ATOM 1632 C C . ILE A 1 222 ? -4.339 5.069 16.104 1.00 98.12 222 ILE A C 1
ATOM 1634 O O . ILE A 1 222 ? -3.353 5.327 15.411 1.00 98.12 222 ILE A O 1
ATOM 1638 N N . PHE A 1 223 ? -4.381 5.276 17.413 1.00 96.19 223 PHE A N 1
ATOM 1639 C CA . PHE A 1 223 ? -3.169 5.449 18.197 1.00 96.19 223 PHE A CA 1
ATOM 1640 C C . PHE A 1 223 ? -2.935 4.215 19.063 1.00 96.19 223 PHE A C 1
ATOM 1642 O O . PHE A 1 223 ? -3.862 3.757 19.723 1.00 96.19 223 PHE A O 1
ATOM 1649 N N . ASN A 1 224 ? -1.724 3.670 19.007 1.00 93.75 224 ASN A N 1
ATOM 1650 C CA . ASN A 1 224 ? -1.279 2.559 19.839 1.00 93.75 224 ASN A CA 1
ATOM 1651 C C . ASN A 1 224 ? -0.167 3.044 20.764 1.00 93.75 224 ASN A C 1
ATOM 1653 O O . ASN A 1 224 ? 0.962 3.231 20.302 1.00 93.75 224 ASN A O 1
ATOM 1657 N N . ASP A 1 225 ? -0.498 3.251 22.029 1.00 91.19 225 ASP A N 1
ATOM 1658 C CA . ASP A 1 225 ? 0.439 3.703 23.041 1.00 91.19 225 ASP A CA 1
ATOM 1659 C C . ASP A 1 225 ? 0.986 2.522 23.843 1.00 91.19 225 ASP A C 1
ATOM 1661 O O . ASP A 1 225 ? 0.222 1.687 24.319 1.00 91.19 225 ASP A O 1
ATOM 1665 N N . TYR A 1 226 ? 2.316 2.414 23.882 1.00 82.00 226 TYR A N 1
ATOM 1666 C CA . TYR A 1 226 ? 3.106 1.499 24.711 1.00 82.00 226 TYR A CA 1
ATOM 1667 C C . TYR A 1 226 ? 2.529 0.087 24.882 1.00 82.00 226 TYR A C 1
ATOM 1669 O O . TYR A 1 226 ? 2.138 -0.327 25.963 1.00 82.00 226 TYR A O 1
ATOM 1677 N N . CYS A 1 227 ? 2.526 -0.708 23.810 1.00 76.44 227 CYS A N 1
ATOM 1678 C CA . CYS A 1 227 ? 2.172 -2.126 23.905 1.00 76.44 227 CYS A CA 1
ATOM 1679 C C . CYS A 1 227 ? 3.385 -3.023 23.628 1.00 76.44 227 CYS A C 1
ATOM 1681 O O . CYS A 1 227 ? 3.922 -3.039 22.510 1.00 76.44 227 CYS A O 1
ATOM 1683 N N . ASP A 1 228 ? 3.777 -3.800 24.640 1.00 75.50 228 ASP A N 1
ATOM 1684 C CA . ASP A 1 228 ? 4.837 -4.810 24.540 1.00 75.50 228 ASP A CA 1
ATOM 1685 C C . ASP A 1 228 ? 4.446 -5.968 23.621 1.00 75.50 228 ASP A C 1
ATOM 1687 O O . ASP A 1 228 ? 5.290 -6.569 22.947 1.00 75.50 228 ASP A O 1
ATOM 1691 N N . ILE A 1 229 ? 3.147 -6.265 23.558 1.00 81.31 229 ILE A N 1
ATOM 1692 C CA . ILE A 1 229 ? 2.599 -7.280 22.668 1.00 81.31 229 ILE A CA 1
ATOM 1693 C C . ILE A 1 229 ? 2.290 -6.617 21.319 1.00 81.31 229 ILE A C 1
ATOM 1695 O O . ILE A 1 229 ? 1.541 -5.646 21.260 1.00 81.31 229 ILE A O 1
ATOM 1699 N N . PRO A 1 230 ? 2.819 -7.130 20.195 1.00 84.62 230 PRO A N 1
ATOM 1700 C CA . PRO A 1 230 ? 2.522 -6.549 18.894 1.00 84.62 230 PRO A CA 1
ATOM 1701 C C . PRO A 1 230 ? 1.026 -6.598 18.567 1.00 84.62 230 PRO A C 1
ATOM 1703 O O . PRO A 1 230 ? 0.455 -7.686 18.455 1.00 84.62 230 PRO A O 1
ATOM 1706 N N . ILE A 1 231 ? 0.414 -5.440 18.311 1.00 92.62 231 ILE A N 1
ATOM 1707 C CA . ILE A 1 231 ? -0.971 -5.396 17.828 1.00 92.62 231 ILE A CA 1
ATOM 1708 C C . ILE A 1 231 ? -1.051 -5.931 16.394 1.00 92.62 231 ILE A C 1
ATOM 1710 O O . ILE A 1 231 ? -0.144 -5.717 15.579 1.00 92.62 231 ILE A O 1
ATOM 1714 N N . ILE A 1 232 ? -2.141 -6.623 16.060 1.00 97.62 232 ILE A N 1
ATOM 1715 C CA . ILE A 1 232 ? -2.337 -7.242 14.742 1.00 97.62 232 ILE A CA 1
ATOM 1716 C C . ILE A 1 232 ? -3.372 -6.450 13.952 1.00 97.62 232 ILE A C 1
ATOM 1718 O O . ILE A 1 232 ? -4.506 -6.278 14.382 1.00 97.62 232 ILE A O 1
ATOM 1722 N N . ILE A 1 233 ? -2.999 -6.013 12.750 1.00 98.50 233 ILE A N 1
ATOM 1723 C CA . ILE A 1 233 ? -3.893 -5.349 11.800 1.00 98.50 233 ILE A CA 1
ATOM 1724 C C . ILE A 1 233 ? -3.803 -6.089 10.471 1.00 98.50 233 ILE A C 1
ATOM 1726 O O . ILE A 1 233 ? -2.805 -5.993 9.755 1.00 98.50 233 ILE A O 1
ATOM 1730 N N . ASP A 1 234 ? -4.849 -6.828 10.122 1.00 98.81 234 ASP A N 1
ATOM 1731 C CA . ASP A 1 234 ? -4.860 -7.704 8.957 1.00 98.81 234 ASP A CA 1
ATOM 1732 C C . ASP A 1 234 ? -6.024 -7.407 8.012 1.00 98.81 234 ASP A C 1
ATOM 1734 O O . ASP A 1 234 ? -7.190 -7.346 8.400 1.00 98.81 234 ASP A O 1
ATOM 1738 N N . SER A 1 235 ? -5.704 -7.278 6.724 1.00 98.75 235 SER A N 1
ATOM 1739 C CA . SER A 1 235 ? -6.681 -7.129 5.644 1.00 98.75 235 SER A CA 1
ATOM 1740 C C . SER A 1 235 ? -7.587 -5.904 5.823 1.00 98.75 235 SER A C 1
ATOM 1742 O O . SER A 1 235 ? -8.731 -5.896 5.375 1.00 98.75 235 SER A O 1
ATOM 1744 N N . CYS A 1 236 ? -7.069 -4.856 6.466 1.00 98.88 236 CYS A N 1
ATOM 1745 C CA . CYS A 1 236 ? -7.798 -3.627 6.761 1.00 98.88 236 CYS A CA 1
ATOM 1746 C C . CYS A 1 236 ? -7.558 -2.544 5.700 1.00 98.88 236 CYS A C 1
ATOM 1748 O O . CYS A 1 236 ? -6.570 -2.569 4.959 1.00 98.88 236 CYS A O 1
ATOM 1750 N N . SER A 1 237 ? -8.466 -1.571 5.627 1.00 98.88 237 SER A N 1
ATOM 1751 C CA . SER A 1 237 ? -8.333 -0.400 4.749 1.00 98.88 237 SER A CA 1
ATOM 1752 C C . SER A 1 237 ? -8.423 0.900 5.543 1.00 98.88 237 SER A C 1
ATOM 1754 O O . SER A 1 237 ? -9.448 1.176 6.154 1.00 98.88 237 SER A O 1
ATOM 1756 N N . PHE A 1 238 ? -7.370 1.709 5.476 1.00 98.94 238 PHE A N 1
ATOM 1757 C CA . PHE A 1 238 ? -7.266 3.044 6.059 1.00 98.94 238 PHE A CA 1
ATOM 1758 C C . PHE A 1 238 ? -7.303 4.076 4.936 1.00 98.94 238 PHE A C 1
ATOM 1760 O O . PHE A 1 238 ? -6.372 4.153 4.128 1.00 98.94 238 PHE A O 1
ATOM 1767 N N . ILE A 1 239 ? -8.394 4.831 4.856 1.00 98.94 239 ILE A N 1
ATOM 1768 C CA . ILE A 1 239 ? -8.698 5.720 3.738 1.00 98.94 239 ILE A CA 1
ATOM 1769 C C . ILE A 1 239 ? -8.973 7.127 4.265 1.00 98.94 239 ILE A C 1
ATOM 1771 O O . ILE A 1 239 ? -9.839 7.295 5.124 1.00 98.94 239 ILE A O 1
ATOM 1775 N N . ASN A 1 240 ? -8.283 8.131 3.717 1.00 98.81 240 ASN A N 1
ATOM 1776 C CA . ASN A 1 240 ? -8.511 9.552 4.016 1.00 98.81 240 ASN A CA 1
ATOM 1777 C C . ASN A 1 240 ? -8.444 9.909 5.512 1.00 98.81 240 ASN A C 1
ATOM 1779 O O . ASN A 1 240 ? -9.108 10.844 5.961 1.00 98.81 240 ASN A O 1
ATOM 1783 N N . ASN A 1 241 ? -7.683 9.166 6.315 1.00 98.88 241 ASN A N 1
ATOM 1784 C CA . ASN A 1 241 ? -7.507 9.524 7.718 1.00 98.88 241 ASN A CA 1
ATOM 1785 C C . ASN A 1 241 ? -6.481 10.658 7.832 1.00 98.88 241 ASN A C 1
ATOM 1787 O O . ASN A 1 241 ? -5.610 10.821 6.966 1.00 98.88 241 ASN A O 1
ATOM 1791 N N . SER A 1 242 ? -6.597 11.458 8.892 1.00 98.50 242 SER A N 1
ATOM 1792 C CA . SER A 1 242 ? -5.662 12.559 9.121 1.00 98.50 242 SER A CA 1
ATOM 1793 C C . SER A 1 242 ? -5.298 12.768 10.585 1.00 98.50 242 SER A C 1
ATOM 1795 O O . SER A 1 242 ? -6.128 12.600 11.476 1.00 98.50 242 SER A O 1
ATOM 1797 N N . ALA A 1 243 ? -4.048 13.159 10.827 1.00 97.44 243 ALA A N 1
ATOM 1798 C CA . ALA A 1 243 ? -3.548 13.541 12.146 1.00 97.44 243 ALA A CA 1
ATOM 1799 C C . ALA A 1 243 ? -2.344 14.473 12.033 1.00 97.44 243 ALA A C 1
ATOM 1801 O O . ALA A 1 243 ? -1.887 14.798 10.935 1.00 97.44 243 ALA A O 1
ATOM 1802 N N . LYS A 1 244 ? -1.784 14.860 13.179 1.00 94.75 244 LYS A N 1
ATOM 1803 C CA . LYS A 1 244 ? -0.484 15.522 13.223 1.00 94.75 244 LYS A CA 1
ATOM 1804 C C . LYS A 1 244 ? 0.665 14.554 12.921 1.00 94.75 244 LYS A C 1
ATOM 1806 O O . LYS A 1 244 ? 1.421 14.785 11.979 1.00 94.75 244 LYS A O 1
ATOM 1811 N N . VAL A 1 245 ? 0.754 13.440 13.650 1.00 89.88 245 VAL A N 1
ATOM 1812 C CA . VAL A 1 245 ? 1.909 12.526 13.599 1.00 89.88 245 VAL A CA 1
ATOM 1813 C C . VAL A 1 245 ? 1.694 11.369 12.616 1.00 89.88 245 VAL A C 1
ATOM 1815 O O . VAL A 1 245 ? 2.372 11.315 11.597 1.00 89.88 245 VAL A O 1
ATOM 1818 N N . GLY A 1 246 ? 0.756 10.453 12.865 1.00 94.31 246 GLY A N 1
ATOM 1819 C CA . GLY A 1 246 ? 0.480 9.325 11.964 1.00 94.31 246 GLY A CA 1
ATOM 1820 C C . GLY A 1 246 ? -0.805 9.534 11.177 1.00 94.31 246 GLY A C 1
ATOM 1821 O O . GLY A 1 246 ? -1.882 9.470 11.760 1.00 94.31 246 GLY A O 1
ATOM 1822 N N . GLY A 1 247 ? -0.743 9.753 9.861 1.00 96.56 247 GLY A N 1
ATOM 1823 C CA . GLY A 1 247 ? -1.953 10.135 9.116 1.00 96.56 247 GLY A CA 1
ATOM 1824 C C . GLY A 1 247 ? -3.089 9.114 9.240 1.00 96.56 247 GLY A C 1
ATOM 1825 O O . GLY A 1 247 ? -4.250 9.494 9.313 1.00 96.56 247 GLY A O 1
ATOM 1826 N N . SER A 1 248 ? -2.768 7.828 9.402 1.00 97.88 248 SER A N 1
ATOM 1827 C CA . SER A 1 248 ? -3.728 6.802 9.830 1.00 97.88 248 SER A CA 1
ATOM 1828 C C . SER A 1 248 ? -3.370 6.139 11.157 1.00 97.88 248 SER A C 1
ATOM 1830 O O . SER A 1 248 ? -4.228 6.051 12.030 1.00 97.88 248 SER A O 1
ATOM 1832 N N . ILE A 1 249 ? -2.126 5.690 11.331 1.00 97.81 249 ILE A N 1
ATOM 1833 C CA . ILE A 1 249 ? -1.688 4.974 12.530 1.00 97.81 249 ILE A CA 1
ATOM 1834 C C . ILE A 1 249 ? -0.504 5.717 13.133 1.00 97.81 249 ILE A C 1
ATOM 1836 O O . ILE A 1 249 ? 0.502 5.936 12.457 1.00 97.81 249 ILE A O 1
ATOM 1840 N N . GLY A 1 250 ? -0.628 6.083 14.402 1.00 95.62 250 GLY A N 1
ATOM 1841 C CA . GLY A 1 250 ? 0.488 6.450 15.263 1.00 95.62 250 GLY A CA 1
ATOM 1842 C C . GLY A 1 250 ? 0.753 5.293 16.221 1.00 95.62 250 GLY A C 1
ATOM 1843 O O . GLY A 1 250 ? -0.205 4.705 16.718 1.00 95.62 250 GLY A O 1
ATOM 1844 N N . SER A 1 251 ? 2.011 4.939 16.466 1.00 93.62 251 SER A N 1
ATOM 1845 C CA . SER A 1 251 ? 2.340 3.870 17.414 1.00 93.62 251 SER A CA 1
ATOM 1846 C C . SER A 1 251 ? 3.649 4.115 18.142 1.00 93.62 251 SER A C 1
ATOM 1848 O O . SER A 1 251 ? 4.658 4.343 17.477 1.00 93.62 251 SER A O 1
ATOM 1850 N N . SER A 1 252 ? 3.632 3.973 19.465 1.00 91.31 252 SER A N 1
ATOM 1851 C CA . SER A 1 252 ? 4.811 3.858 20.336 1.00 91.31 252 SER A CA 1
ATOM 1852 C C . SER A 1 252 ? 5.065 2.413 20.798 1.00 91.31 252 SER A C 1
ATOM 1854 O O . SER A 1 252 ? 6.082 2.148 21.425 1.00 91.31 252 SER A O 1
ATOM 1856 N N . GLY A 1 253 ? 4.193 1.460 20.438 1.00 89.88 253 GLY A N 1
ATOM 1857 C CA . GLY A 1 253 ? 4.394 0.015 20.628 1.00 89.88 253 GLY A CA 1
ATOM 1858 C C . GLY A 1 253 ? 4.624 -0.766 19.325 1.00 89.88 253 GLY A C 1
ATOM 1859 O O . GLY A 1 253 ? 4.619 -0.200 18.223 1.00 89.88 253 GLY A O 1
ATOM 1860 N N . SER A 1 254 ? 4.788 -2.088 19.443 1.00 90.94 254 SER A N 1
ATOM 1861 C CA . SER A 1 254 ? 5.019 -2.979 18.293 1.00 90.94 254 SER A CA 1
ATOM 1862 C C . SER A 1 254 ? 3.784 -3.133 17.391 1.00 90.94 254 SER A C 1
ATOM 1864 O O . SER A 1 254 ? 2.650 -3.206 17.860 1.00 90.94 254 SER A O 1
ATOM 1866 N N . LEU A 1 255 ? 4.006 -3.243 16.076 1.00 94.00 255 LEU A N 1
ATOM 1867 C CA . LEU A 1 255 ? 2.956 -3.321 15.053 1.00 94.00 255 LEU A CA 1
ATOM 1868 C C . LEU A 1 255 ? 3.146 -4.527 14.126 1.00 94.00 255 LEU A C 1
ATOM 1870 O O . LEU A 1 255 ? 4.216 -4.707 13.547 1.00 94.00 255 LEU A O 1
ATOM 1874 N N . ASN A 1 256 ? 2.076 -5.282 13.873 1.00 96.81 256 ASN A N 1
ATOM 1875 C CA . ASN A 1 256 ? 2.010 -6.305 12.829 1.00 96.81 256 ASN A CA 1
ATOM 1876 C C . ASN A 1 256 ? 0.920 -5.971 11.804 1.00 96.81 256 ASN A C 1
ATOM 1878 O O . ASN A 1 256 ? -0.254 -6.282 11.990 1.00 96.81 256 ASN A O 1
ATOM 1882 N N . ILE A 1 257 ? 1.319 -5.377 10.681 1.00 98.50 257 ILE A N 1
ATOM 1883 C CA . ILE A 1 257 ? 0.418 -4.930 9.616 1.00 98.50 257 ILE A CA 1
ATOM 1884 C C . ILE A 1 257 ? 0.501 -5.882 8.426 1.00 98.50 257 ILE A C 1
ATOM 1886 O O . ILE A 1 257 ? 1.514 -5.966 7.728 1.00 98.50 257 ILE A O 1
ATOM 1890 N N . LEU A 1 258 ? -0.602 -6.562 8.137 1.00 98.69 258 LEU A N 1
ATOM 1891 C CA . LEU A 1 258 ? -0.698 -7.609 7.127 1.00 98.69 258 LEU A CA 1
ATOM 1892 C C . LEU A 1 258 ? -1.767 -7.253 6.093 1.00 98.69 258 LEU A C 1
ATOM 1894 O O . LEU A 1 258 ? -2.864 -6.833 6.449 1.00 98.69 258 LEU A O 1
ATOM 1898 N N . ARG A 1 259 ? -1.474 -7.448 4.801 1.00 98.81 259 ARG A N 1
ATOM 1899 C CA . ARG A 1 259 ? -2.466 -7.409 3.700 1.00 98.81 259 ARG A CA 1
ATOM 1900 C C . ARG A 1 259 ? -3.348 -6.151 3.681 1.00 98.81 259 ARG A C 1
ATOM 1902 O O . ARG A 1 259 ? -4.471 -6.189 3.185 1.00 98.81 259 ARG A O 1
ATOM 1909 N N . SER A 1 260 ? -2.847 -5.039 4.209 1.00 98.88 260 SER A N 1
ATOM 1910 C CA . SER A 1 260 ? -3.649 -3.847 4.482 1.00 98.88 260 SER A CA 1
ATOM 1911 C C . SER A 1 260 ? -3.365 -2.728 3.485 1.00 98.88 260 SER A C 1
ATOM 1913 O O . SER A 1 260 ? -2.336 -2.711 2.797 1.00 98.88 260 SER A O 1
ATOM 1915 N N . LYS A 1 261 ? -4.303 -1.787 3.377 1.00 98.88 261 LYS A N 1
ATOM 1916 C CA . LYS A 1 261 ? -4.228 -0.657 2.447 1.00 98.88 261 LYS A CA 1
ATOM 1917 C C . LYS A 1 261 ? -4.264 0.666 3.197 1.00 98.88 261 LYS A C 1
ATOM 1919 O O . LYS A 1 261 ? -5.132 0.866 4.034 1.00 98.88 261 LYS A O 1
ATOM 1924 N N . PHE A 1 262 ? -3.373 1.572 2.818 1.00 98.88 262 PHE A N 1
ATOM 1925 C CA . PHE A 1 262 ? -3.284 2.943 3.308 1.00 98.88 262 PHE A CA 1
ATOM 1926 C C . PHE A 1 262 ? -3.401 3.878 2.112 1.00 98.88 262 PHE A C 1
ATOM 1928 O O . PHE A 1 262 ? -2.493 3.924 1.277 1.00 98.88 262 PHE A O 1
ATOM 1935 N N . ILE A 1 263 ? -4.540 4.549 1.983 1.00 98.94 263 ILE A N 1
ATOM 1936 C CA . ILE A 1 263 ? -4.911 5.319 0.799 1.00 98.94 263 ILE A CA 1
ATOM 1937 C C . ILE A 1 263 ? -5.253 6.749 1.210 1.00 98.94 263 ILE A C 1
ATOM 1939 O O . ILE A 1 263 ? -6.114 6.947 2.063 1.00 98.94 263 ILE A O 1
ATOM 1943 N N . ASP A 1 264 ? -4.591 7.723 0.586 1.00 98.75 264 ASP A N 1
ATOM 1944 C CA . ASP A 1 264 ? -4.896 9.153 0.734 1.00 98.75 264 ASP A CA 1
ATOM 1945 C C . ASP A 1 264 ? -4.860 9.649 2.205 1.00 98.75 264 ASP A C 1
ATOM 1947 O O . ASP A 1 264 ? -5.532 10.611 2.572 1.00 98.75 264 ASP A O 1
ATOM 1951 N N . ASN A 1 265 ? -4.075 9.005 3.082 1.00 98.75 265 ASN A N 1
ATOM 1952 C CA . ASN A 1 265 ? -3.927 9.456 4.469 1.00 98.75 265 ASN A CA 1
ATOM 1953 C C . ASN A 1 265 ? -2.907 10.599 4.558 1.00 98.75 265 ASN A C 1
ATOM 1955 O O . ASN A 1 265 ? -1.938 10.644 3.792 1.00 98.75 265 ASN A O 1
ATOM 1959 N N . THR A 1 266 ? -3.132 11.532 5.486 1.00 98.25 266 THR A N 1
ATOM 1960 C CA . THR A 1 266 ? -2.318 12.751 5.594 1.00 98.25 266 THR A CA 1
ATOM 1961 C C . THR A 1 266 ? -1.862 13.031 7.023 1.00 98.25 266 THR A C 1
ATOM 1963 O O . THR A 1 266 ? -2.679 13.071 7.940 1.00 98.25 266 THR A O 1
ATOM 1966 N N . ALA A 1 267 ? -0.566 13.293 7.199 1.00 96.88 267 ALA A N 1
ATOM 1967 C CA . ALA A 1 267 ? 0.015 13.810 8.437 1.00 96.88 267 ALA A CA 1
ATOM 1968 C C . ALA A 1 267 ? 0.575 15.228 8.240 1.00 96.88 267 ALA A C 1
ATOM 1970 O O . ALA A 1 267 ? 0.977 15.587 7.131 1.00 96.88 267 ALA A O 1
ATOM 1971 N N . THR A 1 268 ? 0.632 16.036 9.302 1.00 95.12 268 THR A N 1
ATOM 1972 C CA . THR A 1 268 ? 1.221 17.389 9.253 1.00 95.12 268 THR A CA 1
ATOM 1973 C C . THR A 1 268 ? 2.614 17.495 9.872 1.00 95.12 268 THR A C 1
ATOM 1975 O O . THR A 1 268 ? 3.233 18.542 9.723 1.00 95.12 268 THR A O 1
ATOM 1978 N N . SER A 1 269 ? 3.144 16.441 10.503 1.00 89.69 269 SER A N 1
ATOM 1979 C CA . SER A 1 269 ? 4.530 16.383 10.998 1.00 89.69 269 SER A CA 1
ATOM 1980 C C . SER A 1 269 ? 5.196 15.003 10.885 1.00 89.69 269 SER A C 1
ATOM 1982 O O . SER A 1 269 ? 6.387 14.948 10.593 1.00 89.69 269 SER A O 1
ATOM 1984 N N . GLY A 1 270 ? 4.466 13.900 11.090 1.00 88.38 270 GLY A N 1
ATOM 1985 C CA . GLY A 1 270 ? 5.022 12.538 11.034 1.00 88.38 270 GLY A CA 1
ATOM 1986 C C . GLY A 1 270 ? 4.803 11.841 9.687 1.00 88.38 270 GLY A C 1
ATOM 1987 O O . GLY A 1 270 ? 4.849 12.497 8.658 1.00 88.38 270 GLY A O 1
ATOM 1988 N N . GLY A 1 271 ? 4.581 10.521 9.672 1.00 93.00 271 GLY A N 1
ATOM 1989 C CA . GLY A 1 271 ? 4.404 9.732 8.445 1.00 93.00 271 GLY A CA 1
ATOM 1990 C C . GLY A 1 271 ? 2.967 9.736 7.913 1.00 93.00 271 GLY A C 1
ATOM 1991 O O . GLY A 1 271 ? 2.007 9.549 8.664 1.00 93.00 271 GLY A O 1
ATOM 1992 N N . GLY A 1 272 ? 2.805 9.912 6.596 1.00 95.75 272 GLY A N 1
ATOM 1993 C CA . GLY A 1 272 ? 1.485 10.159 5.993 1.00 95.75 272 GLY A CA 1
ATOM 1994 C C . GLY A 1 272 ? 0.498 8.999 6.135 1.00 95.75 272 GLY A C 1
ATOM 1995 O O . GLY A 1 272 ? -0.697 9.218 6.280 1.00 95.75 272 GLY A O 1
ATOM 1996 N N . GLY A 1 273 ? 0.981 7.759 6.143 1.00 97.31 273 GLY A N 1
ATOM 1997 C CA . GLY A 1 273 ? 0.201 6.585 6.528 1.00 97.31 273 GLY A CA 1
ATOM 1998 C C . GLY A 1 273 ? 0.461 6.218 7.983 1.00 97.31 273 GLY A C 1
ATOM 1999 O O . GLY A 1 273 ? -0.447 6.272 8.813 1.00 97.31 273 GLY A O 1
ATOM 2000 N N . ILE A 1 274 ? 1.701 5.840 8.282 1.00 97.44 274 ILE A N 1
ATOM 2001 C CA . ILE A 1 274 ? 2.108 5.331 9.593 1.00 97.44 274 ILE A CA 1
ATOM 2002 C C . ILE A 1 274 ? 3.235 6.192 10.147 1.00 97.44 274 ILE A C 1
ATOM 2004 O O . ILE A 1 274 ? 4.221 6.451 9.455 1.00 97.44 274 ILE A O 1
ATOM 2008 N N . ALA A 1 275 ? 3.114 6.558 11.415 1.00 94.94 275 ALA A N 1
ATOM 2009 C CA . ALA A 1 275 ? 4.220 7.040 12.217 1.00 94.94 275 ALA A CA 1
ATOM 2010 C C . ALA A 1 275 ? 4.462 6.066 13.371 1.00 94.94 275 ALA A C 1
ATOM 2012 O O . ALA A 1 275 ? 3.595 5.864 14.218 1.00 94.94 275 ALA A O 1
ATOM 2013 N N . SER A 1 276 ? 5.637 5.454 13.393 1.00 89.94 276 SER A N 1
ATOM 2014 C CA . SER A 1 276 ? 6.073 4.565 14.466 1.00 89.94 276 SER A CA 1
ATOM 2015 C C . SER A 1 276 ? 7.145 5.293 15.274 1.00 89.94 276 SER A C 1
ATOM 2017 O O . SER A 1 276 ? 8.279 5.420 14.805 1.00 89.94 276 SER A O 1
ATOM 2019 N N . ALA A 1 277 ? 6.744 5.840 16.426 1.00 77.44 277 ALA A N 1
ATOM 2020 C CA . ALA A 1 277 ? 7.524 6.713 17.296 1.00 77.44 277 ALA A CA 1
ATOM 2021 C C . ALA A 1 277 ? 7.288 6.410 18.790 1.00 77.44 277 ALA A C 1
ATOM 2023 O O . ALA A 1 277 ? 6.160 6.517 19.250 1.00 77.44 277 ALA A O 1
ATOM 2024 N N . GLY A 1 278 ? 8.354 6.089 19.535 1.00 64.12 278 GLY A N 1
ATOM 2025 C CA . GLY A 1 278 ? 8.360 5.812 20.986 1.00 64.12 278 GLY A CA 1
ATOM 2026 C C . GLY A 1 278 ? 8.624 4.328 21.298 1.00 64.12 278 GLY A C 1
ATOM 2027 O O . GLY A 1 278 ? 8.406 3.497 20.422 1.00 64.12 278 GLY A O 1
ATOM 2028 N N . GLY A 1 279 ? 9.152 3.920 22.459 1.00 53.81 279 GLY A N 1
ATOM 2029 C CA . GLY A 1 279 ? 9.844 4.674 23.525 1.00 53.81 279 GLY A CA 1
ATOM 2030 C C . GLY A 1 279 ? 10.965 3.881 24.232 1.00 53.81 279 GLY A C 1
ATOM 2031 O O . GLY A 1 279 ? 11.670 4.446 25.061 1.00 53.81 279 GLY A O 1
ATOM 2032 N N . GLU A 1 280 ? 11.225 2.630 23.828 1.00 57.97 280 GLU A N 1
ATOM 2033 C CA . GLU A 1 280 ? 12.348 1.806 24.304 1.00 57.97 280 GLU A CA 1
ATOM 2034 C C . GLU A 1 280 ? 13.013 1.031 23.146 1.00 57.97 280 GLU A C 1
ATOM 2036 O O . GLU A 1 280 ? 12.407 0.775 22.099 1.00 57.97 280 GLU A O 1
ATOM 2041 N N . LEU A 1 281 ? 14.291 0.661 23.303 1.00 61.84 281 LEU A N 1
ATOM 2042 C CA . LEU A 1 281 ? 15.013 -0.174 22.334 1.00 61.84 281 LEU A CA 1
ATOM 2043 C C . LEU A 1 281 ? 14.417 -1.593 22.324 1.00 61.84 281 LEU A C 1
ATOM 2045 O O . LEU A 1 281 ? 14.709 -2.383 23.213 1.00 61.84 281 LEU A O 1
ATOM 2049 N N . GLY A 1 282 ? 13.642 -1.954 21.297 1.00 76.19 282 GLY A N 1
ATOM 2050 C CA . GLY A 1 282 ? 13.179 -3.341 21.124 1.00 76.19 282 GLY A CA 1
ATOM 2051 C C . GLY A 1 282 ? 11.900 -3.525 20.311 1.00 76.19 282 GLY A C 1
ATOM 2052 O O . GLY A 1 282 ? 11.685 -4.607 19.767 1.00 76.19 282 GLY A O 1
ATOM 2053 N N . TYR A 1 283 ? 11.077 -2.484 20.172 1.00 88.94 283 TYR A N 1
ATOM 2054 C CA . TYR A 1 283 ? 9.826 -2.588 19.421 1.00 88.94 283 TYR A CA 1
ATOM 2055 C C . TYR A 1 283 ? 10.031 -2.765 17.916 1.00 88.94 283 TYR A C 1
ATOM 2057 O O . TYR A 1 283 ? 11.010 -2.296 17.320 1.00 88.94 283 TYR A O 1
ATOM 2065 N N . ILE A 1 284 ? 9.083 -3.477 17.301 1.00 91.06 284 ILE A N 1
ATOM 2066 C CA . ILE A 1 284 ? 9.153 -3.893 15.901 1.00 91.06 284 ILE A CA 1
ATOM 2067 C C . ILE A 1 284 ? 7.875 -3.489 15.168 1.00 91.06 284 ILE A C 1
ATOM 2069 O O . ILE A 1 284 ? 6.768 -3.849 15.561 1.00 91.06 284 ILE A O 1
ATOM 2073 N N . CYS A 1 285 ? 8.045 -2.815 14.035 1.00 94.19 285 CYS A N 1
ATOM 2074 C CA . CYS A 1 285 ? 7.014 -2.555 13.045 1.00 94.19 285 CYS A CA 1
ATOM 2075 C C . CYS A 1 285 ? 7.201 -3.499 11.848 1.00 94.19 285 CYS A C 1
ATOM 2077 O O . CYS A 1 285 ? 8.121 -3.362 11.038 1.00 94.19 285 CYS A O 1
ATOM 2079 N N . ASN A 1 286 ? 6.322 -4.490 11.736 1.00 97.12 286 ASN A N 1
ATOM 2080 C CA . ASN A 1 286 ? 6.264 -5.433 10.627 1.00 97.12 286 ASN A CA 1
ATOM 2081 C C . ASN A 1 286 ? 5.154 -5.029 9.654 1.00 97.12 286 ASN A C 1
ATOM 2083 O O . ASN A 1 286 ? 3.992 -4.912 10.034 1.00 97.12 286 ASN A O 1
ATOM 2087 N N . ILE A 1 287 ? 5.489 -4.875 8.374 1.00 98.56 287 ILE A N 1
ATOM 2088 C CA . ILE A 1 287 ? 4.549 -4.507 7.315 1.00 98.56 287 ILE A CA 1
ATOM 2089 C C . ILE A 1 287 ? 4.689 -5.487 6.151 1.00 98.56 287 ILE A C 1
ATOM 2091 O O . ILE A 1 287 ? 5.660 -5.446 5.387 1.00 98.56 287 ILE A O 1
ATOM 2095 N N . TYR A 1 288 ? 3.689 -6.349 5.974 1.00 98.62 288 TYR A N 1
ATOM 2096 C CA . TYR A 1 288 ? 3.725 -7.437 5.001 1.00 98.62 288 TYR A CA 1
ATOM 2097 C C . TYR A 1 288 ? 2.541 -7.428 4.046 1.00 98.62 288 TYR A C 1
ATOM 2099 O O . TYR A 1 288 ? 1.384 -7.400 4.457 1.00 98.62 288 TYR A O 1
ATOM 2107 N N . ASN A 1 289 ? 2.825 -7.578 2.751 1.00 98.56 289 ASN A N 1
ATOM 2108 C CA . ASN A 1 289 ? 1.806 -7.706 1.701 1.00 98.56 289 ASN A CA 1
ATOM 2109 C C . ASN A 1 289 ? 0.843 -6.504 1.621 1.00 98.56 289 ASN A C 1
ATOM 2111 O O . ASN A 1 289 ? -0.304 -6.663 1.206 1.00 98.56 289 ASN A O 1
ATOM 2115 N N . SER A 1 290 ? 1.300 -5.314 2.012 1.00 98.81 290 SER A N 1
ATOM 2116 C CA . SER A 1 290 ? 0.463 -4.118 2.165 1.00 98.81 290 SER A CA 1
ATOM 2117 C C . SER A 1 290 ? 0.744 -3.067 1.085 1.00 98.81 290 SER A C 1
ATOM 2119 O O . SER A 1 290 ? 1.760 -3.118 0.380 1.00 98.81 290 SER A O 1
ATOM 2121 N N . SER A 1 291 ? -0.162 -2.100 0.925 1.00 98.69 291 SER A N 1
ATOM 2122 C CA . SER A 1 291 ? -0.011 -1.012 -0.050 1.00 98.69 291 SER A CA 1
ATOM 2123 C C . SER A 1 291 ? -0.241 0.369 0.550 1.00 98.69 291 SER A C 1
ATOM 2125 O O . SER A 1 291 ? -1.248 0.580 1.218 1.00 98.69 291 SER A O 1
ATOM 2127 N N . PHE A 1 292 ? 0.636 1.309 0.206 1.00 98.81 292 PHE A N 1
ATOM 2128 C CA . PHE A 1 292 ? 0.580 2.725 0.560 1.00 98.81 292 PHE A CA 1
ATOM 2129 C C . PHE A 1 292 ? 0.448 3.543 -0.718 1.00 98.81 292 PHE A C 1
ATOM 2131 O O . PHE A 1 292 ? 1.351 3.531 -1.562 1.00 98.81 292 PHE A O 1
ATOM 2138 N N . ILE A 1 293 ? -0.692 4.204 -0.884 1.00 98.75 293 ILE A N 1
ATOM 2139 C CA . ILE A 1 293 ? -1.075 4.902 -2.105 1.00 98.75 293 ILE A CA 1
ATOM 2140 C C . ILE A 1 293 ? -1.436 6.342 -1.753 1.00 98.75 293 ILE A C 1
ATOM 2142 O O . ILE A 1 293 ? -2.311 6.558 -0.922 1.00 98.75 293 ILE A O 1
ATOM 2146 N N . ASN A 1 294 ? -0.786 7.307 -2.408 1.00 98.25 294 ASN A N 1
ATOM 2147 C CA . ASN A 1 294 ? -1.089 8.740 -2.290 1.00 98.25 294 ASN A CA 1
ATOM 2148 C C . ASN A 1 294 ? -1.051 9.303 -0.852 1.00 98.25 294 ASN A C 1
ATOM 2150 O O . ASN A 1 294 ? -1.676 10.325 -0.579 1.00 98.25 294 ASN A O 1
ATOM 2154 N N . ASN A 1 295 ? -0.343 8.666 0.082 1.00 98.50 295 ASN A N 1
ATOM 2155 C CA . ASN A 1 295 ? -0.234 9.219 1.430 1.00 98.50 295 ASN A CA 1
ATOM 2156 C C . ASN A 1 295 ? 0.703 10.435 1.414 1.00 98.50 295 ASN A C 1
ATOM 2158 O O . ASN A 1 295 ? 1.635 10.496 0.598 1.00 98.50 295 ASN A O 1
ATOM 2162 N N . SER A 1 296 ? 0.442 11.410 2.285 1.00 97.31 296 SER A N 1
ATOM 2163 C CA . SER A 1 296 ? 1.162 12.683 2.294 1.00 97.31 296 SER A CA 1
ATOM 2164 C C . SER A 1 296 ? 1.578 13.120 3.694 1.00 97.31 296 SER A C 1
ATOM 2166 O O . SER A 1 296 ? 0.799 13.060 4.637 1.00 97.31 296 SER A O 1
ATOM 2168 N N . ALA A 1 297 ? 2.796 13.635 3.810 1.00 95.69 297 ALA A N 1
ATOM 2169 C CA . ALA A 1 297 ? 3.349 14.194 5.042 1.00 95.69 297 ALA A CA 1
ATOM 2170 C C . ALA A 1 297 ? 4.475 15.191 4.740 1.00 95.69 297 ALA A C 1
ATOM 2172 O O . ALA A 1 297 ? 4.943 15.235 3.607 1.00 95.69 297 ALA A O 1
ATOM 2173 N N . PRO A 1 298 ? 4.982 15.985 5.695 1.00 92.25 298 PRO A N 1
ATOM 2174 C CA . PRO A 1 298 ? 6.272 16.652 5.517 1.00 92.25 298 PRO A CA 1
ATOM 2175 C C . PRO A 1 298 ? 7.442 15.663 5.460 1.00 92.25 298 PRO A C 1
ATOM 2177 O O . PRO A 1 298 ? 8.318 15.817 4.605 1.00 92.25 298 PRO A O 1
ATOM 2180 N N . MET A 1 299 ? 7.420 14.623 6.304 1.00 88.25 299 MET A N 1
ATOM 2181 C CA . MET A 1 299 ? 8.501 13.647 6.461 1.00 88.25 299 MET A CA 1
ATOM 2182 C C . MET A 1 299 ? 7.997 12.216 6.258 1.00 88.25 299 MET A C 1
ATOM 2184 O O . MET A 1 299 ? 7.155 11.749 7.013 1.00 88.25 299 MET A O 1
ATOM 2188 N N . GLY A 1 300 ? 8.523 11.493 5.265 1.00 88.00 300 GLY A N 1
ATOM 2189 C CA . GLY A 1 300 ? 8.078 10.123 4.981 1.00 88.00 300 GLY A CA 1
ATOM 2190 C C . GLY A 1 300 ? 6.633 10.083 4.489 1.00 88.00 300 GLY A C 1
ATOM 2191 O O . GLY A 1 300 ? 5.704 9.848 5.261 1.00 88.00 300 GLY A O 1
ATOM 2192 N N . GLY A 1 301 ? 6.429 10.278 3.183 1.00 93.31 301 GLY A N 1
ATOM 2193 C CA . GLY A 1 301 ? 5.082 10.377 2.608 1.00 93.31 301 GLY A CA 1
ATOM 2194 C C . GLY A 1 301 ? 4.154 9.212 2.974 1.00 93.31 301 GLY A C 1
ATOM 2195 O O . GLY A 1 301 ? 2.957 9.415 3.125 1.00 93.31 301 GLY A O 1
ATOM 2196 N N . ALA A 1 302 ? 4.691 8.004 3.173 1.00 97.25 302 ALA A N 1
ATOM 2197 C CA . ALA A 1 302 ? 3.938 6.854 3.670 1.00 97.25 302 ALA A CA 1
ATOM 2198 C C . ALA A 1 302 ? 4.284 6.482 5.114 1.00 97.25 302 ALA A C 1
ATOM 2200 O O . ALA A 1 302 ? 3.378 6.299 5.924 1.00 97.25 302 ALA A O 1
ATOM 2201 N N . VAL A 1 303 ? 5.569 6.306 5.419 1.00 97.06 303 VAL A N 1
ATOM 2202 C CA . VAL A 1 303 ? 6.017 5.755 6.701 1.00 97.06 303 VAL A CA 1
ATOM 2203 C C . VAL A 1 303 ? 7.130 6.617 7.270 1.00 97.06 303 VAL A C 1
ATOM 2205 O O . VAL A 1 303 ? 8.153 6.822 6.615 1.00 97.06 303 VAL A O 1
ATOM 2208 N N . LEU A 1 304 ? 6.942 7.051 8.511 1.00 94.06 304 LEU A N 1
ATOM 2209 C CA . LEU A 1 304 ? 8.010 7.510 9.386 1.00 94.06 304 LEU A CA 1
ATOM 2210 C C . LEU A 1 304 ? 8.212 6.471 10.474 1.00 94.06 304 LEU A C 1
ATOM 2212 O O . LEU A 1 304 ? 7.253 6.048 11.114 1.00 94.06 304 LEU A O 1
ATOM 2216 N N . ASN A 1 305 ? 9.454 6.056 10.674 1.00 91.56 305 ASN A N 1
ATOM 2217 C CA . ASN A 1 305 ? 9.772 5.006 11.619 1.00 91.56 305 ASN A CA 1
ATOM 2218 C C . ASN A 1 305 ? 11.044 5.316 12.406 1.00 91.56 305 ASN A C 1
ATOM 2220 O O . ASN A 1 305 ? 12.045 5.726 11.814 1.00 91.56 305 ASN A O 1
ATOM 2224 N N . ILE A 1 306 ? 10.999 5.052 13.714 1.00 88.12 306 ILE A N 1
ATOM 2225 C CA . ILE A 1 306 ? 12.158 5.117 14.614 1.00 88.12 306 ILE A CA 1
ATOM 2226 C C . ILE A 1 306 ? 12.410 3.814 15.405 1.00 88.12 306 ILE A C 1
ATOM 2228 O O . ILE A 1 306 ? 13.303 3.776 16.242 1.00 88.12 306 ILE A O 1
ATOM 2232 N N . MET A 1 307 ? 11.648 2.745 15.144 1.00 87.88 307 MET A N 1
ATOM 2233 C CA . MET A 1 307 ? 11.788 1.413 15.770 1.00 87.88 307 MET A CA 1
ATOM 2234 C C . MET A 1 307 ? 12.280 0.369 14.752 1.00 87.88 307 MET A C 1
ATOM 2236 O O . MET A 1 307 ? 12.505 0.718 13.602 1.00 87.88 307 MET A O 1
ATOM 2240 N N . GLN A 1 308 ? 12.488 -0.911 15.079 1.00 90.94 308 GLN A N 1
ATOM 2241 C CA . GLN A 1 308 ? 12.883 -1.859 14.021 1.00 90.94 308 GLN A CA 1
ATOM 2242 C C . GLN A 1 308 ? 11.784 -1.960 12.948 1.00 90.94 308 GLN A C 1
ATOM 2244 O O . GLN A 1 308 ? 10.639 -2.251 13.272 1.00 90.94 308 GLN A O 1
ATOM 2249 N N . LEU A 1 309 ? 12.128 -1.795 11.666 1.00 94.56 309 LEU A N 1
ATOM 2250 C CA . LEU A 1 309 ? 11.164 -1.830 10.562 1.00 94.56 309 LEU A CA 1
ATOM 2251 C C . LEU A 1 309 ? 11.438 -2.977 9.590 1.00 94.56 309 LEU A C 1
ATOM 2253 O O . LEU A 1 309 ? 12.472 -3.023 8.921 1.00 94.56 309 LEU A O 1
ATOM 2257 N N . ASN A 1 310 ? 10.465 -3.876 9.450 1.00 97.25 310 ASN A N 1
ATOM 2258 C CA . ASN A 1 310 ? 10.491 -4.966 8.482 1.00 97.25 310 ASN A CA 1
ATOM 2259 C C . ASN A 1 310 ? 9.379 -4.773 7.447 1.00 97.25 310 ASN A C 1
ATOM 2261 O O . ASN A 1 310 ? 8.197 -4.844 7.760 1.00 97.25 310 ASN A O 1
ATOM 2265 N N . ILE A 1 311 ? 9.753 -4.577 6.187 1.00 98.44 311 ILE A N 1
ATOM 2266 C CA . ILE A 1 311 ? 8.845 -4.407 5.056 1.00 98.44 311 ILE A CA 1
ATOM 2267 C C . ILE A 1 311 ? 9.089 -5.529 4.055 1.00 98.44 311 ILE A C 1
ATOM 2269 O O . ILE A 1 311 ? 10.174 -5.651 3.480 1.00 98.44 311 ILE A O 1
ATOM 2273 N N . PHE A 1 312 ? 8.056 -6.324 3.787 1.00 98.31 312 PHE A N 1
ATOM 2274 C CA . PHE A 1 312 ? 8.133 -7.396 2.800 1.00 98.31 312 PHE A CA 1
ATOM 2275 C C . PHE A 1 312 ? 6.909 -7.440 1.892 1.00 98.31 312 PHE A C 1
ATOM 2277 O O . PHE A 1 312 ? 5.762 -7.424 2.336 1.00 98.31 312 PHE A O 1
ATOM 2284 N N . ASN A 1 313 ? 7.162 -7.567 0.590 1.00 97.69 313 ASN A N 1
ATOM 2285 C CA . ASN A 1 313 ? 6.119 -7.698 -0.421 1.00 97.69 313 ASN A CA 1
ATOM 2286 C C . ASN A 1 313 ? 5.126 -6.517 -0.446 1.00 97.69 313 ASN A C 1
ATOM 2288 O O . ASN A 1 313 ? 3.946 -6.691 -0.757 1.00 97.69 313 ASN A O 1
ATOM 2292 N N . CYS A 1 314 ? 5.597 -5.291 -0.204 1.00 98.56 314 CYS A N 1
ATOM 2293 C CA . CYS A 1 314 ? 4.759 -4.088 -0.128 1.00 98.56 314 CYS A CA 1
ATOM 2294 C C . CYS A 1 314 ? 4.803 -3.238 -1.407 1.00 98.56 314 CYS A C 1
ATOM 2296 O O . CYS A 1 314 ? 5.667 -3.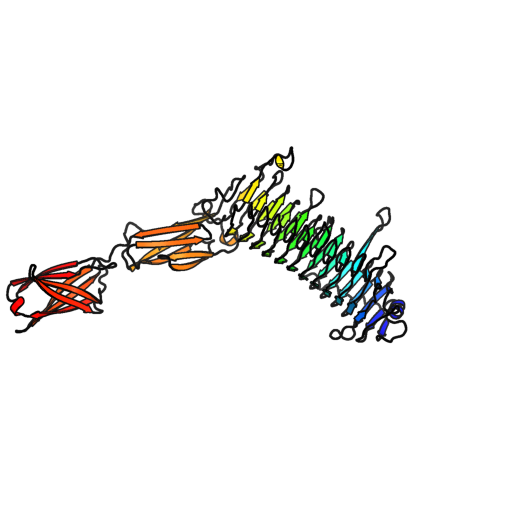426 -2.270 1.00 98.56 314 CYS A O 1
ATOM 2298 N N . ASN A 1 315 ? 3.822 -2.354 -1.584 1.00 98.25 315 ASN A N 1
ATOM 2299 C CA . ASN A 1 315 ? 3.752 -1.403 -2.697 1.00 98.25 315 ASN A CA 1
ATOM 2300 C C . ASN A 1 315 ? 3.637 0.026 -2.153 1.00 98.25 315 ASN A C 1
ATOM 2302 O O . ASN A 1 315 ? 2.684 0.322 -1.444 1.00 98.25 315 ASN A O 1
ATOM 2306 N N . PHE A 1 316 ? 4.544 0.914 -2.547 1.00 98.31 316 PHE A N 1
ATOM 2307 C CA . PHE A 1 316 ? 4.519 2.342 -2.233 1.00 98.31 316 PHE A CA 1
ATOM 2308 C C . PHE A 1 316 ? 4.346 3.109 -3.537 1.00 98.31 316 PHE A C 1
ATOM 2310 O O . PHE A 1 316 ? 5.237 3.091 -4.385 1.00 98.31 316 PHE A O 1
ATOM 2317 N N . THR A 1 317 ? 3.177 3.707 -3.749 1.00 97.62 317 THR A N 1
ATOM 2318 C CA . THR A 1 317 ? 2.838 4.400 -4.995 1.00 97.62 317 THR A CA 1
ATOM 2319 C C . THR A 1 317 ? 2.361 5.816 -4.722 1.00 97.62 317 THR A C 1
ATOM 2321 O O . THR A 1 317 ? 1.443 6.007 -3.933 1.00 97.62 317 THR A O 1
ATOM 2324 N N . ASN A 1 318 ? 2.942 6.798 -5.414 1.00 96.94 318 ASN A N 1
ATOM 2325 C CA . ASN A 1 318 ? 2.533 8.206 -5.349 1.00 96.94 318 ASN A CA 1
ATOM 2326 C C . ASN A 1 318 ? 2.553 8.830 -3.942 1.00 96.94 318 ASN A C 1
ATOM 2328 O O . ASN A 1 318 ? 1.866 9.823 -3.714 1.00 96.94 318 ASN A O 1
ATOM 2332 N N . ASN A 1 319 ? 3.307 8.276 -2.993 1.00 97.06 319 ASN A N 1
ATOM 2333 C CA . ASN A 1 319 ? 3.405 8.890 -1.673 1.00 97.06 319 ASN A CA 1
ATOM 2334 C C . ASN A 1 319 ? 4.267 10.152 -1.763 1.00 97.06 319 ASN A C 1
ATOM 2336 O O . ASN A 1 319 ? 5.225 10.214 -2.547 1.00 97.06 319 ASN A O 1
ATOM 2340 N N . LYS A 1 320 ? 3.887 11.178 -1.005 1.00 95.25 320 LYS A N 1
ATOM 2341 C CA . LYS A 1 320 ? 4.466 12.512 -1.117 1.00 95.25 320 LYS A CA 1
ATOM 2342 C 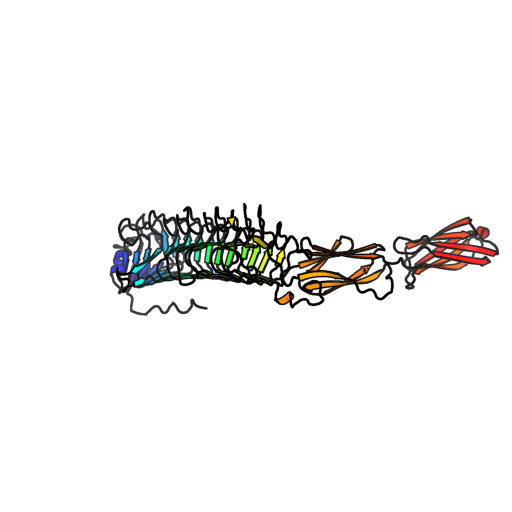C . LYS A 1 320 ? 4.987 12.999 0.229 1.00 95.25 320 LYS A C 1
ATOM 2344 O O . LYS A 1 320 ? 4.210 13.176 1.160 1.00 95.25 320 LYS A O 1
ATOM 2349 N N . ALA A 1 321 ? 6.279 13.301 0.295 1.00 92.69 321 ALA A N 1
ATOM 2350 C CA . ALA A 1 321 ? 6.823 14.147 1.347 1.00 92.69 321 ALA A CA 1
ATOM 2351 C C . ALA A 1 321 ? 6.912 15.606 0.880 1.00 92.69 321 ALA A C 1
ATOM 2353 O O . ALA A 1 321 ? 7.357 15.883 -0.231 1.00 92.69 321 ALA A O 1
ATOM 2354 N N . ASN A 1 322 ? 6.501 16.570 1.697 1.00 86.88 322 ASN A N 1
ATOM 2355 C CA . ASN A 1 322 ? 6.660 17.986 1.350 1.00 86.88 322 ASN A CA 1
ATOM 2356 C C . ASN A 1 322 ? 8.079 18.498 1.649 1.00 86.88 322 ASN A C 1
ATOM 2358 O O . ASN A 1 322 ? 8.516 19.456 1.013 1.00 86.88 322 ASN A O 1
ATOM 2362 N N . GLU A 1 323 ? 8.823 17.827 2.531 1.00 85.19 323 GLU A N 1
ATOM 2363 C CA . GLU A 1 323 ? 10.183 18.207 2.915 1.00 85.19 323 GLU A CA 1
ATOM 2364 C C . GLU A 1 323 ? 11.184 17.094 2.597 1.00 85.19 323 GLU A C 1
ATOM 2366 O O . GLU A 1 323 ? 11.941 17.240 1.632 1.00 85.19 323 GLU A O 1
ATOM 2371 N N . THR A 1 324 ? 11.154 15.982 3.351 1.00 82.94 324 THR A N 1
ATOM 2372 C CA . THR A 1 324 ? 12.188 14.929 3.314 1.00 82.94 324 THR A CA 1
ATOM 2373 C C . THR A 1 324 ? 11.615 13.507 3.277 1.00 82.94 324 THR A C 1
ATOM 2375 O O . THR A 1 324 ? 10.716 13.168 4.040 1.00 82.94 324 THR A O 1
ATOM 2378 N N . GLY A 1 325 ? 12.188 12.639 2.434 1.00 77.88 325 GLY A N 1
ATOM 2379 C CA . GLY A 1 325 ? 11.894 11.196 2.391 1.00 77.88 325 GLY A CA 1
ATOM 2380 C C . GLY A 1 325 ? 10.584 10.867 1.669 1.00 77.88 325 GLY A C 1
ATOM 2381 O O . GLY A 1 325 ? 9.508 10.968 2.241 1.00 77.88 325 GLY A O 1
ATOM 2382 N N . GLU A 1 326 ? 10.668 10.453 0.403 1.00 87.44 326 GLU A N 1
ATOM 2383 C CA . GLU A 1 326 ? 9.517 10.332 -0.502 1.00 87.44 326 GLU A CA 1
ATOM 2384 C C . GLU A 1 326 ? 8.454 9.349 0.011 1.00 87.44 326 GLU A C 1
ATOM 2386 O O . GLU A 1 326 ? 7.297 9.733 0.170 1.00 87.44 326 GLU A O 1
ATOM 2391 N N . ALA A 1 327 ? 8.828 8.093 0.280 1.00 93.31 327 ALA A N 1
ATOM 2392 C CA . ALA A 1 327 ? 7.904 7.086 0.802 1.00 93.31 327 ALA A CA 1
ATOM 2393 C C . ALA A 1 327 ? 8.210 6.732 2.255 1.00 93.31 327 ALA A C 1
ATOM 2395 O O . ALA A 1 327 ? 7.308 6.759 3.089 1.00 93.31 327 ALA A O 1
ATOM 2396 N N . ILE A 1 328 ? 9.465 6.395 2.550 1.00 94.94 328 ILE A N 1
ATOM 2397 C CA . ILE A 1 328 ? 9.880 5.901 3.861 1.00 94.94 328 ILE A CA 1
ATOM 2398 C C . ILE A 1 328 ? 11.000 6.777 4.397 1.00 94.94 328 ILE A C 1
ATOM 2400 O O . ILE A 1 328 ? 12.003 7.002 3.716 1.00 94.94 328 ILE A O 1
ATOM 2404 N N . ILE A 1 329 ? 10.858 7.186 5.649 1.00 91.50 329 ILE A N 1
ATOM 2405 C CA . ILE A 1 329 ? 11.959 7.676 6.463 1.00 91.50 329 ILE A CA 1
ATOM 2406 C C . ILE A 1 329 ? 12.175 6.718 7.636 1.00 91.50 329 ILE A C 1
ATOM 2408 O O . ILE A 1 329 ? 11.242 6.392 8.368 1.00 91.50 329 ILE A O 1
ATOM 2412 N N . ASN A 1 330 ? 13.406 6.229 7.775 1.00 89.44 330 ASN A N 1
ATOM 2413 C CA . ASN A 1 330 ? 13.814 5.338 8.854 1.00 89.44 330 ASN A CA 1
ATOM 2414 C C . ASN A 1 330 ? 14.929 6.006 9.658 1.00 89.44 330 ASN A C 1
ATOM 2416 O O . ASN A 1 330 ? 16.040 6.191 9.150 1.00 89.44 330 ASN A O 1
ATOM 2420 N N . LEU A 1 331 ? 14.625 6.371 10.898 1.00 83.94 331 LEU A N 1
ATOM 2421 C CA . LEU A 1 331 ? 15.550 7.031 11.807 1.00 83.94 331 LEU A CA 1
ATOM 2422 C C . LEU A 1 331 ? 16.076 6.006 12.818 1.00 83.94 331 LEU A C 1
ATOM 2424 O O . LEU A 1 331 ? 15.295 5.248 13.380 1.00 83.94 331 LEU A O 1
ATOM 2428 N N . ILE A 1 332 ? 17.396 5.984 13.031 1.00 75.75 332 ILE A N 1
ATOM 2429 C CA . ILE A 1 332 ? 18.057 5.376 14.204 1.00 75.75 332 ILE A CA 1
ATOM 2430 C C . ILE A 1 332 ? 17.538 3.961 14.567 1.00 75.75 332 ILE A C 1
ATOM 2432 O O . ILE A 1 332 ? 17.222 3.678 15.715 1.00 75.75 332 ILE A O 1
ATOM 2436 N N . SER A 1 333 ? 17.414 3.050 13.591 1.00 84.88 333 SER A N 1
ATOM 2437 C CA . SER A 1 333 ? 16.824 1.718 13.830 1.00 84.88 333 SER A CA 1
ATOM 2438 C C . SER A 1 333 ? 17.173 0.670 12.762 1.00 84.88 333 SER A C 1
ATOM 2440 O O . SER A 1 333 ? 17.512 1.044 11.631 1.00 84.88 333 SER A O 1
ATOM 2442 N N . PRO A 1 334 ? 17.095 -0.645 13.076 1.00 88.81 334 PRO A N 1
ATOM 2443 C CA . PRO A 1 334 ? 17.254 -1.697 12.077 1.00 88.81 334 PRO A CA 1
ATOM 2444 C C . PRO A 1 334 ? 16.172 -1.625 10.995 1.00 88.81 334 PRO A C 1
ATOM 2446 O O . PRO A 1 334 ? 14.995 -1.431 11.295 1.00 88.81 334 PRO A O 1
ATOM 2449 N N . LEU A 1 335 ? 16.561 -1.851 9.739 1.00 92.56 335 LEU A N 1
ATOM 2450 C CA . LEU A 1 335 ? 15.649 -1.800 8.595 1.00 92.56 335 LEU A CA 1
ATOM 2451 C C . LEU A 1 335 ? 15.835 -3.015 7.688 1.00 92.56 335 LEU A C 1
ATOM 2453 O O . LEU A 1 335 ? 16.923 -3.243 7.164 1.00 92.56 335 LEU A O 1
ATOM 2457 N N . ASN A 1 336 ? 14.759 -3.737 7.394 1.00 96.06 336 ASN A N 1
ATOM 2458 C CA . ASN A 1 336 ? 14.737 -4.754 6.350 1.00 96.06 336 ASN A CA 1
ATOM 2459 C C . ASN A 1 336 ? 13.626 -4.457 5.341 1.00 96.06 336 ASN A C 1
ATOM 2461 O O . ASN A 1 336 ? 12.452 -4.570 5.666 1.00 96.06 336 ASN A O 1
ATOM 2465 N N . VAL A 1 337 ? 13.979 -4.124 4.101 1.00 97.62 337 VAL A N 1
ATOM 2466 C CA . VAL A 1 337 ? 13.025 -3.900 3.008 1.00 97.62 337 VAL A CA 1
ATOM 2467 C C . VAL A 1 337 ? 13.301 -4.884 1.889 1.00 97.62 337 VAL A C 1
ATOM 2469 O O . VAL A 1 337 ? 14.374 -4.863 1.274 1.00 97.62 337 VAL A O 1
ATOM 2472 N N . SER A 1 338 ? 12.325 -5.730 1.572 1.00 97.44 338 SER A N 1
ATOM 2473 C CA . SER A 1 338 ? 12.481 -6.658 0.458 1.00 97.44 338 SER A CA 1
ATOM 2474 C C . SER A 1 338 ? 11.222 -6.974 -0.330 1.00 97.44 338 SER A C 1
ATOM 2476 O O . SER A 1 338 ? 10.094 -6.768 0.123 1.00 97.44 338 SER A O 1
ATOM 2478 N N . ASN A 1 339 ? 11.430 -7.446 -1.564 1.00 96.69 339 ASN A N 1
ATOM 2479 C CA . ASN A 1 339 ? 10.369 -7.820 -2.503 1.00 96.69 339 ASN A CA 1
ATOM 2480 C C . ASN A 1 339 ? 9.311 -6.712 -2.696 1.00 96.69 339 ASN A C 1
ATOM 2482 O O . ASN A 1 339 ? 8.132 -6.986 -2.905 1.00 96.69 339 ASN A O 1
ATOM 2486 N N . SER A 1 340 ? 9.700 -5.443 -2.567 1.00 98.06 340 SER A N 1
ATOM 2487 C CA . SER A 1 340 ? 8.767 -4.315 -2.552 1.00 98.06 340 SER A CA 1
ATOM 2488 C C . SER A 1 340 ? 8.929 -3.422 -3.780 1.00 98.06 340 SER A C 1
ATOM 2490 O O . SER A 1 340 ? 9.975 -3.400 -4.433 1.00 98.06 340 SER A O 1
ATOM 2492 N N . ASN A 1 341 ? 7.859 -2.714 -4.136 1.00 96.62 341 ASN A N 1
ATOM 2493 C CA . ASN A 1 341 ? 7.832 -1.801 -5.276 1.00 96.62 341 ASN A CA 1
ATOM 2494 C C . ASN A 1 341 ? 7.626 -0.364 -4.798 1.00 96.62 341 ASN A C 1
ATOM 2496 O O . ASN A 1 341 ? 6.685 -0.097 -4.053 1.00 96.62 341 ASN A O 1
ATOM 2500 N N . PHE A 1 342 ? 8.467 0.543 -5.278 1.00 97.12 342 PHE A N 1
ATOM 2501 C CA . PHE A 1 342 ? 8.409 1.979 -5.045 1.00 97.12 342 PHE A CA 1
ATOM 2502 C C . PHE A 1 342 ? 8.176 2.649 -6.391 1.00 97.12 342 PHE A C 1
ATOM 2504 O O . PHE A 1 342 ? 8.985 2.494 -7.303 1.00 97.12 342 PHE A O 1
ATOM 2511 N N . ASN A 1 343 ? 7.042 3.322 -6.556 1.00 95.81 343 ASN A N 1
ATOM 2512 C CA . ASN A 1 343 ? 6.641 3.865 -7.843 1.00 95.81 343 ASN A CA 1
ATOM 2513 C C . ASN A 1 343 ? 6.125 5.295 -7.717 1.00 95.81 343 ASN A C 1
ATOM 2515 O O . ASN A 1 343 ? 5.090 5.529 -7.097 1.00 95.81 343 ASN A O 1
ATOM 2519 N N . ASN A 1 344 ? 6.799 6.231 -8.385 1.00 94.69 344 ASN A N 1
ATOM 2520 C CA . ASN A 1 344 ? 6.368 7.626 -8.486 1.00 94.69 344 ASN A CA 1
ATOM 2521 C C . ASN A 1 344 ? 6.136 8.302 -7.119 1.00 94.69 344 ASN A C 1
ATOM 2523 O O . ASN A 1 344 ? 5.287 9.185 -6.998 1.00 94.69 344 ASN A O 1
ATOM 2527 N N . ASN A 1 345 ? 6.873 7.898 -6.082 1.00 94.56 345 ASN A N 1
ATOM 2528 C CA . ASN A 1 345 ? 6.906 8.674 -4.848 1.00 94.56 345 ASN A CA 1
ATOM 2529 C C . ASN A 1 345 ? 7.693 9.969 -5.099 1.00 94.56 345 ASN A C 1
ATOM 2531 O O . ASN A 1 345 ? 8.445 10.089 -6.075 1.00 94.56 345 ASN A O 1
ATOM 2535 N N . SER A 1 346 ? 7.445 10.992 -4.285 1.00 91.12 346 SER A N 1
ATOM 2536 C CA . SER A 1 346 ? 8.110 12.278 -4.482 1.00 91.12 346 SER A CA 1
ATOM 2537 C C . SER A 1 346 ? 8.327 13.062 -3.204 1.00 91.12 346 SER A C 1
ATOM 2539 O O . SER A 1 346 ? 7.529 12.983 -2.279 1.00 91.12 346 SER A O 1
ATOM 2541 N N . ALA A 1 347 ? 9.394 13.855 -3.198 1.00 87.06 347 ALA A N 1
ATOM 2542 C CA . ALA A 1 347 ? 9.696 14.818 -2.156 1.00 87.06 347 ALA A CA 1
ATOM 2543 C C . ALA A 1 347 ? 10.359 16.064 -2.739 1.00 87.06 347 ALA A C 1
ATOM 2545 O O . ALA A 1 347 ? 10.934 15.998 -3.831 1.00 87.06 347 ALA A O 1
ATOM 2546 N N . THR A 1 348 ? 10.307 17.179 -2.005 1.00 83.25 348 THR A N 1
ATOM 2547 C CA . THR A 1 348 ? 11.107 18.374 -2.328 1.00 83.25 348 THR A CA 1
ATOM 2548 C C . THR A 1 348 ? 12.598 18.052 -2.241 1.00 83.25 348 THR A C 1
ATOM 2550 O O . THR A 1 348 ? 13.368 18.460 -3.110 1.00 83.25 348 THR A O 1
ATOM 2553 N N . LYS A 1 349 ? 13.003 17.279 -1.225 1.00 79.12 349 LYS A N 1
ATOM 2554 C CA . LYS A 1 349 ? 14.354 16.736 -1.051 1.00 79.12 349 LYS A CA 1
ATOM 2555 C C . LYS A 1 349 ? 14.256 15.282 -0.569 1.00 79.12 349 LYS A C 1
ATOM 2557 O O . LYS A 1 349 ? 13.386 14.945 0.224 1.00 79.12 349 LYS A O 1
ATOM 2562 N N . GLY A 1 350 ? 15.141 14.397 -1.020 1.00 76.75 350 GLY A N 1
ATOM 2563 C CA . GLY A 1 350 ? 15.276 13.050 -0.446 1.00 76.75 350 GLY A CA 1
ATOM 2564 C C . GLY A 1 350 ? 15.091 11.912 -1.440 1.00 76.75 350 GLY A C 1
ATOM 2565 O O . GLY A 1 350 ? 15.413 12.045 -2.616 1.00 76.75 350 GLY A O 1
ATOM 2566 N N . SER A 1 351 ? 14.639 10.767 -0.940 1.00 86.12 351 SER A N 1
ATOM 2567 C CA . SER A 1 351 ? 14.613 9.501 -1.672 1.00 86.12 351 SER A CA 1
ATOM 2568 C C . SER A 1 351 ? 13.423 8.631 -1.310 1.00 86.12 351 SER A C 1
ATOM 2570 O O . SER A 1 351 ? 12.831 8.833 -0.253 1.00 86.12 351 SER A O 1
ATOM 2572 N N . ASP A 1 352 ? 13.103 7.639 -2.151 1.00 92.06 352 ASP A N 1
ATOM 2573 C CA . ASP A 1 352 ? 12.090 6.613 -1.843 1.00 92.06 352 ASP A CA 1
ATOM 2574 C C . ASP A 1 352 ? 12.285 6.033 -0.430 1.00 92.06 352 ASP A C 1
ATOM 2576 O O . ASP A 1 352 ? 11.318 5.910 0.321 1.00 92.06 352 ASP A O 1
ATOM 2580 N N . ILE A 1 353 ? 13.537 5.739 -0.056 1.00 93.25 353 ILE A N 1
ATOM 2581 C CA . ILE A 1 353 ? 13.929 5.351 1.305 1.00 93.25 353 ILE A CA 1
ATOM 2582 C C . ILE A 1 353 ? 15.023 6.294 1.806 1.00 93.25 353 ILE A C 1
ATOM 2584 O O . ILE A 1 353 ? 16.116 6.330 1.230 1.00 93.25 353 ILE A O 1
ATOM 2588 N N . TYR A 1 354 ? 14.739 7.044 2.867 1.00 90.25 354 TYR A N 1
ATOM 2589 C CA . TYR A 1 354 ? 15.677 7.946 3.537 1.00 90.25 354 TYR A CA 1
ATOM 2590 C C . TYR A 1 354 ? 16.182 7.339 4.852 1.00 90.25 354 TYR A C 1
ATOM 2592 O O . TYR A 1 354 ? 15.382 6.847 5.649 1.00 90.25 354 TYR A O 1
ATOM 2600 N N . LEU A 1 355 ? 17.497 7.413 5.084 1.00 86.31 355 LEU A N 1
ATOM 2601 C CA . LEU A 1 355 ? 18.191 6.871 6.259 1.00 86.31 355 LEU A CA 1
ATOM 2602 C C . LEU A 1 355 ? 19.050 7.965 6.928 1.00 86.31 355 LEU A C 1
ATOM 2604 O O . LEU A 1 355 ? 19.827 8.619 6.229 1.00 86.31 355 LEU A O 1
ATOM 2608 N N . SER A 1 356 ? 18.950 8.142 8.254 1.00 76.19 356 SER A N 1
ATOM 2609 C CA . SER A 1 356 ? 19.690 9.190 8.995 1.00 76.19 356 SER A CA 1
ATOM 2610 C C . SER A 1 356 ? 20.899 8.708 9.809 1.00 76.19 356 SER A C 1
ATOM 2612 O O . SER A 1 356 ? 21.877 9.437 9.899 1.00 76.19 356 SER A O 1
ATOM 2614 N N . THR A 1 357 ? 20.876 7.505 10.397 1.00 64.62 357 THR A N 1
ATOM 2615 C CA . THR A 1 357 ? 22.029 6.898 11.096 1.00 64.62 357 THR A CA 1
ATOM 2616 C C . THR A 1 357 ? 21.958 5.368 10.996 1.00 64.62 357 THR A C 1
ATOM 2618 O O . THR A 1 357 ? 20.877 4.789 10.895 1.00 64.62 357 THR A O 1
ATOM 2621 N N . ILE A 1 358 ? 23.112 4.693 10.984 1.00 61.06 358 ILE A N 1
ATOM 2622 C CA . ILE A 1 358 ? 23.218 3.226 10.836 1.00 61.06 358 ILE A CA 1
ATOM 2623 C C . ILE A 1 358 ? 24.191 2.647 11.863 1.00 61.06 358 ILE A C 1
ATOM 2625 O O . ILE A 1 358 ? 25.243 2.103 11.54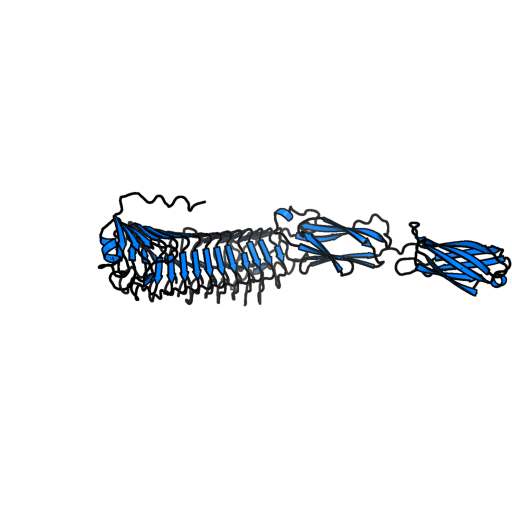2 1.00 61.06 358 ILE A O 1
ATOM 2629 N N . GLN A 1 359 ? 23.853 2.754 13.140 1.00 68.25 359 GLN A N 1
ATOM 2630 C CA . GLN A 1 359 ? 24.433 1.825 14.116 1.00 68.25 359 GLN A CA 1
ATOM 2631 C C . GLN A 1 359 ? 23.859 0.408 13.923 1.00 68.25 359 GLN A C 1
ATOM 2633 O O . GLN A 1 359 ? 24.494 -0.599 14.235 1.00 68.25 359 GLN A O 1
ATOM 2638 N N . PHE A 1 360 ? 22.662 0.339 13.344 1.00 77.44 360 PHE A N 1
ATOM 2639 C CA . PHE A 1 360 ? 21.844 -0.854 13.231 1.00 77.44 360 PHE A CA 1
ATOM 2640 C C . PHE A 1 360 ? 21.915 -1.497 11.840 1.00 77.44 360 PHE A C 1
ATOM 2642 O O . PHE A 1 360 ? 22.212 -0.818 10.852 1.00 77.44 360 PHE A O 1
ATOM 2649 N N . PRO A 1 361 ? 21.636 -2.808 11.735 1.00 87.06 361 PRO A N 1
ATOM 2650 C CA . PRO A 1 361 ? 21.657 -3.505 10.459 1.00 87.06 361 PRO A CA 1
ATOM 2651 C C . PRO A 1 361 ? 20.574 -2.997 9.506 1.00 87.06 361 PRO A C 1
ATOM 2653 O O . PRO A 1 361 ? 19.400 -2.892 9.860 1.00 87.06 361 PRO A O 1
ATOM 2656 N N . VAL A 1 362 ? 20.978 -2.740 8.260 1.00 89.88 362 VAL A N 1
ATOM 2657 C CA . VAL A 1 362 ? 20.085 -2.344 7.166 1.00 89.88 362 VAL A CA 1
ATOM 2658 C C . VAL A 1 362 ? 20.207 -3.345 6.025 1.00 89.88 362 VAL A C 1
ATOM 2660 O O . VAL A 1 362 ? 21.293 -3.599 5.515 1.00 89.88 362 VAL A O 1
ATOM 2663 N N . SER A 1 363 ? 19.086 -3.888 5.566 1.00 93.75 363 SER A N 1
ATOM 2664 C CA . SER A 1 363 ? 18.995 -4.787 4.419 1.00 93.75 363 SER A CA 1
ATOM 2665 C C . SER A 1 363 ? 17.929 -4.279 3.457 1.00 93.75 363 SER A C 1
ATOM 2667 O O . SER A 1 363 ? 16.747 -4.274 3.774 1.00 93.75 363 SER A O 1
ATOM 2669 N N . ILE A 1 364 ? 18.326 -3.867 2.254 1.00 95.50 364 ILE A N 1
ATOM 2670 C CA . ILE A 1 364 ? 17.401 -3.436 1.199 1.00 95.50 364 ILE A CA 1
ATOM 2671 C C . ILE A 1 364 ? 17.678 -4.296 -0.026 1.00 95.50 364 ILE A C 1
ATOM 2673 O O . ILE A 1 364 ? 18.675 -4.093 -0.731 1.00 95.50 364 ILE A O 1
ATOM 2677 N N . THR A 1 365 ? 16.823 -5.292 -0.269 1.00 96.31 365 THR A N 1
ATOM 2678 C CA . THR A 1 365 ? 17.060 -6.292 -1.317 1.00 96.31 365 THR A CA 1
ATOM 2679 C C . THR A 1 365 ? 15.835 -6.676 -2.123 1.00 96.31 365 THR A C 1
ATOM 2681 O O . THR A 1 365 ? 14.732 -6.741 -1.603 1.00 96.31 365 THR A O 1
ATOM 2684 N N . TYR A 1 366 ? 16.020 -6.995 -3.404 1.00 96.56 366 TYR A N 1
ATOM 2685 C CA . TYR A 1 366 ? 14.927 -7.451 -4.267 1.00 96.56 366 TYR A CA 1
ATOM 2686 C C . TYR A 1 366 ? 13.768 -6.449 -4.399 1.00 96.56 366 TYR A C 1
ATOM 2688 O O . TYR A 1 366 ? 12.611 -6.832 -4.549 1.00 96.56 366 TYR A O 1
ATOM 2696 N N . ASN A 1 367 ? 14.079 -5.156 -4.370 1.00 97.31 367 ASN A N 1
ATOM 2697 C CA . ASN A 1 367 ? 13.112 -4.084 -4.562 1.00 97.31 367 ASN A CA 1
ATOM 2698 C C . ASN A 1 367 ? 13.184 -3.508 -5.977 1.00 97.31 367 ASN A C 1
ATOM 2700 O O . ASN A 1 367 ? 14.219 -3.557 -6.651 1.00 97.31 367 ASN A O 1
ATOM 2704 N N . THR A 1 368 ? 12.065 -2.942 -6.417 1.00 96.06 368 THR A N 1
ATOM 2705 C CA . THR A 1 368 ? 11.950 -2.239 -7.697 1.00 96.06 368 THR A CA 1
ATOM 2706 C C . THR A 1 368 ? 11.621 -0.778 -7.420 1.00 96.06 368 THR A C 1
ATOM 2708 O O . THR A 1 368 ? 10.606 -0.493 -6.797 1.00 96.06 368 THR A O 1
ATOM 2711 N N . PHE A 1 369 ? 12.475 0.133 -7.879 1.00 95.31 369 PHE A N 1
ATOM 2712 C CA . PHE A 1 369 ? 12.263 1.577 -7.826 1.00 95.31 369 PHE A CA 1
ATOM 2713 C C . PHE A 1 369 ? 11.952 2.068 -9.241 1.00 95.31 369 PHE A C 1
ATOM 2715 O O . PHE A 1 369 ? 12.735 1.847 -10.169 1.00 95.31 369 PHE A O 1
ATOM 2722 N N . LEU A 1 370 ? 10.778 2.664 -9.424 1.00 93.44 370 LEU A N 1
ATOM 2723 C CA . LEU A 1 370 ? 10.235 3.082 -10.711 1.00 93.44 370 LEU A CA 1
ATOM 2724 C C . LEU A 1 370 ? 9.798 4.539 -10.641 1.00 93.44 370 LEU A C 1
ATOM 2726 O O . LEU A 1 370 ? 9.113 4.959 -9.714 1.00 93.44 370 LEU A O 1
ATOM 2730 N N . ASN A 1 371 ? 10.133 5.301 -11.675 1.00 90.62 371 ASN A N 1
ATOM 2731 C CA . ASN A 1 371 ? 9.724 6.692 -11.831 1.00 90.62 371 ASN A CA 1
ATOM 2732 C C . ASN A 1 371 ? 10.126 7.578 -10.635 1.00 90.62 371 ASN A C 1
ATOM 2734 O O . ASN A 1 371 ? 9.506 8.618 -10.419 1.00 90.62 371 ASN A O 1
ATOM 2738 N N . SER A 1 372 ? 11.157 7.196 -9.867 1.00 83.62 372 SER A N 1
ATOM 2739 C CA . SER A 1 372 ? 11.636 7.995 -8.736 1.00 83.62 372 SER A CA 1
ATOM 2740 C C . SER A 1 372 ? 12.108 9.357 -9.245 1.00 83.62 372 SER A C 1
ATOM 2742 O O . SER A 1 372 ? 12.926 9.445 -10.186 1.00 83.62 372 SER A O 1
ATOM 2744 N N . LYS A 1 373 ? 11.579 10.428 -8.645 1.00 79.81 373 LYS A N 1
ATOM 2745 C CA . LYS A 1 373 ? 11.920 11.802 -9.037 1.00 79.81 373 LYS A CA 1
ATOM 2746 C C . LYS A 1 373 ? 13.325 12.162 -8.573 1.00 79.81 373 LYS A C 1
ATOM 2748 O O . LYS A 1 373 ? 14.066 12.739 -9.369 1.00 79.81 373 LYS A O 1
ATOM 2753 N N . ASN A 1 374 ? 13.705 11.707 -7.381 1.00 84.19 374 ASN A N 1
ATOM 2754 C CA . ASN A 1 374 ? 15.017 11.935 -6.789 1.00 84.19 374 ASN A CA 1
ATOM 2755 C C . ASN A 1 374 ? 15.854 10.637 -6.709 1.00 84.19 374 ASN A C 1
ATOM 2757 O O . ASN A 1 374 ? 15.733 9.732 -7.557 1.00 84.19 374 ASN A O 1
ATOM 2761 N N . ASN A 1 375 ? 16.763 10.570 -5.731 1.00 86.56 375 ASN A N 1
ATOM 2762 C CA . ASN A 1 375 ? 17.524 9.367 -5.404 1.00 86.56 375 ASN A CA 1
ATOM 2763 C C . ASN A 1 375 ? 16.556 8.258 -4.944 1.00 86.56 375 ASN A C 1
ATOM 2765 O O . ASN A 1 375 ? 15.498 8.537 -4.399 1.00 86.56 375 ASN A O 1
ATOM 2769 N N . SER A 1 376 ? 16.888 6.986 -5.148 1.00 87.38 376 SER A N 1
ATOM 2770 C CA . SER A 1 376 ? 16.054 5.883 -4.636 1.00 87.38 376 SER A CA 1
ATOM 2771 C C . SER A 1 376 ? 16.401 5.558 -3.185 1.00 87.38 376 SER A C 1
ATOM 2773 O O . SER A 1 376 ? 15.527 5.265 -2.376 1.00 87.38 376 SER A O 1
ATOM 2775 N N . ILE A 1 377 ? 17.684 5.662 -2.840 1.00 83.12 377 ILE A N 1
ATOM 2776 C CA . ILE A 1 377 ? 18.170 5.604 -1.465 1.00 83.12 377 ILE A CA 1
ATOM 2777 C C . ILE A 1 377 ? 19.060 6.805 -1.220 1.00 83.12 377 ILE A C 1
ATOM 2779 O O . ILE A 1 377 ? 19.943 7.124 -2.022 1.00 83.12 377 ILE A O 1
ATOM 2783 N N . TYR A 1 378 ? 18.849 7.419 -0.071 1.00 80.75 378 TYR A N 1
ATOM 2784 C CA . TYR A 1 378 ? 19.676 8.496 0.412 1.00 80.75 378 TYR A CA 1
ATOM 2785 C C . TYR A 1 378 ? 20.022 8.218 1.868 1.00 80.75 378 TYR A C 1
ATOM 2787 O O . TYR A 1 378 ? 19.140 8.110 2.721 1.00 80.75 378 TYR A O 1
ATOM 2795 N N . TYR A 1 379 ? 21.315 8.040 2.110 1.00 76.06 379 TYR A N 1
ATOM 2796 C CA . TYR A 1 379 ? 21.885 7.854 3.430 1.00 76.06 379 TYR A CA 1
ATOM 2797 C C . TYR A 1 379 ? 22.777 9.047 3.754 1.00 76.06 379 TYR A C 1
ATOM 2799 O O . TYR A 1 379 ? 23.678 9.379 2.978 1.00 76.06 379 TYR A O 1
ATOM 2807 N N . ILE A 1 380 ? 22.524 9.665 4.903 1.00 69.00 380 ILE A N 1
ATOM 2808 C CA . ILE A 1 380 ? 23.412 10.659 5.498 1.00 69.00 380 ILE A CA 1
ATOM 2809 C C . ILE A 1 380 ? 24.115 10.025 6.700 1.00 69.00 380 ILE A C 1
ATOM 2811 O O . ILE A 1 380 ? 23.484 9.353 7.507 1.00 69.00 380 ILE A O 1
ATOM 2815 N N . ASN A 1 381 ? 25.422 10.267 6.810 1.00 60.88 381 ASN A N 1
ATOM 2816 C CA . ASN A 1 381 ? 26.202 10.062 8.028 1.00 60.88 381 ASN A CA 1
ATOM 2817 C C . ASN A 1 381 ? 26.696 11.437 8.484 1.00 60.88 381 ASN A C 1
ATOM 2819 O O . ASN A 1 381 ? 27.764 11.867 8.052 1.00 60.88 381 ASN A O 1
ATOM 2823 N N . THR A 1 382 ? 25.899 12.179 9.246 1.00 53.88 382 THR A N 1
ATOM 2824 C CA . THR A 1 382 ? 26.342 13.466 9.794 1.00 53.88 382 THR A CA 1
ATOM 2825 C C . THR A 1 382 ? 26.239 13.446 11.307 1.00 53.88 382 THR A C 1
ATOM 2827 O O . THR A 1 382 ? 25.238 13.012 11.872 1.00 53.88 382 THR A O 1
ATOM 2830 N N . GLU A 1 383 ? 27.280 13.979 11.948 1.00 47.41 383 GLU A N 1
ATOM 2831 C CA . GLU A 1 383 ? 27.298 14.319 13.377 1.00 47.41 383 GLU A CA 1
ATOM 2832 C C . GLU A 1 383 ? 26.210 15.354 13.736 1.00 47.41 383 GLU A C 1
ATOM 2834 O O . GLU A 1 383 ? 25.842 15.489 14.898 1.00 47.41 383 GLU A O 1
ATOM 2839 N N . GLU A 1 384 ? 25.661 16.056 12.734 1.00 44.31 384 GLU A N 1
ATOM 2840 C CA . GLU A 1 384 ? 24.681 17.142 12.875 1.00 44.31 384 GLU A CA 1
ATOM 2841 C C . GLU A 1 384 ? 23.305 16.708 13.400 1.00 44.31 384 GLU A C 1
ATOM 2843 O O . GLU A 1 384 ? 22.551 17.562 13.861 1.00 44.31 384 GLU A O 1
ATOM 2848 N N . MET A 1 385 ? 22.944 15.419 13.337 1.00 47.97 385 MET A N 1
ATOM 2849 C CA . MET A 1 385 ? 21.650 14.966 13.871 1.00 47.97 385 MET A CA 1
ATOM 2850 C C . MET A 1 385 ? 21.737 14.518 15.336 1.00 47.97 385 MET A C 1
ATOM 2852 O O . MET A 1 385 ? 20.764 14.715 16.058 1.00 47.97 385 MET A O 1
ATOM 2856 N N . MET A 1 386 ? 22.881 13.974 15.783 1.00 48.12 386 MET A N 1
ATOM 2857 C CA . MET A 1 386 ? 23.212 13.686 17.191 1.00 48.12 386 MET A CA 1
ATOM 2858 C C . MET A 1 386 ? 24.748 13.592 17.368 1.00 48.12 386 MET A C 1
ATOM 2860 O O . MET A 1 386 ? 25.363 12.692 16.783 1.00 48.12 386 MET A O 1
ATOM 2864 N N . PRO A 1 387 ? 25.390 14.455 18.183 1.00 45.66 387 PRO A N 1
ATOM 2865 C CA . PRO A 1 387 ? 26.828 14.379 18.450 1.00 45.66 387 PRO A CA 1
ATOM 2866 C C . PRO A 1 387 ? 27.224 13.032 19.077 1.00 45.66 387 PRO A C 1
ATOM 2868 O O . PRO A 1 387 ? 26.626 12.604 20.061 1.00 45.66 387 PRO A O 1
ATOM 2871 N N . GLY A 1 388 ? 28.243 12.363 18.525 1.00 52.44 388 GLY A N 1
ATOM 2872 C CA . GLY A 1 388 ? 28.811 11.123 19.081 1.00 52.44 388 GLY A CA 1
ATOM 2873 C C . GLY A 1 388 ? 28.291 9.803 18.491 1.00 52.44 388 GLY A C 1
ATOM 2874 O O . GLY A 1 388 ? 28.833 8.748 18.818 1.00 52.44 388 GLY A O 1
ATOM 2875 N N . MET A 1 389 ? 27.305 9.822 17.585 1.00 53.97 389 MET A N 1
ATOM 2876 C CA . MET A 1 389 ? 26.831 8.616 16.885 1.00 53.97 389 MET A CA 1
ATOM 2877 C C . MET A 1 389 ? 27.455 8.500 15.484 1.00 53.97 389 MET A C 1
ATOM 2879 O O . MET A 1 389 ? 26.917 9.014 14.507 1.00 53.97 389 MET A O 1
ATOM 2883 N N . VAL A 1 390 ? 28.583 7.793 15.358 1.00 54.72 390 VAL A N 1
ATOM 2884 C CA . VAL A 1 390 ? 29.200 7.506 14.048 1.00 54.72 390 VAL A CA 1
ATOM 2885 C C . VAL A 1 390 ? 28.511 6.295 13.408 1.00 54.72 390 VAL A C 1
ATOM 2887 O O . VAL A 1 390 ? 28.565 5.186 13.939 1.00 54.72 390 VAL A O 1
ATOM 2890 N N . GLY A 1 391 ? 27.859 6.479 12.255 1.00 57.44 391 GLY A N 1
ATOM 2891 C CA . GLY A 1 391 ? 27.218 5.381 11.526 1.00 57.44 391 GLY A CA 1
ATOM 2892 C C . GLY A 1 391 ? 28.223 4.340 11.016 1.00 57.44 391 GLY A C 1
ATOM 2893 O O . GLY A 1 391 ? 29.253 4.692 10.440 1.00 57.44 391 GLY A O 1
ATOM 2894 N N . ASN A 1 392 ? 27.904 3.050 11.174 1.00 65.06 392 ASN A N 1
ATOM 2895 C CA . ASN A 1 392 ? 28.710 1.940 10.678 1.00 65.06 392 ASN A CA 1
ATOM 2896 C C . ASN A 1 392 ? 28.121 1.335 9.388 1.00 65.06 392 ASN A C 1
ATOM 2898 O O . ASN A 1 392 ? 27.239 0.472 9.404 1.00 65.06 392 ASN A O 1
ATOM 2902 N N . VAL A 1 393 ? 28.682 1.735 8.245 1.00 67.12 393 VAL A N 1
ATOM 2903 C CA . VAL A 1 393 ? 28.314 1.220 6.912 1.00 67.12 393 VAL A CA 1
ATOM 2904 C C . VAL A 1 393 ? 28.564 -0.281 6.716 1.00 67.12 393 VAL A C 1
ATOM 2906 O O . VAL A 1 393 ? 28.011 -0.848 5.772 1.00 67.12 393 VAL A O 1
ATOM 2909 N N . SER A 1 394 ? 29.334 -0.958 7.585 1.00 70.06 394 SER A N 1
ATOM 2910 C CA . SER A 1 394 ? 29.577 -2.407 7.470 1.00 70.06 394 SER A CA 1
ATOM 2911 C C . SER A 1 394 ? 28.303 -3.240 7.611 1.00 70.06 394 SER A C 1
ATOM 2913 O O . SER A 1 394 ? 28.236 -4.353 7.094 1.00 70.06 394 SER A O 1
ATOM 2915 N N . ASN A 1 395 ? 27.281 -2.695 8.273 1.00 78.31 395 ASN A N 1
ATOM 2916 C CA . ASN A 1 395 ? 26.023 -3.385 8.548 1.00 78.31 395 ASN A CA 1
ATOM 2917 C C . ASN A 1 395 ? 24.939 -3.100 7.492 1.00 78.31 395 ASN A C 1
ATOM 2919 O O . ASN A 1 395 ? 23.776 -3.460 7.684 1.00 78.31 395 ASN A O 1
ATOM 2923 N N . VAL A 1 396 ? 25.304 -2.471 6.366 1.00 85.88 396 VAL A N 1
ATOM 2924 C CA . VAL A 1 396 ? 24.370 -2.118 5.290 1.00 85.88 396 VAL A CA 1
ATOM 2925 C C . VAL A 1 396 ? 24.512 -3.057 4.098 1.00 85.88 396 VAL A C 1
ATOM 2927 O O . VAL A 1 396 ? 25.487 -3.035 3.347 1.00 85.88 396 VAL A O 1
ATOM 2930 N N . LYS A 1 397 ? 23.467 -3.844 3.853 1.00 90.50 397 LYS A N 1
ATOM 2931 C CA . LYS A 1 397 ? 23.324 -4.727 2.700 1.00 90.50 397 LYS A CA 1
ATOM 2932 C C . LYS A 1 397 ? 22.319 -4.155 1.708 1.00 90.50 397 LYS A C 1
ATOM 2934 O O . LYS A 1 397 ? 21.114 -4.360 1.822 1.00 90.50 397 LYS A O 1
ATOM 2939 N N . ILE A 1 398 ? 22.826 -3.516 0.660 1.00 91.81 398 ILE A N 1
ATOM 2940 C CA . ILE A 1 398 ? 22.013 -3.048 -0.469 1.00 91.81 398 ILE A CA 1
ATOM 2941 C C . ILE A 1 398 ? 22.351 -3.889 -1.693 1.00 91.81 398 ILE A C 1
ATOM 2943 O O . ILE A 1 398 ? 23.462 -3.822 -2.223 1.00 91.81 398 ILE A O 1
ATOM 2947 N N . SER A 1 399 ? 21.423 -4.743 -2.128 1.00 93.81 399 SER A N 1
ATOM 2948 C CA . SER A 1 399 ? 21.741 -5.751 -3.142 1.00 93.81 399 SER A CA 1
ATOM 2949 C C . SER A 1 399 ? 20.517 -6.261 -3.903 1.00 93.81 399 SER A C 1
ATOM 2951 O O . SER A 1 399 ? 19.430 -6.340 -3.355 1.00 93.81 399 SER A O 1
ATOM 2953 N N . HIS A 1 400 ? 20.693 -6.671 -5.155 1.00 95.56 400 HIS A N 1
ATOM 2954 C CA . HIS A 1 400 ? 19.653 -7.226 -6.026 1.00 95.56 400 HIS A CA 1
ATOM 2955 C C . HIS A 1 400 ? 18.421 -6.318 -6.176 1.00 95.56 400 HIS A C 1
ATOM 2957 O O . HIS A 1 400 ? 17.300 -6.807 -6.205 1.00 95.56 400 HIS A O 1
ATOM 2963 N N . ASN A 1 401 ? 18.603 -5.000 -6.275 1.00 95.81 401 ASN A N 1
ATOM 2964 C CA . ASN A 1 401 ? 17.508 -4.065 -6.560 1.00 95.81 401 ASN A CA 1
ATOM 2965 C C . ASN A 1 401 ? 17.569 -3.561 -8.010 1.00 95.81 401 ASN A C 1
ATOM 2967 O O . ASN A 1 401 ? 18.639 -3.550 -8.629 1.00 95.81 401 ASN A O 1
ATOM 2971 N N . TRP A 1 402 ? 16.423 -3.128 -8.537 1.00 95.06 402 TRP A N 1
ATOM 2972 C CA . TRP A 1 402 ? 16.330 -2.323 -9.758 1.00 95.06 402 TRP A CA 1
ATOM 2973 C C . TRP A 1 402 ? 16.087 -0.860 -9.401 1.00 95.06 402 TRP A C 1
ATOM 2975 O O . TRP A 1 402 ? 15.096 -0.554 -8.750 1.00 95.06 402 TRP A O 1
ATOM 2985 N N . TRP A 1 403 ? 16.956 0.039 -9.861 1.00 93.19 403 TRP A N 1
ATOM 2986 C CA . TRP A 1 403 ? 16.973 1.453 -9.453 1.00 93.19 403 TRP A CA 1
ATOM 2987 C C . TRP A 1 403 ? 16.313 2.408 -10.461 1.00 93.19 403 TRP A C 1
ATOM 2989 O O . TRP A 1 403 ? 16.612 3.603 -10.481 1.00 93.19 403 TRP A O 1
ATOM 2999 N N . GLY A 1 404 ? 15.520 1.877 -11.395 1.00 92.00 404 GLY A N 1
ATOM 3000 C CA . GLY A 1 404 ? 14.963 2.643 -12.519 1.00 92.00 404 GLY A CA 1
ATOM 3001 C C . GLY A 1 404 ? 15.968 2.938 -13.645 1.00 92.00 404 GLY A C 1
ATOM 3002 O O . GLY A 1 404 ? 15.585 3.388 -14.725 1.00 92.00 404 GLY A O 1
ATOM 3003 N N . THR A 1 405 ? 17.260 2.670 -13.427 1.00 92.19 405 THR A N 1
ATOM 3004 C CA . THR A 1 405 ? 18.355 2.965 -14.361 1.00 92.19 405 THR A CA 1
ATOM 3005 C C . THR A 1 405 ? 19.532 2.006 -14.203 1.00 92.19 405 THR A C 1
ATOM 3007 O O . THR A 1 405 ? 19.779 1.477 -13.121 1.00 92.19 405 THR A O 1
ATOM 3010 N N . ASN A 1 406 ? 20.286 1.804 -15.289 1.00 92.62 406 ASN A N 1
ATOM 3011 C CA . ASN A 1 406 ? 21.566 1.097 -15.256 1.00 92.62 406 ASN A CA 1
ATOM 3012 C C . ASN A 1 406 ? 22.665 1.935 -14.591 1.00 92.62 406 ASN A C 1
ATOM 3014 O O . ASN A 1 406 ? 23.605 1.368 -14.040 1.00 92.62 406 ASN A O 1
ATOM 3018 N N . ASN A 1 407 ? 22.584 3.268 -14.687 1.00 90.75 407 ASN A N 1
ATOM 3019 C CA . ASN A 1 407 ? 23.524 4.168 -14.024 1.00 90.75 407 ASN A CA 1
ATOM 3020 C C . ASN A 1 407 ? 22.997 4.529 -12.635 1.00 90.75 407 ASN A C 1
ATOM 3022 O O . ASN A 1 407 ? 22.127 5.386 -12.501 1.00 90.75 407 ASN A O 1
ATOM 3026 N N . ILE A 1 408 ? 23.547 3.876 -11.618 1.00 89.31 408 ILE A N 1
ATOM 3027 C CA . ILE A 1 408 ? 23.061 3.964 -10.239 1.00 89.31 408 ILE A CA 1
ATOM 3028 C C . ILE A 1 408 ? 23.767 5.031 -9.398 1.00 89.31 408 ILE A C 1
ATOM 3030 O O . ILE A 1 408 ? 23.413 5.188 -8.233 1.00 89.31 408 ILE A O 1
ATOM 3034 N N . LYS A 1 409 ? 24.766 5.735 -9.957 1.00 87.38 409 LYS A N 1
ATOM 3035 C CA . LYS A 1 409 ? 25.630 6.665 -9.207 1.00 87.38 409 LYS A CA 1
ATOM 3036 C C . LYS A 1 409 ? 24.820 7.684 -8.400 1.00 87.38 409 LYS A C 1
ATOM 3038 O O . LYS A 1 409 ? 25.125 7.919 -7.242 1.00 87.38 409 LYS A O 1
ATOM 3043 N N . ASP A 1 410 ? 23.749 8.196 -8.998 1.00 86.56 410 ASP A N 1
ATOM 3044 C CA . ASP A 1 410 ? 22.881 9.208 -8.391 1.00 86.56 410 ASP A CA 1
ATOM 3045 C C . ASP A 1 410 ? 21.574 8.597 -7.860 1.00 86.56 410 ASP A C 1
ATOM 3047 O O . ASP A 1 410 ? 20.600 9.296 -7.603 1.00 86.56 410 ASP A O 1
ATOM 3051 N N . LYS A 1 411 ? 21.496 7.269 -7.734 1.00 89.81 411 LYS A N 1
ATOM 3052 C CA . LYS A 1 411 ? 20.327 6.579 -7.173 1.00 89.81 411 LYS A CA 1
ATOM 3053 C C . LYS A 1 411 ? 20.543 6.091 -5.757 1.00 89.81 411 LYS A C 1
ATOM 3055 O O . LYS A 1 411 ? 19.555 5.942 -5.044 1.00 89.81 411 LYS A O 1
ATOM 3060 N N . VAL A 1 412 ? 21.790 5.878 -5.362 1.00 89.62 412 VAL A N 1
ATOM 3061 C CA . VAL A 1 412 ? 22.155 5.446 -4.017 1.00 89.62 412 VAL A CA 1
ATOM 3062 C C . VAL A 1 412 ? 23.272 6.351 -3.521 1.00 89.62 412 VAL A C 1
ATOM 3064 O O . VAL A 1 412 ? 24.365 6.340 -4.082 1.00 89.62 412 VAL A O 1
ATOM 3067 N N . ILE A 1 413 ? 22.983 7.145 -2.494 1.00 86.94 413 ILE A N 1
ATOM 3068 C CA . ILE A 1 413 ? 23.929 8.096 -1.899 1.00 86.94 413 ILE A CA 1
ATOM 3069 C C . ILE A 1 413 ? 24.351 7.604 -0.516 1.00 86.94 413 ILE A C 1
ATOM 3071 O O . ILE A 1 413 ? 23.523 7.078 0.223 1.00 86.94 413 ILE A O 1
ATOM 3075 N N . GLY A 1 414 ? 25.637 7.759 -0.190 1.00 82.75 414 GLY A N 1
ATOM 3076 C CA . GLY A 1 414 ? 26.218 7.462 1.125 1.00 82.75 414 GLY A CA 1
ATOM 3077 C C . GLY A 1 414 ? 26.556 5.986 1.384 1.00 82.75 414 GLY A C 1
ATOM 3078 O O . GLY A 1 414 ? 27.329 5.681 2.285 1.00 82.75 414 GLY A O 1
ATOM 3079 N N . VAL A 1 415 ? 26.039 5.062 0.575 1.00 82.88 415 VAL A N 1
ATOM 3080 C CA . VAL A 1 415 ? 26.251 3.611 0.711 1.00 82.88 415 VAL A CA 1
ATOM 3081 C C . VAL A 1 415 ? 26.459 2.967 -0.655 1.00 82.88 415 VAL A C 1
ATOM 3083 O O . VAL A 1 415 ? 25.928 3.432 -1.663 1.00 82.88 415 VAL A O 1
ATOM 3086 N N . LYS A 1 416 ? 27.243 1.884 -0.714 1.00 84.31 416 LYS A N 1
ATOM 3087 C CA . LYS A 1 416 ? 27.585 1.213 -1.975 1.00 84.31 416 LYS A CA 1
ATOM 3088 C C . LYS A 1 416 ? 26.744 -0.053 -2.182 1.00 84.31 416 LYS A C 1
ATOM 3090 O O . LYS A 1 416 ? 26.842 -0.979 -1.379 1.00 84.31 416 LYS A O 1
ATOM 3095 N N . PRO A 1 417 ? 25.974 -0.158 -3.279 1.00 89.06 417 PRO A N 1
ATOM 3096 C CA . PRO A 1 417 ? 25.304 -1.404 -3.637 1.00 89.06 417 PRO A CA 1
ATOM 3097 C C . PRO A 1 417 ? 26.299 -2.517 -3.989 1.00 89.06 417 PRO A C 1
ATOM 3099 O O . PRO A 1 417 ? 27.287 -2.274 -4.682 1.00 89.06 417 PRO A O 1
ATOM 3102 N N . ILE A 1 418 ? 26.009 -3.746 -3.555 1.00 87.88 418 ILE A N 1
ATOM 3103 C CA . ILE A 1 418 ? 26.847 -4.931 -3.811 1.00 87.88 418 ILE A CA 1
ATOM 3104 C C . ILE A 1 418 ? 26.514 -5.528 -5.182 1.00 87.88 418 ILE A C 1
ATOM 3106 O O . ILE A 1 418 ? 27.374 -5.648 -6.048 1.00 87.88 418 ILE A O 1
ATOM 3110 N N . ASN A 1 419 ? 25.240 -5.868 -5.391 1.00 91.75 419 ASN A N 1
ATOM 3111 C CA . ASN A 1 419 ? 24.723 -6.343 -6.669 1.00 91.75 419 ASN A CA 1
ATOM 3112 C C . ASN A 1 419 ? 23.486 -5.539 -7.058 1.00 91.75 419 ASN A C 1
ATOM 3114 O O . ASN A 1 419 ? 22.694 -5.167 -6.197 1.00 91.75 419 ASN A O 1
ATOM 3118 N N . TYR A 1 420 ? 23.266 -5.300 -8.343 1.00 94.06 420 TYR A N 1
ATOM 3119 C CA . TYR A 1 420 ? 22.063 -4.617 -8.814 1.00 94.06 420 TYR A CA 1
ATOM 3120 C C . TYR A 1 420 ? 21.689 -5.060 -10.219 1.00 94.06 420 TYR A C 1
ATOM 3122 O O . TYR A 1 420 ? 22.529 -5.505 -11.005 1.00 94.06 420 TYR A O 1
ATOM 3130 N N . TYR A 1 421 ? 20.401 -4.969 -10.525 1.00 95.44 421 TYR A N 1
ATOM 3131 C CA . TYR A 1 421 ? 19.908 -5.326 -11.840 1.00 95.44 421 TYR A CA 1
ATOM 3132 C C . TYR A 1 421 ? 20.182 -4.217 -12.851 1.00 95.44 421 TYR A C 1
ATOM 3134 O O . TYR A 1 421 ? 20.127 -3.029 -12.547 1.00 95.44 421 TYR A O 1
ATOM 3142 N N . THR A 1 422 ? 20.452 -4.635 -14.080 1.00 94.31 422 THR A N 1
ATOM 3143 C CA . THR A 1 422 ? 20.639 -3.786 -15.255 1.00 94.31 422 THR A CA 1
ATOM 3144 C C . THR A 1 422 ? 19.850 -4.362 -16.420 1.00 94.31 422 THR A C 1
ATOM 3146 O O . THR A 1 422 ? 19.725 -5.581 -16.551 1.00 94.31 422 THR A O 1
ATOM 3149 N N . MET A 1 423 ? 19.348 -3.501 -17.298 1.00 93.94 423 MET A N 1
ATOM 3150 C CA . MET A 1 423 ? 18.668 -3.907 -18.526 1.00 93.94 423 MET A CA 1
ATOM 3151 C C . MET A 1 423 ? 19.529 -3.609 -19.757 1.00 93.94 423 MET A C 1
ATOM 3153 O O . MET A 1 423 ? 20.161 -2.558 -19.858 1.00 93.94 423 MET A O 1
ATOM 3157 N N . LYS A 1 424 ? 19.517 -4.485 -20.759 1.00 92.31 424 LYS A N 1
ATOM 3158 C CA . LYS A 1 424 ? 20.134 -4.199 -22.063 1.00 92.31 424 LYS A CA 1
ATOM 3159 C C . LYS A 1 424 ? 19.421 -4.926 -23.187 1.00 92.31 424 LYS A C 1
ATOM 3161 O O . LYS A 1 424 ? 18.871 -6.005 -22.988 1.00 92.31 424 LYS A O 1
ATOM 3166 N N . ILE A 1 425 ? 19.489 -4.361 -24.388 1.00 92.88 425 ILE A N 1
ATOM 3167 C CA . ILE A 1 425 ? 19.180 -5.099 -25.610 1.00 92.88 425 ILE A CA 1
ATOM 3168 C C . ILE A 1 425 ? 20.438 -5.343 -26.438 1.00 92.88 425 ILE A C 1
ATOM 3170 O O . ILE A 1 425 ? 21.305 -4.479 -26.540 1.00 92.88 425 ILE A O 1
ATOM 3174 N N . THR A 1 426 ? 20.525 -6.517 -27.062 1.00 91.50 426 THR A N 1
ATOM 3175 C CA . THR A 1 426 ? 21.573 -6.855 -28.038 1.00 91.50 426 THR A CA 1
ATOM 3176 C C . THR A 1 426 ? 20.983 -7.586 -29.246 1.00 91.50 426 THR A C 1
ATOM 3178 O O . THR A 1 426 ? 19.830 -8.011 -29.239 1.00 91.50 426 THR A O 1
ATOM 3181 N N . THR A 1 427 ? 21.757 -7.732 -30.320 1.00 87.81 427 THR A N 1
ATOM 3182 C CA . THR A 1 427 ? 21.391 -8.551 -31.487 1.00 87.81 427 THR A CA 1
ATOM 3183 C C . THR A 1 427 ? 22.581 -9.423 -31.859 1.00 87.81 427 THR A C 1
ATOM 3185 O O . THR A 1 427 ? 23.694 -8.908 -31.959 1.00 87.81 427 THR A O 1
ATOM 3188 N N . LYS A 1 428 ? 22.364 -10.715 -32.119 1.00 80.94 428 LYS A N 1
ATOM 3189 C CA . LYS A 1 428 ? 23.397 -11.591 -32.692 1.00 80.94 428 LYS A CA 1
ATOM 3190 C C . LYS A 1 428 ? 23.280 -11.551 -34.213 1.00 80.94 428 LYS A C 1
ATOM 3192 O O . LYS A 1 428 ? 22.258 -11.960 -34.758 1.00 80.94 428 LYS A O 1
ATOM 3197 N N . ILE A 1 429 ? 24.302 -11.048 -34.900 1.00 73.25 429 ILE A N 1
ATOM 3198 C CA . ILE A 1 429 ? 24.356 -11.035 -36.367 1.00 73.25 429 ILE A CA 1
ATOM 3199 C C . ILE A 1 429 ? 25.627 -11.762 -36.779 1.00 73.25 429 ILE A C 1
ATOM 3201 O O . ILE A 1 429 ? 26.726 -11.252 -36.595 1.00 73.25 429 ILE A O 1
ATOM 3205 N N . ALA A 1 430 ? 25.476 -12.971 -37.312 1.00 55.50 430 ALA A N 1
ATOM 3206 C CA . ALA A 1 430 ? 26.596 -13.800 -37.740 1.00 55.50 430 ALA A CA 1
ATOM 3207 C C . ALA A 1 430 ? 27.195 -13.238 -39.035 1.00 55.50 430 ALA A C 1
ATOM 3209 O O . ALA A 1 430 ? 26.650 -13.549 -40.085 1.00 55.50 430 ALA A O 1
ATOM 3210 N N . ASN A 1 431 ? 28.234 -12.390 -38.959 1.00 56.22 431 ASN A N 1
ATOM 3211 C CA . ASN A 1 431 ? 29.110 -11.844 -40.029 1.00 56.22 431 ASN A CA 1
ATOM 3212 C C . ASN A 1 431 ? 28.473 -11.349 -41.359 1.00 56.22 431 ASN A C 1
ATOM 3214 O O . ASN A 1 431 ? 29.147 -10.766 -42.207 1.00 56.22 431 ASN A O 1
ATOM 3218 N N . ASN A 1 432 ? 27.161 -11.480 -41.537 1.00 68.19 432 ASN A N 1
ATOM 3219 C CA . ASN A 1 432 ? 26.401 -11.252 -42.749 1.00 68.19 432 ASN A CA 1
ATOM 3220 C C . ASN A 1 432 ? 25.489 -10.050 -42.533 1.00 68.19 432 ASN A C 1
ATOM 3222 O O . ASN A 1 432 ? 24.662 -10.007 -41.623 1.00 68.19 432 ASN A O 1
ATOM 3226 N N . LYS A 1 433 ? 25.616 -9.050 -43.408 1.00 80.06 433 LYS A N 1
ATOM 3227 C CA . LYS A 1 433 ? 24.720 -7.890 -43.393 1.00 80.06 433 LYS A CA 1
ATOM 3228 C C . LYS A 1 433 ? 23.345 -8.299 -43.938 1.00 80.06 433 LYS A C 1
ATOM 3230 O O . LYS A 1 433 ? 23.249 -8.742 -45.082 1.00 80.06 433 LYS A O 1
ATOM 3235 N N . LEU A 1 434 ? 22.303 -8.075 -43.147 1.00 89.31 434 LEU A N 1
ATOM 3236 C CA . LEU A 1 434 ? 20.903 -8.293 -43.494 1.00 89.31 434 LEU A CA 1
ATOM 3237 C C . LEU A 1 434 ? 20.434 -7.271 -44.539 1.00 89.31 434 LEU A C 1
ATOM 3239 O O . LEU A 1 434 ? 20.910 -6.133 -44.590 1.00 89.31 434 LEU A O 1
ATOM 3243 N N . TYR A 1 435 ? 19.480 -7.669 -45.370 1.00 91.06 435 TYR A N 1
ATOM 3244 C CA . TYR A 1 435 ? 18.793 -6.820 -46.333 1.00 91.06 435 TYR A CA 1
ATOM 3245 C C . TYR A 1 435 ? 17.487 -6.269 -45.756 1.00 91.06 435 TYR A C 1
ATOM 3247 O O . TYR A 1 435 ? 16.871 -6.859 -44.871 1.00 91.06 435 TYR A O 1
ATOM 3255 N N . VAL A 1 436 ? 16.999 -5.162 -46.319 1.00 88.38 436 VAL A N 1
ATOM 3256 C CA . VAL A 1 436 ? 15.601 -4.750 -46.129 1.00 88.38 436 VAL A CA 1
ATOM 3257 C C . VAL A 1 436 ? 14.715 -5.953 -46.484 1.00 88.38 436 VAL A C 1
ATOM 3259 O O . VAL A 1 436 ? 14.936 -6.556 -47.534 1.00 88.38 436 VAL A O 1
ATOM 3262 N N . THR A 1 437 ? 13.745 -6.305 -45.631 1.00 88.00 437 THR A N 1
ATOM 3263 C CA . THR A 1 437 ? 12.915 -7.539 -45.585 1.00 88.00 437 THR A CA 1
ATOM 3264 C C . THR A 1 437 ? 13.450 -8.732 -44.790 1.00 88.00 437 THR A C 1
ATOM 3266 O O . THR A 1 437 ? 12.688 -9.675 -44.580 1.00 88.00 437 THR A O 1
ATOM 3269 N N . ASP A 1 438 ? 14.707 -8.735 -44.347 1.00 90.81 438 ASP A N 1
ATOM 3270 C CA . ASP A 1 438 ? 15.192 -9.787 -43.445 1.00 90.81 438 ASP A CA 1
ATOM 3271 C C . ASP A 1 438 ? 14.673 -9.593 -42.018 1.00 90.81 438 ASP A C 1
ATOM 3273 O O . ASP A 1 438 ? 14.248 -8.498 -41.634 1.00 90.81 438 ASP A O 1
ATOM 3277 N N . LYS A 1 439 ? 14.700 -10.676 -41.235 1.00 91.62 439 LYS A N 1
ATOM 3278 C CA . LYS A 1 439 ? 14.383 -10.637 -39.808 1.00 91.62 439 LYS A CA 1
ATOM 3279 C C . LYS A 1 439 ? 15.627 -10.267 -39.000 1.00 91.62 439 LYS A C 1
ATOM 3281 O O . LYS A 1 439 ? 16.698 -10.816 -39.236 1.00 91.62 439 LYS A O 1
ATOM 3286 N N . LEU A 1 440 ? 15.465 -9.365 -38.040 1.00 90.88 440 LEU A N 1
ATOM 3287 C CA . LEU A 1 440 ? 16.442 -9.054 -37.002 1.00 90.88 440 LEU A CA 1
ATOM 3288 C C . LEU A 1 440 ? 15.907 -9.572 -35.664 1.00 90.88 440 LEU A C 1
ATOM 3290 O O . LEU A 1 440 ? 14.838 -9.141 -35.230 1.00 90.88 440 LEU A O 1
ATOM 3294 N N . THR A 1 441 ? 16.656 -10.466 -35.021 1.00 91.94 441 THR A N 1
ATOM 3295 C CA . THR A 1 441 ? 16.353 -10.957 -33.670 1.00 91.94 441 THR A CA 1
ATOM 3296 C C . THR A 1 441 ? 17.020 -10.065 -32.635 1.00 91.94 441 THR A C 1
ATOM 3298 O O . THR A 1 441 ? 18.243 -9.915 -32.619 1.00 91.94 441 THR A O 1
ATOM 3301 N N . ILE A 1 442 ? 16.201 -9.484 -31.769 1.00 91.81 442 ILE A N 1
ATOM 3302 C CA . ILE A 1 442 ? 16.598 -8.646 -30.644 1.00 91.81 442 ILE A CA 1
ATOM 3303 C C . ILE A 1 442 ? 16.521 -9.507 -29.392 1.00 91.81 442 ILE A C 1
ATOM 3305 O O . ILE A 1 442 ? 15.507 -10.155 -29.155 1.00 91.81 442 ILE A O 1
ATOM 3309 N N . TYR A 1 443 ? 17.567 -9.490 -28.586 1.00 93.19 443 TYR A N 1
ATOM 3310 C CA . TYR A 1 443 ? 17.608 -10.127 -27.281 1.00 93.19 443 TYR A CA 1
ATOM 3311 C C . TYR A 1 443 ? 17.494 -9.046 -26.217 1.00 93.19 443 TYR A C 1
ATOM 3313 O O . TYR A 1 443 ? 18.265 -8.091 -26.232 1.00 93.19 443 TYR A O 1
ATOM 3321 N N . TYR A 1 444 ? 16.529 -9.196 -25.323 1.00 94.25 444 TYR A N 1
ATOM 3322 C CA . TYR A 1 444 ? 16.373 -8.393 -24.124 1.00 94.25 444 TYR A CA 1
ATOM 3323 C C . TYR A 1 444 ? 16.943 -9.162 -22.938 1.00 94.25 444 TYR A C 1
ATOM 3325 O O . TYR A 1 444 ? 16.617 -10.333 -22.737 1.00 94.25 444 TYR A O 1
ATOM 3333 N N . TYR A 1 445 ? 17.786 -8.489 -22.167 1.00 93.75 445 TYR A N 1
ATOM 3334 C CA . TYR A 1 445 ? 18.392 -9.026 -20.965 1.00 93.75 445 TYR A CA 1
ATOM 3335 C C . TYR A 1 445 ? 18.083 -8.125 -19.782 1.00 93.75 445 TYR A C 1
ATOM 3337 O O . TYR A 1 445 ? 18.258 -6.908 -19.864 1.00 93.75 445 TYR A O 1
ATOM 3345 N N . PHE A 1 446 ? 17.706 -8.761 -18.683 1.00 95.06 446 PHE A N 1
ATOM 3346 C CA . PHE A 1 446 ? 17.631 -8.181 -17.358 1.00 95.06 446 PHE A CA 1
ATOM 3347 C C . PHE A 1 446 ? 18.560 -8.993 -16.458 1.00 95.06 446 PHE A C 1
ATOM 3349 O O . PHE A 1 446 ? 18.360 -10.190 -16.266 1.00 95.06 446 PHE A O 1
ATOM 3356 N N . VAL A 1 447 ? 19.668 -8.398 -16.034 1.00 94.38 447 VAL A N 1
ATOM 3357 C CA . VAL A 1 447 ? 20.832 -9.142 -15.535 1.00 94.38 447 VAL A CA 1
ATOM 3358 C C . VAL A 1 447 ? 21.529 -8.396 -14.415 1.00 94.38 447 VAL A C 1
ATOM 3360 O O . VAL A 1 447 ? 21.550 -7.165 -14.386 1.00 94.38 447 VAL A O 1
ATOM 3363 N N . LEU A 1 448 ? 22.132 -9.151 -13.507 1.00 93.06 448 LEU A N 1
ATOM 3364 C CA . LEU A 1 448 ? 22.880 -8.634 -12.375 1.00 93.06 448 LEU A CA 1
ATOM 3365 C C . LEU A 1 448 ? 24.236 -8.091 -12.834 1.00 93.06 448 LEU A C 1
ATOM 3367 O O . LEU A 1 448 ? 24.959 -8.792 -13.545 1.00 93.06 448 LEU A O 1
ATOM 3371 N N . ASN A 1 449 ? 24.582 -6.866 -12.438 1.00 89.06 449 ASN A N 1
ATOM 3372 C CA . ASN A 1 449 ? 25.874 -6.215 -12.702 1.00 89.06 449 ASN A CA 1
ATOM 3373 C C . ASN A 1 449 ? 26.319 -6.290 -14.182 1.00 89.06 449 ASN A C 1
ATOM 3375 O O . ASN A 1 449 ? 27.499 -6.441 -14.485 1.00 89.06 449 ASN A O 1
ATOM 3379 N N . GLY A 1 450 ? 25.372 -6.270 -15.127 1.00 79.44 450 GLY A N 1
ATOM 3380 C CA . GLY A 1 450 ? 25.651 -6.376 -16.564 1.00 79.44 450 GLY A CA 1
ATOM 3381 C C . GLY A 1 450 ? 26.102 -7.757 -17.064 1.00 79.44 450 GLY A C 1
ATOM 3382 O O . GLY A 1 450 ? 26.379 -7.891 -18.264 1.00 79.44 450 GLY A O 1
ATOM 3383 N N . THR A 1 451 ? 26.135 -8.771 -16.192 1.00 87.62 451 THR A N 1
ATOM 3384 C CA . THR A 1 451 ? 26.524 -10.160 -16.497 1.00 87.62 451 THR A CA 1
ATOM 3385 C C . THR A 1 451 ? 25.477 -10.879 -17.367 1.00 87.62 451 THR A C 1
ATOM 3387 O O . THR A 1 451 ? 24.611 -10.250 -17.974 1.00 87.62 451 THR A O 1
ATOM 3390 N N . ASN A 1 452 ? 25.551 -12.209 -17.472 1.00 81.19 452 ASN A N 1
ATOM 3391 C CA . ASN A 1 452 ? 24.510 -13.027 -18.108 1.00 81.19 452 ASN A CA 1
ATOM 3392 C C . ASN A 1 452 ? 23.554 -13.669 -17.085 1.00 81.19 452 ASN A C 1
ATOM 3394 O O . ASN A 1 452 ? 22.604 -14.342 -17.483 1.00 81.19 452 ASN A O 1
ATOM 3398 N N . ASN A 1 453 ? 23.791 -13.469 -15.785 1.00 87.50 453 ASN A N 1
ATOM 3399 C CA . ASN A 1 453 ? 22.977 -14.039 -14.720 1.00 87.50 453 ASN A CA 1
ATOM 3400 C C . ASN A 1 453 ? 21.807 -13.101 -14.383 1.00 87.50 453 ASN A C 1
ATOM 3402 O O . ASN A 1 453 ? 22.007 -11.921 -14.104 1.00 87.50 453 ASN A O 1
ATOM 3406 N N . ASN A 1 454 ? 20.585 -13.630 -14.410 1.00 88.44 454 ASN A N 1
ATOM 3407 C CA . ASN A 1 454 ? 19.359 -12.917 -14.041 1.00 88.44 454 ASN A CA 1
ATOM 3408 C C . ASN A 1 454 ? 19.011 -13.084 -12.545 1.00 88.44 454 ASN A C 1
ATOM 3410 O O . ASN A 1 454 ? 18.112 -12.414 -12.067 1.00 88.44 454 ASN A O 1
ATOM 3414 N N . ALA A 1 455 ? 19.727 -13.931 -11.795 1.00 89.06 455 ALA A N 1
ATOM 3415 C CA . ALA A 1 455 ? 19.540 -14.158 -10.355 1.00 89.06 455 ALA A CA 1
ATOM 3416 C C . ALA A 1 455 ? 18.077 -14.440 -9.947 1.00 89.06 455 ALA A C 1
ATOM 3418 O O . ALA A 1 455 ? 17.624 -14.028 -8.882 1.00 89.06 455 ALA A O 1
ATOM 3419 N N . ASP A 1 456 ? 17.344 -15.139 -10.820 1.00 90.44 456 ASP A N 1
ATOM 3420 C CA . ASP A 1 456 ? 15.922 -15.459 -10.659 1.00 90.44 456 ASP A CA 1
ATOM 3421 C C . ASP A 1 456 ? 15.026 -14.232 -10.381 1.00 90.44 456 ASP A C 1
ATOM 3423 O O . ASP A 1 456 ? 14.077 -14.274 -9.592 1.00 90.44 456 ASP A O 1
ATOM 3427 N N . ALA A 1 457 ? 15.302 -13.108 -11.055 1.00 92.62 457 ALA A N 1
ATOM 3428 C CA . ALA A 1 457 ? 14.578 -11.852 -10.861 1.00 92.62 457 ALA A CA 1
ATOM 3429 C C . ALA A 1 457 ? 13.057 -12.002 -11.018 1.00 92.62 457 ALA A C 1
ATOM 3431 O O . ALA A 1 457 ? 12.304 -11.276 -10.376 1.00 92.62 457 ALA A O 1
ATOM 3432 N N . LYS A 1 458 ? 12.583 -12.951 -11.836 1.00 93.31 458 LYS A N 1
ATOM 3433 C CA . LYS A 1 458 ? 11.149 -13.218 -12.032 1.00 93.31 458 LYS A CA 1
ATOM 3434 C C . LYS A 1 458 ? 10.431 -13.606 -10.734 1.00 93.31 458 LYS A C 1
ATOM 3436 O O . LYS A 1 458 ? 9.297 -13.175 -10.536 1.00 93.31 458 LYS A O 1
ATOM 3441 N N . ASN A 1 459 ? 11.067 -14.411 -9.885 1.00 91.44 459 ASN A N 1
ATOM 3442 C CA . ASN A 1 459 ? 10.469 -14.884 -8.634 1.00 91.44 459 ASN A CA 1
ATOM 3443 C C . ASN A 1 459 ? 10.869 -14.020 -7.433 1.00 91.44 459 ASN A C 1
ATOM 3445 O O . ASN A 1 459 ? 10.230 -14.095 -6.388 1.00 91.44 459 ASN A O 1
ATOM 3449 N N . LYS A 1 460 ? 11.931 -13.218 -7.568 1.00 92.25 460 LYS A N 1
ATOM 3450 C CA . LYS A 1 460 ? 12.448 -12.372 -6.487 1.00 92.25 460 LYS A CA 1
ATOM 3451 C C . LYS A 1 460 ? 11.961 -10.926 -6.541 1.00 92.25 460 LYS A C 1
ATOM 3453 O O . LYS A 1 460 ? 11.821 -10.317 -5.490 1.00 92.25 460 LYS A O 1
ATOM 3458 N N . LEU A 1 461 ? 11.728 -10.373 -7.733 1.00 94.25 461 LEU A N 1
ATOM 3459 C CA . LEU A 1 461 ? 11.185 -9.026 -7.911 1.00 94.25 461 LEU A CA 1
ATOM 3460 C C . LEU A 1 461 ? 9.696 -9.072 -8.241 1.00 94.25 461 LEU A C 1
ATOM 3462 O O . LEU A 1 461 ? 9.237 -9.891 -9.049 1.00 94.25 461 LEU A O 1
ATOM 3466 N N . LYS A 1 462 ? 8.962 -8.083 -7.732 1.00 92.44 462 LYS A N 1
ATOM 3467 C CA . LYS A 1 462 ? 7.604 -7.784 -8.191 1.00 92.44 462 LYS A CA 1
ATOM 3468 C C . LYS A 1 462 ? 7.560 -7.490 -9.685 1.00 92.44 462 LYS A C 1
ATOM 3470 O O . LYS A 1 462 ? 8.493 -6.935 -10.255 1.00 92.44 462 LYS A O 1
ATOM 3475 N N . TYR A 1 463 ? 6.455 -7.874 -10.318 1.00 91.81 463 TYR A N 1
ATOM 3476 C CA . TYR A 1 463 ? 6.245 -7.685 -11.751 1.00 91.81 463 TYR A CA 1
ATOM 3477 C C . TYR A 1 463 ? 6.320 -6.211 -12.164 1.00 91.81 463 TYR A C 1
ATOM 3479 O O . TYR A 1 463 ? 5.669 -5.358 -11.566 1.00 91.81 463 TYR A O 1
ATOM 3487 N N . PHE A 1 464 ? 7.060 -5.937 -13.241 1.00 93.19 464 PHE A N 1
ATOM 3488 C CA . PHE A 1 464 ? 7.072 -4.650 -13.933 1.00 93.19 464 PHE A CA 1
ATOM 3489 C C . PHE A 1 464 ? 7.231 -4.852 -15.444 1.00 93.19 464 PHE A C 1
ATOM 3491 O O . PHE A 1 464 ? 7.737 -5.873 -15.915 1.00 93.19 464 PHE A O 1
ATOM 3498 N N . THR A 1 465 ? 6.797 -3.863 -16.225 1.00 94.44 465 THR A N 1
ATOM 3499 C CA . THR A 1 465 ? 6.793 -3.928 -17.692 1.00 94.44 465 THR A CA 1
ATOM 3500 C C . THR A 1 465 ? 7.944 -3.145 -18.306 1.00 94.44 465 THR A C 1
ATOM 3502 O O . THR A 1 465 ? 8.171 -1.997 -17.937 1.00 94.44 465 THR A O 1
ATOM 3505 N N . THR A 1 466 ? 8.596 -3.712 -19.322 1.00 95.62 466 THR A N 1
ATOM 3506 C CA . THR A 1 466 ? 9.495 -2.981 -20.230 1.00 95.62 466 THR A CA 1
ATOM 3507 C C . THR A 1 466 ? 8.835 -2.806 -21.595 1.00 95.62 466 THR A C 1
ATOM 3509 O O . THR A 1 466 ? 8.279 -3.754 -22.153 1.00 95.62 466 THR A O 1
ATOM 3512 N N . SER A 1 467 ? 8.942 -1.613 -22.173 1.00 96.62 467 SER A N 1
ATOM 3513 C CA . SER A 1 467 ? 8.369 -1.283 -23.479 1.00 96.62 467 SER A CA 1
ATOM 3514 C C . SER A 1 467 ? 9.422 -1.395 -24.582 1.00 96.62 467 SER A C 1
ATOM 3516 O O . SER A 1 467 ? 10.479 -0.764 -24.518 1.00 96.62 467 SER A O 1
ATOM 3518 N N . LEU A 1 468 ? 9.140 -2.177 -25.627 1.00 95.81 468 LEU A N 1
ATOM 3519 C CA . LEU A 1 468 ? 9.973 -2.280 -26.827 1.00 95.81 468 LEU A CA 1
ATOM 3520 C C . LEU A 1 468 ? 9.436 -1.373 -27.930 1.00 95.81 468 LEU A C 1
ATOM 3522 O O . LEU A 1 468 ? 8.241 -1.370 -28.211 1.00 95.81 468 LEU A O 1
ATOM 3526 N N . TYR A 1 469 ? 10.327 -0.672 -28.623 1.00 96.38 469 TYR A N 1
ATOM 3527 C CA . TYR A 1 469 ? 10.014 0.216 -29.736 1.00 96.38 469 TYR A CA 1
ATOM 3528 C C . TYR A 1 469 ? 10.826 -0.157 -30.976 1.00 96.38 469 TYR A C 1
ATOM 3530 O O . TYR A 1 469 ? 12.007 -0.497 -30.885 1.00 96.38 469 TYR A O 1
ATOM 3538 N N . TYR A 1 470 ? 10.209 -0.018 -32.148 1.00 95.25 470 TYR A N 1
ATOM 3539 C CA . TYR A 1 470 ? 10.854 -0.139 -33.452 1.00 95.25 470 TYR A CA 1
ATOM 3540 C C . TYR A 1 470 ? 10.605 1.126 -34.278 1.00 95.25 470 TYR A C 1
ATOM 3542 O O . TYR A 1 470 ? 9.462 1.487 -34.556 1.00 95.25 470 TYR A O 1
ATOM 3550 N N . ASN A 1 471 ? 11.684 1.809 -34.668 1.00 94.06 471 ASN A N 1
ATOM 3551 C CA . ASN A 1 471 ? 11.658 3.086 -35.389 1.00 94.06 471 ASN A CA 1
ATOM 3552 C C . ASN A 1 471 ? 10.721 4.118 -34.733 1.00 94.06 471 ASN A C 1
ATOM 3554 O O . ASN A 1 471 ? 9.919 4.762 -35.405 1.00 94.06 471 ASN A O 1
ATOM 3558 N N . GLY A 1 472 ? 10.796 4.228 -33.403 1.00 94.06 472 GLY A N 1
ATOM 3559 C CA . GLY A 1 472 ? 9.995 5.162 -32.605 1.00 94.06 472 GLY A CA 1
ATOM 3560 C C . GLY A 1 472 ? 8.559 4.715 -32.319 1.00 94.06 472 GLY A C 1
ATOM 3561 O O . GLY A 1 472 ? 7.893 5.345 -31.508 1.00 94.06 472 GLY A O 1
ATOM 3562 N N . LYS A 1 473 ? 8.075 3.621 -32.920 1.00 95.25 473 LYS A N 1
ATOM 3563 C CA . LYS A 1 473 ? 6.729 3.089 -32.657 1.00 95.25 473 LYS A CA 1
ATOM 3564 C C . LYS A 1 473 ? 6.775 1.987 -31.610 1.00 95.25 473 LYS A C 1
ATOM 3566 O O . LYS A 1 473 ? 7.657 1.131 -31.685 1.00 95.25 473 LYS A O 1
ATOM 3571 N N . LEU A 1 474 ? 5.825 1.995 -30.671 1.00 96.44 474 LEU A N 1
ATOM 3572 C CA . LEU A 1 474 ? 5.670 0.911 -29.702 1.00 96.44 474 LEU A CA 1
ATOM 3573 C C . LEU A 1 474 ? 5.448 -0.403 -30.457 1.00 96.44 474 LEU A C 1
ATOM 3575 O O . LEU A 1 474 ? 4.592 -0.499 -31.335 1.00 96.44 474 LEU A O 1
ATOM 3579 N N . LEU A 1 475 ? 6.269 -1.390 -30.135 1.00 93.62 475 LEU A N 1
ATOM 3580 C CA . LEU A 1 475 ? 6.237 -2.721 -30.713 1.00 93.62 475 LEU A CA 1
ATOM 3581 C C . LEU A 1 475 ? 5.458 -3.672 -29.807 1.00 93.62 475 LEU A C 1
ATOM 3583 O O . LEU A 1 475 ? 4.561 -4.359 -30.288 1.00 93.62 475 LEU A O 1
ATOM 3587 N N . LYS A 1 476 ? 5.822 -3.724 -28.519 1.00 94.31 476 LYS A N 1
ATOM 3588 C CA . LYS A 1 476 ? 5.215 -4.602 -27.509 1.00 94.31 476 LYS A CA 1
ATOM 3589 C C . LYS A 1 476 ? 5.698 -4.234 -26.099 1.00 94.31 476 LYS A C 1
ATOM 3591 O O . LYS A 1 476 ? 6.839 -3.803 -25.951 1.00 94.31 476 LYS A O 1
ATOM 3596 N N . ASN A 1 477 ? 4.875 -4.497 -25.086 1.00 96.19 477 ASN A N 1
ATOM 3597 C CA . ASN A 1 477 ? 5.295 -4.536 -23.681 1.00 96.19 477 ASN A CA 1
ATOM 3598 C C . ASN A 1 477 ? 5.648 -5.976 -23.282 1.00 96.19 477 ASN A C 1
ATOM 3600 O O . ASN A 1 477 ? 4.937 -6.917 -23.645 1.00 96.19 477 ASN A O 1
ATOM 3604 N N . ILE A 1 478 ? 6.752 -6.149 -22.563 1.00 94.88 478 ILE A N 1
ATOM 3605 C CA . ILE A 1 478 ? 7.254 -7.442 -22.083 1.00 94.88 478 ILE A CA 1
ATOM 3606 C C . ILE A 1 478 ? 7.410 -7.417 -20.558 1.00 94.88 478 ILE A C 1
ATOM 3608 O O . ILE A 1 478 ? 7.538 -6.339 -19.975 1.00 94.88 478 ILE A O 1
ATOM 3612 N N . ASP A 1 479 ? 7.428 -8.593 -19.923 1.00 95.19 479 ASP A N 1
ATOM 3613 C CA . ASP A 1 479 ? 7.864 -8.717 -18.525 1.00 95.19 479 ASP A CA 1
ATOM 3614 C C . ASP A 1 479 ? 9.330 -8.266 -18.440 1.00 95.19 479 ASP A C 1
ATOM 3616 O O . ASP A 1 479 ? 10.205 -8.833 -19.099 1.00 95.19 479 ASP A O 1
ATOM 3620 N N . GLY A 1 480 ? 9.585 -7.201 -17.681 1.00 92.38 480 GLY A N 1
ATOM 3621 C CA . GLY A 1 480 ? 10.907 -6.595 -17.561 1.00 92.38 480 GLY A CA 1
ATOM 3622 C C . GLY A 1 480 ? 11.883 -7.410 -16.715 1.00 92.38 480 GLY A C 1
ATOM 3623 O O . GLY A 1 480 ? 13.056 -7.071 -16.648 1.00 92.38 480 GLY A O 1
ATOM 3624 N N . ARG A 1 481 ? 11.433 -8.490 -16.074 1.00 94.19 481 ARG A N 1
ATOM 3625 C CA . ARG A 1 481 ? 12.279 -9.314 -15.202 1.00 94.19 481 ARG A CA 1
ATOM 3626 C C . ARG A 1 481 ? 12.930 -10.476 -15.928 1.00 94.19 481 ARG A C 1
ATOM 3628 O O . ARG A 1 481 ? 13.823 -11.099 -15.369 1.00 94.19 481 ARG A O 1
ATOM 3635 N N . ILE A 1 482 ? 12.477 -10.816 -17.135 1.00 92.38 482 ILE A N 1
ATOM 3636 C CA . ILE A 1 482 ? 12.910 -12.030 -17.835 1.00 92.38 482 ILE A CA 1
ATOM 3637 C C . ILE A 1 482 ? 13.845 -11.716 -18.996 1.00 92.38 482 ILE A C 1
ATOM 3639 O O . ILE A 1 482 ? 13.615 -10.798 -19.780 1.00 92.38 482 ILE A O 1
ATOM 3643 N N . ASN A 1 483 ? 14.862 -12.554 -19.174 1.00 92.94 483 ASN A N 1
ATOM 3644 C CA . ASN A 1 483 ? 15.612 -12.585 -20.423 1.00 92.94 483 ASN A CA 1
ATOM 3645 C C . ASN A 1 483 ? 14.713 -13.159 -21.526 1.00 92.94 483 ASN A C 1
ATOM 3647 O O . ASN A 1 483 ? 14.143 -14.238 -21.376 1.00 92.94 483 ASN A O 1
ATOM 3651 N N . THR A 1 484 ? 14.576 -12.451 -22.645 1.00 92.81 484 THR A N 1
ATOM 3652 C CA . THR A 1 484 ? 13.718 -12.885 -23.755 1.00 92.81 484 THR A CA 1
ATOM 3653 C C . THR A 1 484 ? 14.253 -12.403 -25.098 1.00 92.81 484 THR A C 1
ATOM 3655 O O . THR A 1 484 ? 15.232 -11.662 -25.172 1.00 92.81 484 THR A O 1
ATOM 3658 N N . ASN A 1 485 ? 13.642 -12.837 -26.196 1.00 93.12 485 ASN A N 1
ATOM 3659 C CA . ASN A 1 485 ? 13.984 -12.359 -27.526 1.00 93.12 485 ASN A CA 1
ATOM 3660 C C . ASN A 1 485 ? 12.739 -12.070 -28.366 1.00 93.12 485 ASN A C 1
ATOM 3662 O O . ASN A 1 485 ? 11.657 -12.602 -28.133 1.00 93.12 485 ASN A O 1
ATOM 3666 N N . TYR A 1 486 ? 12.905 -11.187 -29.345 1.00 91.44 486 TYR A N 1
ATOM 3667 C CA . TYR A 1 486 ? 11.845 -10.763 -30.241 1.00 91.44 486 TYR A CA 1
ATOM 3668 C C . TYR A 1 486 ? 12.397 -10.520 -31.645 1.00 91.44 486 TYR A C 1
ATOM 3670 O O . TYR A 1 486 ? 13.430 -9.876 -31.819 1.00 91.44 486 TYR A O 1
ATOM 3678 N N . SER A 1 487 ? 11.701 -1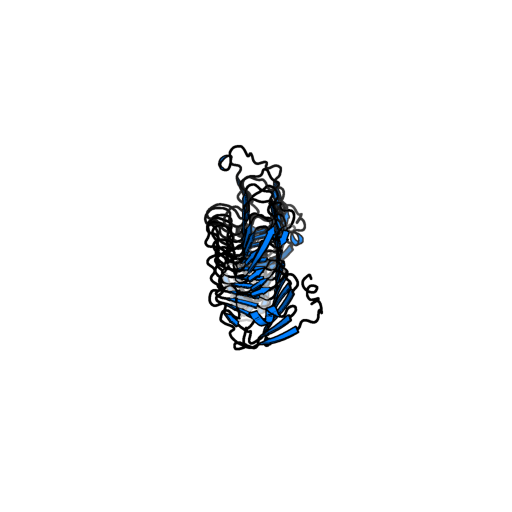1.013 -32.668 1.00 91.69 487 SER A N 1
ATOM 3679 C CA . SER A 1 487 ? 12.112 -10.855 -34.067 1.00 91.69 487 SER A CA 1
ATOM 3680 C C . SER A 1 487 ? 11.288 -9.787 -34.778 1.00 91.69 487 SER A C 1
ATOM 3682 O O . SER A 1 487 ? 10.064 -9.880 -34.836 1.00 91.69 487 SER A O 1
ATOM 3684 N N . ILE A 1 488 ? 11.955 -8.819 -35.406 1.00 91.94 488 ILE A N 1
ATOM 3685 C CA . ILE A 1 488 ? 11.321 -7.815 -36.273 1.00 91.94 488 ILE A CA 1
ATOM 3686 C C . ILE A 1 488 ? 11.705 -8.027 -37.732 1.00 91.94 488 ILE A C 1
ATOM 3688 O O . ILE A 1 488 ? 12.808 -8.465 -38.031 1.00 91.94 488 ILE A O 1
ATOM 3692 N N . THR A 1 489 ? 10.820 -7.672 -38.664 1.00 92.38 489 THR A N 1
ATOM 3693 C CA . THR A 1 489 ? 11.169 -7.613 -40.094 1.00 92.38 489 THR A CA 1
ATOM 3694 C C . THR A 1 489 ? 11.626 -6.205 -40.457 1.00 92.38 489 THR A C 1
ATOM 3696 O O . THR A 1 489 ? 10.888 -5.244 -40.240 1.00 92.38 489 THR A O 1
ATOM 3699 N N . LEU A 1 490 ? 12.819 -6.084 -41.040 1.00 91.19 490 LEU A N 1
ATOM 3700 C CA . LEU A 1 490 ? 13.428 -4.807 -41.408 1.00 91.19 490 LEU A CA 1
ATOM 3701 C C . LEU A 1 490 ? 12.648 -4.141 -42.548 1.00 91.19 490 LEU A C 1
ATOM 3703 O O . LEU A 1 490 ? 12.562 -4.677 -43.656 1.00 91.19 490 LEU A O 1
ATOM 3707 N N . LYS A 1 491 ? 12.096 -2.953 -42.294 1.00 86.19 491 LYS A N 1
ATOM 3708 C CA . LYS A 1 491 ? 11.293 -2.193 -43.271 1.00 86.19 491 LYS A CA 1
ATOM 3709 C C . LYS A 1 491 ? 12.097 -1.124 -44.010 1.00 86.19 491 LYS A C 1
ATOM 3711 O O . LYS A 1 491 ? 11.726 -0.725 -45.113 1.00 86.19 491 LYS A O 1
ATOM 3716 N N . THR A 1 492 ? 13.198 -0.672 -43.421 1.00 90.00 492 THR A N 1
ATOM 3717 C CA . THR A 1 492 ? 14.019 0.446 -43.899 1.00 90.00 492 THR A CA 1
ATOM 3718 C C . THR A 1 492 ? 15.505 0.091 -43.849 1.00 90.00 492 THR A C 1
ATOM 3720 O O . THR A 1 492 ? 15.890 -0.966 -43.354 1.00 90.00 492 THR A O 1
ATOM 3723 N N . ILE A 1 493 ? 16.356 0.961 -44.401 1.00 91.06 493 ILE A N 1
ATOM 3724 C CA . ILE A 1 493 ? 17.820 0.828 -44.301 1.00 91.06 493 ILE A CA 1
ATOM 3725 C C . ILE A 1 493 ? 18.279 1.148 -42.886 1.00 91.06 493 ILE A C 1
ATOM 3727 O O . ILE A 1 493 ? 18.959 0.338 -42.274 1.00 91.06 493 ILE A O 1
ATOM 3731 N N . SER A 1 494 ? 17.892 2.315 -42.374 1.00 92.12 494 SER A N 1
ATOM 3732 C CA . SER A 1 494 ? 18.162 2.702 -40.994 1.00 92.12 494 SER A CA 1
ATOM 3733 C C . SER A 1 494 ? 17.054 2.158 -40.108 1.00 92.12 494 SER A C 1
ATOM 3735 O O . SER A 1 494 ? 15.873 2.380 -40.394 1.00 92.12 494 SER A O 1
ATOM 3737 N N . ASN A 1 495 ? 17.432 1.399 -39.088 1.00 91.31 495 ASN A N 1
ATOM 3738 C CA . ASN A 1 495 ? 16.518 0.772 -38.151 1.00 91.31 495 ASN A CA 1
ATOM 3739 C C . ASN A 1 495 ? 17.000 1.058 -36.737 1.00 91.31 495 ASN A C 1
ATOM 3741 O O . ASN A 1 495 ? 18.172 0.845 -36.437 1.00 91.31 495 ASN A O 1
ATOM 3745 N N . THR A 1 496 ? 16.088 1.472 -35.871 1.00 93.38 496 THR A N 1
ATOM 3746 C CA . THR A 1 496 ? 16.356 1.660 -34.449 1.00 93.38 496 THR A CA 1
ATOM 3747 C C . THR A 1 496 ? 15.408 0.776 -33.665 1.00 93.38 496 THR A C 1
ATOM 3749 O O . THR A 1 496 ? 14.192 0.848 -33.845 1.00 93.38 496 THR A O 1
ATOM 3752 N N . VAL A 1 497 ? 15.962 -0.045 -32.786 1.00 93.94 497 VAL A N 1
ATOM 3753 C CA . VAL A 1 497 ? 15.212 -0.788 -31.777 1.00 93.94 497 VAL A CA 1
ATOM 3754 C C . VAL A 1 497 ? 15.569 -0.201 -30.428 1.00 93.94 497 VAL A C 1
ATOM 3756 O O . VAL A 1 497 ? 16.738 0.076 -30.179 1.00 93.94 497 VAL A O 1
ATOM 3759 N N . LYS A 1 498 ? 14.579 0.002 -29.568 1.00 95.62 498 LYS A N 1
ATOM 3760 C CA . LYS A 1 498 ? 14.781 0.542 -28.226 1.00 95.62 498 LYS A CA 1
ATOM 3761 C C . LYS A 1 498 ? 13.989 -0.285 -27.221 1.00 95.62 498 LYS A C 1
ATOM 3763 O O . LYS A 1 498 ? 12.826 -0.571 -27.474 1.00 95.62 498 LYS A O 1
ATOM 3768 N N . ALA A 1 499 ? 14.599 -0.636 -26.099 1.00 96.25 499 ALA A N 1
ATOM 3769 C CA . ALA A 1 499 ? 13.891 -1.024 -24.887 1.00 96.25 499 ALA A CA 1
ATOM 3770 C C . ALA A 1 499 ? 13.896 0.163 -23.926 1.00 96.25 499 ALA A C 1
ATOM 3772 O O . ALA A 1 499 ? 14.937 0.800 -23.753 1.00 96.25 499 ALA A O 1
ATOM 3773 N N . LYS A 1 500 ? 12.742 0.452 -23.330 1.00 95.75 500 LYS A N 1
ATOM 3774 C CA . LYS A 1 500 ? 12.567 1.508 -22.339 1.00 95.75 500 LYS A CA 1
ATOM 3775 C C . LYS A 1 500 ? 11.895 0.947 -21.091 1.00 95.75 500 LYS A C 1
ATOM 3777 O O . LYS A 1 500 ? 10.847 0.310 -21.195 1.00 95.75 500 LYS A O 1
ATOM 3782 N N . LEU A 1 501 ? 12.494 1.216 -19.942 1.00 93.69 501 LEU A N 1
ATOM 3783 C CA . LEU A 1 501 ? 11.944 0.975 -18.612 1.00 93.69 501 LEU A CA 1
ATOM 3784 C C . LEU A 1 501 ? 12.269 2.219 -17.795 1.00 93.69 501 LEU A C 1
ATOM 3786 O O . LEU A 1 501 ? 13.442 2.561 -17.669 1.00 93.69 501 LEU A O 1
ATOM 3790 N N . ASP A 1 502 ? 11.244 2.907 -17.295 1.00 90.56 502 ASP A N 1
ATOM 3791 C CA . ASP A 1 502 ? 11.417 4.194 -16.611 1.00 90.56 502 ASP A CA 1
ATOM 3792 C C . ASP A 1 502 ? 12.233 5.191 -17.484 1.00 90.56 502 ASP A C 1
ATOM 3794 O O . ASP A 1 502 ? 11.942 5.365 -18.679 1.00 90.56 502 ASP A O 1
ATOM 3798 N N . LYS A 1 503 ? 13.266 5.826 -16.917 1.00 86.38 503 LYS A N 1
ATOM 3799 C CA . LYS A 1 503 ? 14.217 6.718 -17.593 1.00 86.38 503 LYS A CA 1
ATOM 3800 C C . LYS A 1 503 ? 15.319 5.959 -18.344 1.00 86.38 503 LYS A C 1
ATOM 3802 O O . LYS A 1 503 ? 16.035 6.573 -19.135 1.00 86.38 503 LYS A O 1
ATOM 3807 N N . GLN A 1 504 ? 15.457 4.645 -18.153 1.00 92.94 504 GLN A N 1
ATOM 3808 C CA . GLN A 1 504 ? 16.469 3.859 -18.851 1.00 92.94 504 GLN A CA 1
ATOM 3809 C C . GLN A 1 504 ? 16.047 3.541 -20.279 1.00 92.94 504 GLN A C 1
ATOM 3811 O O . GLN A 1 504 ? 15.016 2.916 -20.536 1.00 92.94 504 GLN A O 1
ATOM 3816 N N . GLU A 1 505 ? 16.929 3.873 -21.217 1.00 94.38 505 GLU A N 1
ATOM 3817 C CA . GLU A 1 505 ? 16.828 3.428 -22.598 1.00 94.38 505 GLU A CA 1
ATOM 3818 C C . GLU A 1 505 ? 18.038 2.572 -22.972 1.00 94.38 505 GLU A C 1
ATOM 3820 O O . GLU A 1 505 ? 19.186 2.940 -22.734 1.00 94.38 505 GLU A O 1
ATOM 3825 N N . SER A 1 506 ? 17.794 1.429 -23.603 1.00 94.44 506 SER A N 1
ATOM 3826 C CA . SER A 1 506 ? 18.823 0.654 -24.296 1.00 94.44 506 SER A CA 1
ATOM 3827 C C . SER A 1 506 ? 18.424 0.572 -25.760 1.00 94.44 506 SER A C 1
ATOM 3829 O O . SER A 1 506 ? 17.292 0.199 -26.070 1.00 94.44 506 SER A O 1
ATOM 3831 N N . ASN A 1 507 ? 19.306 0.982 -26.673 1.00 94.38 507 ASN A N 1
ATOM 3832 C CA . ASN A 1 507 ? 18.983 1.055 -28.093 1.00 94.38 507 ASN A CA 1
ATOM 3833 C C . ASN A 1 507 ? 20.030 0.367 -28.971 1.00 94.38 507 ASN A C 1
ATOM 3835 O O . ASN A 1 507 ? 21.222 0.385 -28.682 1.00 94.38 507 ASN A O 1
ATOM 3839 N N . ILE A 1 508 ? 19.556 -0.219 -30.068 1.00 91.88 508 ILE A N 1
ATOM 3840 C CA . ILE A 1 508 ? 20.379 -0.784 -31.132 1.00 91.88 508 ILE A CA 1
ATOM 3841 C C . ILE A 1 508 ? 20.020 -0.054 -32.414 1.00 91.88 508 ILE A C 1
ATOM 3843 O O . ILE A 1 508 ? 18.852 -0.010 -32.814 1.00 91.88 508 ILE A O 1
ATOM 3847 N N . LYS A 1 509 ? 21.038 0.478 -33.085 1.00 91.88 509 LYS A N 1
ATOM 3848 C CA . LYS A 1 509 ? 20.922 0.988 -34.449 1.00 91.88 509 LYS A CA 1
ATOM 3849 C C . LYS A 1 509 ? 21.474 -0.056 -35.407 1.00 91.88 509 LYS A C 1
ATOM 3851 O O . LYS A 1 509 ? 22.602 -0.513 -35.251 1.00 91.88 509 LYS A O 1
ATOM 3856 N N . TYR A 1 510 ? 20.680 -0.425 -36.406 1.00 91.00 510 TYR A N 1
ATOM 3857 C CA . TYR A 1 510 ? 21.074 -1.386 -37.424 1.00 91.00 510 TYR A CA 1
ATOM 3858 C C . TYR A 1 510 ? 20.869 -0.845 -38.838 1.00 91.00 510 TYR A C 1
ATOM 3860 O O . TYR A 1 510 ? 19.764 -0.453 -39.225 1.00 91.00 510 TYR A O 1
ATOM 3868 N N . THR A 1 511 ? 21.937 -0.900 -39.635 1.00 91.31 511 THR A N 1
ATOM 3869 C CA . THR A 1 511 ? 21.934 -0.473 -41.037 1.00 91.31 511 THR A CA 1
ATOM 3870 C C . THR A 1 511 ? 21.824 -1.681 -41.965 1.00 91.31 511 THR A C 1
ATOM 3872 O O . THR A 1 511 ? 22.797 -2.399 -42.205 1.00 91.31 511 THR A O 1
ATOM 3875 N N . ALA A 1 512 ? 20.634 -1.887 -42.525 1.00 91.75 512 ALA A N 1
ATOM 3876 C CA . ALA A 1 512 ? 20.347 -2.937 -43.493 1.00 91.75 512 ALA A CA 1
ATOM 3877 C C . ALA A 1 512 ? 20.849 -2.581 -44.902 1.00 91.75 512 ALA A C 1
ATOM 3879 O O . ALA A 1 512 ? 20.959 -1.415 -45.283 1.00 91.75 512 ALA A O 1
ATOM 3880 N N . ARG A 1 513 ? 21.089 -3.588 -45.743 1.00 92.31 513 ARG A N 1
ATOM 3881 C CA . ARG A 1 513 ? 21.385 -3.390 -47.168 1.00 92.31 513 ARG A CA 1
ATOM 3882 C C . ARG A 1 513 ? 20.107 -3.243 -47.986 1.00 92.31 513 ARG A C 1
ATOM 3884 O O . ARG A 1 513 ? 19.133 -3.964 -47.787 1.00 92.31 513 ARG A O 1
ATOM 3891 N N . LYS A 1 514 ? 20.143 -2.390 -49.010 1.00 93.44 514 LYS A N 1
ATOM 3892 C CA . LYS A 1 514 ? 19.127 -2.423 -50.072 1.00 93.44 514 LYS A CA 1
ATOM 3893 C C . LYS A 1 514 ? 19.147 -3.777 -50.776 1.00 93.44 514 LYS A C 1
ATOM 3895 O O . LYS A 1 514 ? 20.221 -4.299 -51.079 1.00 93.44 514 LYS A O 1
ATOM 3900 N N . LEU A 1 515 ? 17.972 -4.291 -51.122 1.00 92.81 515 LEU A N 1
ATOM 3901 C CA . LEU A 1 515 ? 17.838 -5.470 -51.972 1.00 92.81 515 LEU A CA 1
ATOM 3902 C C . LEU A 1 515 ? 18.501 -5.193 -53.329 1.00 92.81 515 LEU A C 1
ATOM 3904 O O . LEU A 1 515 ? 18.206 -4.197 -54.011 1.00 92.81 515 LEU A O 1
ATOM 3908 N N . LYS A 1 516 ? 19.450 -6.054 -53.710 1.00 93.00 516 LYS A N 1
ATOM 3909 C CA . LYS A 1 516 ? 20.134 -5.946 -55.002 1.00 93.00 516 LYS A CA 1
ATOM 3910 C C . LYS A 1 516 ? 19.113 -6.239 -56.098 1.00 93.00 516 LYS A C 1
ATOM 3912 O O . LYS A 1 516 ? 18.438 -7.255 -56.019 1.00 93.00 516 LYS A O 1
ATOM 3917 N N . THR A 1 517 ? 18.962 -5.362 -57.089 1.00 95.25 517 THR A N 1
ATOM 3918 C CA . THR A 1 517 ? 18.034 -5.616 -58.199 1.00 95.25 517 THR A CA 1
ATOM 3919 C C . THR A 1 517 ? 18.773 -6.032 -59.448 1.00 95.25 517 THR A C 1
ATOM 3921 O O . THR A 1 517 ? 19.880 -5.580 -59.730 1.00 95.25 517 THR A O 1
ATOM 3924 N N . THR A 1 518 ? 18.132 -6.886 -60.227 1.00 94.12 518 THR A N 1
ATOM 3925 C CA . THR A 1 518 ? 18.605 -7.280 -61.544 1.00 94.12 518 THR A CA 1
ATOM 3926 C C . THR A 1 518 ? 17.483 -7.040 -62.532 1.00 94.12 518 THR A C 1
ATOM 3928 O O . THR A 1 518 ? 16.367 -7.540 -62.361 1.00 94.12 518 THR A O 1
ATOM 3931 N N . ASN A 1 519 ? 17.776 -6.256 -63.569 1.00 92.19 519 ASN A N 1
ATOM 3932 C CA . ASN A 1 519 ? 16.896 -6.127 -64.716 1.00 92.19 519 ASN A CA 1
ATOM 3933 C C . ASN A 1 519 ? 17.409 -6.976 -65.881 1.00 92.19 519 ASN A C 1
ATOM 3935 O O . ASN A 1 519 ? 18.608 -7.141 -66.104 1.00 92.19 519 ASN A O 1
ATOM 3939 N N . ASN A 1 520 ? 16.472 -7.551 -66.618 1.00 93.31 520 ASN A N 1
ATOM 3940 C CA . ASN A 1 520 ? 16.738 -8.272 -67.851 1.00 93.31 520 ASN A CA 1
ATOM 3941 C C . ASN A 1 520 ? 15.634 -7.930 -68.850 1.00 93.31 520 ASN A C 1
ATOM 3943 O O . ASN A 1 520 ? 14.541 -7.523 -68.456 1.00 93.31 520 ASN A O 1
ATOM 3947 N N . PHE A 1 521 ? 15.914 -8.065 -70.139 1.00 95.31 521 PHE A N 1
ATOM 3948 C CA . PHE A 1 521 ? 14.928 -7.786 -71.173 1.00 95.31 521 PHE A CA 1
ATOM 3949 C C . PHE A 1 521 ? 15.135 -8.643 -72.416 1.00 95.31 521 PHE A C 1
ATOM 3951 O O . PHE A 1 521 ? 16.249 -9.099 -72.704 1.00 95.31 521 PHE A O 1
ATOM 3958 N N . GLN A 1 522 ? 14.038 -8.832 -73.142 1.00 94.50 522 GLN A N 1
ATOM 3959 C CA . GLN A 1 522 ? 13.971 -9.522 -74.424 1.00 94.50 522 GLN A CA 1
ATOM 3960 C C . GLN A 1 522 ? 12.892 -8.894 -75.310 1.00 94.50 522 GLN A C 1
ATOM 3962 O O . GLN A 1 522 ? 12.026 -8.150 -74.838 1.00 94.50 522 GLN A O 1
ATOM 3967 N N . ILE A 1 523 ? 12.937 -9.203 -76.601 1.00 93.31 523 ILE A N 1
ATOM 3968 C CA . ILE A 1 523 ? 11.870 -8.839 -77.530 1.00 93.31 523 ILE A CA 1
ATOM 3969 C C . ILE A 1 523 ? 10.692 -9.781 -77.276 1.00 93.31 523 ILE A C 1
ATOM 3971 O O . ILE A 1 523 ? 10.870 -10.990 -77.211 1.00 93.31 523 ILE A O 1
ATOM 3975 N N . ALA A 1 524 ? 9.506 -9.216 -77.068 1.00 93.69 524 ALA A N 1
ATOM 3976 C CA . ALA A 1 524 ? 8.274 -9.971 -76.855 1.00 93.69 524 ALA A CA 1
ATOM 3977 C C . ALA A 1 524 ? 7.495 -10.172 -78.153 1.00 93.69 524 ALA A C 1
ATOM 3979 O O . ALA A 1 524 ? 6.918 -11.228 -78.361 1.00 93.69 524 ALA A O 1
ATOM 3980 N N . SER A 1 525 ? 7.463 -9.148 -79.006 1.00 92.88 525 SER A N 1
ATOM 3981 C CA . SER A 1 525 ? 6.893 -9.222 -80.350 1.00 92.88 525 SER A CA 1
ATOM 3982 C C . SER A 1 525 ? 7.461 -8.111 -81.233 1.00 92.88 525 SER A C 1
ATOM 3984 O O . SER A 1 525 ? 7.903 -7.066 -80.733 1.00 92.88 525 SER A O 1
ATOM 3986 N N . LYS A 1 526 ? 7.459 -8.336 -82.549 1.00 89.56 526 LYS A N 1
ATOM 3987 C CA . LYS A 1 526 ? 7.868 -7.370 -83.576 1.00 89.56 526 LYS A CA 1
ATOM 3988 C C . LYS A 1 526 ? 6.728 -7.182 -84.575 1.00 89.56 526 LYS A C 1
ATOM 3990 O O . LYS A 1 526 ? 6.020 -8.129 -84.887 1.00 89.56 526 LYS A O 1
ATOM 3995 N N . SER A 1 527 ? 6.569 -5.965 -85.079 1.00 89.62 527 SER A N 1
ATOM 3996 C CA . SER A 1 527 ? 5.677 -5.631 -86.194 1.00 89.62 527 SER A CA 1
ATOM 3997 C C . SER A 1 527 ? 6.305 -4.513 -87.025 1.00 89.62 527 SER A C 1
ATOM 3999 O O . SER A 1 527 ? 7.240 -3.848 -86.564 1.00 89.62 527 SER A O 1
ATOM 4001 N N . LYS A 1 528 ? 5.759 -4.243 -88.218 1.00 84.31 528 LYS A N 1
ATOM 4002 C CA . LYS A 1 528 ? 6.210 -3.123 -89.064 1.00 84.31 528 LYS A CA 1
ATOM 4003 C C . LYS A 1 528 ? 6.142 -1.771 -88.327 1.00 84.31 528 LYS A C 1
ATOM 4005 O O . LYS A 1 528 ? 7.019 -0.931 -88.506 1.00 84.31 528 LYS A O 1
ATOM 4010 N N . LYS A 1 529 ? 5.154 -1.581 -87.439 1.00 89.44 529 LYS A N 1
ATOM 4011 C CA . LYS A 1 529 ? 4.914 -0.311 -86.725 1.00 89.44 529 LYS A CA 1
ATOM 4012 C C . LYS A 1 529 ? 5.626 -0.229 -85.366 1.00 89.44 529 LYS A C 1
ATOM 4014 O O . LYS A 1 529 ? 6.217 0.805 -85.046 1.00 89.44 529 LYS A O 1
ATOM 4019 N N . TYR A 1 530 ? 5.602 -1.302 -84.569 1.00 91.94 530 TYR A N 1
ATOM 4020 C CA . TYR A 1 530 ? 6.178 -1.328 -83.216 1.00 91.94 530 TYR A CA 1
ATOM 4021 C C . TYR A 1 530 ? 6.916 -2.628 -82.870 1.00 91.94 530 TYR A C 1
ATOM 4023 O O . TYR A 1 530 ? 6.447 -3.726 -83.174 1.00 91.94 530 TYR A O 1
ATOM 4031 N N . THR A 1 531 ? 7.993 -2.493 -82.098 1.00 92.88 531 THR A N 1
ATOM 4032 C CA . THR A 1 531 ? 8.655 -3.583 -81.371 1.00 92.88 531 THR A CA 1
ATOM 4033 C C . THR A 1 531 ? 8.303 -3.487 -79.889 1.00 92.88 531 THR A C 1
ATOM 4035 O O . THR A 1 531 ? 8.465 -2.433 -79.264 1.00 92.88 531 THR A O 1
ATOM 4038 N N . LYS A 1 532 ? 7.819 -4.588 -79.306 1.00 95.12 532 LYS A N 1
ATOM 4039 C CA . LYS A 1 532 ? 7.450 -4.689 -77.889 1.00 95.12 532 LYS A CA 1
ATOM 4040 C C . LYS A 1 532 ? 8.595 -5.332 -77.111 1.00 95.12 532 LYS A C 1
ATOM 4042 O O . LYS A 1 532 ? 8.934 -6.488 -77.348 1.00 95.12 532 LYS A O 1
ATOM 4047 N N . LEU A 1 533 ? 9.177 -4.609 -76.158 1.00 95.62 533 LEU A N 1
ATOM 4048 C CA . LEU A 1 533 ? 10.171 -5.155 -75.228 1.00 95.62 533 LEU A CA 1
ATOM 4049 C C . LEU A 1 533 ? 9.482 -5.666 -73.963 1.00 95.62 533 LEU A C 1
ATOM 4051 O O . LEU A 1 533 ? 8.701 -4.930 -73.362 1.00 95.62 533 LEU A O 1
ATOM 4055 N N . LYS A 1 534 ? 9.802 -6.894 -73.541 1.00 96.88 534 LYS A N 1
ATOM 4056 C CA . LYS A 1 534 ? 9.467 -7.443 -72.218 1.00 96.88 534 LYS A CA 1
ATOM 4057 C C . LYS A 1 534 ? 10.670 -7.268 -71.310 1.00 96.88 534 LYS A C 1
ATOM 4059 O O . LYS A 1 534 ? 11.754 -7.759 -71.617 1.00 96.88 534 LYS A O 1
ATOM 4064 N N . ILE A 1 535 ? 10.471 -6.582 -70.195 1.00 97.00 535 ILE A N 1
ATOM 4065 C CA . ILE A 1 535 ? 11.507 -6.277 -69.212 1.00 97.00 535 ILE A CA 1
ATOM 4066 C C . ILE A 1 535 ? 11.102 -6.930 -67.893 1.00 97.00 535 ILE A C 1
ATOM 4068 O O . ILE A 1 535 ? 9.992 -6.707 -67.421 1.00 97.00 535 ILE A O 1
ATOM 4072 N N . SER A 1 536 ? 11.982 -7.726 -67.294 1.00 96.69 536 SER A N 1
ATOM 4073 C CA . SER A 1 536 ? 11.790 -8.322 -65.970 1.00 96.69 536 SER A CA 1
ATOM 4074 C C . SER A 1 536 ? 12.681 -7.634 -64.944 1.00 96.69 536 SER A C 1
ATOM 4076 O O . SER A 1 536 ? 13.872 -7.445 -65.203 1.00 96.69 536 SER A O 1
ATOM 4078 N N . LEU A 1 537 ? 12.133 -7.327 -63.772 1.00 97.38 537 LEU A N 1
ATOM 4079 C CA . LEU A 1 537 ? 12.865 -6.797 -62.626 1.00 97.38 537 LEU A CA 1
ATOM 4080 C C . LEU A 1 537 ? 12.646 -7.709 -61.420 1.00 97.38 537 LEU A C 1
ATOM 4082 O O . LEU A 1 537 ? 11.518 -7.872 -60.947 1.00 97.38 537 LEU A O 1
ATOM 4086 N N . LYS A 1 538 ? 13.738 -8.293 -60.930 1.00 95.88 538 LYS A N 1
ATOM 4087 C CA . LYS A 1 538 ? 13.751 -9.140 -59.736 1.00 95.88 538 LYS A CA 1
ATOM 4088 C C . LYS A 1 538 ? 14.773 -8.623 -58.733 1.00 95.88 538 LYS A C 1
ATOM 4090 O O . LYS A 1 538 ? 15.708 -7.912 -59.112 1.00 95.88 538 LYS A O 1
ATOM 4095 N N . ASP A 1 539 ? 14.581 -8.955 -57.467 1.00 94.38 539 ASP A N 1
ATOM 4096 C CA . ASP A 1 539 ? 15.600 -8.762 -56.440 1.00 94.38 539 ASP A CA 1
ATOM 4097 C C . ASP A 1 539 ? 16.563 -9.963 -56.352 1.00 94.38 539 ASP A C 1
ATOM 4099 O O . ASP A 1 539 ? 16.418 -10.966 -57.056 1.00 94.38 539 ASP A O 1
ATOM 4103 N N . ASN A 1 540 ? 17.563 -9.863 -55.478 1.00 90.06 540 ASN A N 1
ATOM 4104 C CA . ASN A 1 540 ? 18.553 -10.906 -55.211 1.00 90.06 540 ASN A CA 1
ATOM 4105 C C . ASN A 1 540 ? 17.989 -12.146 -54.518 1.00 90.06 540 ASN A C 1
ATOM 4107 O O . ASN A 1 540 ? 18.675 -13.160 -54.467 1.00 90.06 540 ASN A O 1
ATOM 4111 N N . LYS A 1 541 ? 16.750 -12.089 -54.030 1.00 89.81 541 LYS A N 1
ATOM 4112 C CA . LYS A 1 541 ? 16.000 -13.243 -53.525 1.00 89.81 541 LYS A CA 1
ATOM 4113 C C . LYS A 1 541 ? 15.069 -13.818 -54.597 1.00 89.81 541 LYS A C 1
ATOM 4115 O O . LYS A 1 541 ? 14.181 -14.605 -54.289 1.00 89.81 541 LYS A O 1
ATOM 4120 N N . LYS A 1 542 ? 15.255 -13.414 -55.862 1.00 91.06 542 LYS A N 1
ATOM 4121 C CA . LYS A 1 542 ? 14.454 -13.803 -57.032 1.00 91.06 542 LYS A CA 1
ATOM 4122 C C . LYS A 1 542 ? 12.977 -13.380 -56.948 1.00 91.06 542 LYS A C 1
ATOM 4124 O O . LYS A 1 542 ? 12.192 -13.808 -57.799 1.00 91.06 542 LYS A O 1
ATOM 4129 N N . LYS A 1 543 ? 12.593 -12.508 -56.005 1.00 93.06 543 LYS A N 1
ATOM 4130 C CA . LYS A 1 543 ? 11.226 -11.982 -55.888 1.00 93.06 543 LYS A CA 1
ATOM 4131 C C . LYS A 1 543 ? 10.985 -10.855 -56.890 1.00 93.06 543 LYS A C 1
ATOM 4133 O O . LYS A 1 543 ? 11.890 -10.113 -57.276 1.00 93.06 543 LYS A O 1
ATOM 4138 N N . SER A 1 544 ? 9.738 -10.745 -57.334 1.00 94.88 544 SER A N 1
ATOM 4139 C CA . SER A 1 544 ? 9.294 -9.758 -58.318 1.00 94.88 544 SER A CA 1
ATOM 4140 C C . SER A 1 544 ? 9.285 -8.344 -57.742 1.00 94.88 544 SER A C 1
ATOM 4142 O O . SER A 1 544 ? 8.627 -8.079 -56.738 1.00 94.88 544 SER A O 1
ATOM 4144 N N . VAL A 1 545 ? 9.940 -7.399 -58.421 1.00 95.06 545 VAL A N 1
ATOM 4145 C CA . VAL A 1 545 ? 9.931 -5.986 -58.016 1.00 95.06 545 VAL A CA 1
ATOM 4146 C C . VAL A 1 545 ? 8.817 -5.257 -58.766 1.00 95.06 545 VAL A C 1
ATOM 4148 O O . VAL A 1 545 ? 8.979 -4.796 -59.901 1.00 95.06 545 VAL A O 1
ATOM 4151 N N . ALA A 1 546 ? 7.652 -5.185 -58.128 1.00 94.56 546 ALA A N 1
ATOM 4152 C CA . ALA A 1 546 ? 6.422 -4.680 -58.726 1.00 94.56 546 ALA A CA 1
ATOM 4153 C C . ALA A 1 546 ? 6.276 -3.149 -58.674 1.00 94.56 546 ALA A C 1
ATOM 4155 O O . ALA A 1 546 ? 6.826 -2.468 -57.804 1.00 94.56 546 ALA A O 1
ATOM 4156 N N . LYS A 1 547 ? 5.457 -2.612 -59.588 1.00 95.31 547 LYS A N 1
ATOM 4157 C CA . LYS A 1 547 ? 5.030 -1.204 -59.651 1.00 95.31 547 LYS A CA 1
ATOM 4158 C C . LYS A 1 547 ? 6.191 -0.199 -59.766 1.00 95.31 547 LYS A C 1
ATOM 4160 O O . LYS A 1 547 ? 6.046 0.949 -59.344 1.00 95.31 547 LYS A O 1
ATOM 4165 N N . LYS A 1 548 ? 7.331 -0.584 -60.353 1.00 96.25 548 LYS A N 1
ATOM 4166 C CA . LYS A 1 548 ? 8.515 0.280 -60.531 1.00 96.25 548 LYS A CA 1
ATOM 4167 C C . LYS A 1 548 ? 8.748 0.649 -61.992 1.00 96.25 548 LYS A C 1
ATOM 4169 O O . LYS A 1 548 ? 8.534 -0.160 -62.887 1.00 96.25 548 LYS A O 1
ATOM 4174 N N . TRP A 1 549 ? 9.193 1.881 -62.230 1.00 96.75 549 TRP A N 1
ATOM 4175 C CA . TRP A 1 549 ? 9.485 2.390 -63.570 1.00 96.75 549 TRP A CA 1
ATOM 4176 C C . TRP A 1 549 ? 10.880 1.982 -64.040 1.00 96.75 549 TRP A C 1
ATOM 4178 O O . TRP A 1 549 ? 11.863 2.187 -63.330 1.00 96.75 549 TRP A O 1
ATOM 4188 N N . ILE A 1 550 ? 10.972 1.477 -65.268 1.00 96.88 550 ILE A N 1
ATOM 4189 C CA . ILE A 1 550 ? 12.231 1.146 -65.936 1.00 96.88 550 ILE A CA 1
ATOM 4190 C C . ILE A 1 550 ? 12.348 2.009 -67.187 1.00 96.88 550 ILE A C 1
ATOM 4192 O O . ILE A 1 550 ? 11.453 2.001 -68.032 1.00 96.88 550 ILE A O 1
ATOM 4196 N N . LYS A 1 551 ? 13.444 2.761 -67.296 1.00 97.50 551 LYS A N 1
ATOM 4197 C CA . LYS A 1 551 ? 13.762 3.619 -68.443 1.00 97.50 551 LYS A CA 1
ATOM 4198 C C . LYS A 1 551 ? 14.526 2.817 -69.498 1.00 97.50 551 LYS A C 1
ATOM 4200 O O . LYS A 1 551 ? 15.366 1.990 -69.144 1.00 97.50 551 LYS A O 1
ATOM 4205 N N . VAL A 1 552 ? 14.266 3.071 -70.776 1.00 96.25 552 VAL A N 1
ATOM 4206 C CA . VAL A 1 552 ? 14.904 2.381 -71.906 1.00 96.25 552 VAL A CA 1
ATOM 4207 C C . VAL A 1 552 ? 15.593 3.389 -72.816 1.00 96.25 552 VAL A C 1
ATOM 4209 O O . VAL A 1 552 ? 15.038 4.446 -73.111 1.00 96.25 552 VAL A O 1
ATOM 4212 N N . TYR A 1 553 ? 16.801 3.053 -73.262 1.00 95.31 553 TYR A N 1
ATOM 4213 C CA . TYR A 1 553 ? 17.662 3.910 -74.074 1.00 95.31 553 TYR A CA 1
ATOM 4214 C C . TYR A 1 553 ? 18.254 3.143 -75.263 1.00 95.31 553 TYR A C 1
ATOM 4216 O O . TYR A 1 553 ? 18.521 1.945 -75.154 1.00 95.31 553 TYR A O 1
ATOM 4224 N N . LYS A 1 554 ? 18.519 3.850 -76.367 1.00 92.88 554 LYS A N 1
ATOM 4225 C CA . LYS A 1 554 ? 19.388 3.422 -77.478 1.00 92.88 554 LYS A CA 1
ATOM 4226 C C . LYS A 1 554 ? 20.630 4.307 -77.460 1.00 92.88 554 LYS A C 1
ATOM 4228 O O . LYS A 1 554 ? 20.521 5.514 -77.663 1.00 92.88 554 LYS A O 1
ATOM 4233 N N . GLY A 1 555 ? 21.798 3.732 -77.175 1.00 86.81 555 GLY A N 1
ATOM 4234 C CA . GLY A 1 555 ? 22.979 4.541 -76.845 1.00 86.81 555 GLY A CA 1
ATOM 4235 C C . GLY A 1 555 ? 22.675 5.493 -75.677 1.00 86.81 555 GLY A C 1
ATOM 4236 O O . GLY A 1 555 ? 22.235 5.038 -74.620 1.00 86.81 555 GLY A O 1
ATOM 4237 N N . LYS A 1 556 ? 22.852 6.806 -75.882 1.00 86.88 556 LYS A N 1
ATOM 4238 C CA . LYS A 1 556 ? 22.470 7.863 -74.920 1.00 86.88 556 LYS A CA 1
ATOM 4239 C C . LYS A 1 556 ? 21.019 8.370 -75.091 1.00 86.88 556 LYS A C 1
ATOM 4241 O O . LYS A 1 556 ? 20.504 9.040 -74.202 1.00 86.88 556 LYS A O 1
ATOM 4246 N N . LYS A 1 557 ? 20.324 8.028 -76.187 1.00 93.06 557 LYS A N 1
ATOM 4247 C CA . LYS A 1 557 ? 18.977 8.536 -76.515 1.00 93.06 557 LYS A CA 1
ATOM 4248 C C . LYS A 1 557 ? 17.886 7.817 -75.718 1.00 93.06 557 LYS A C 1
ATOM 4250 O O . LYS A 1 557 ? 17.773 6.593 -75.787 1.00 93.06 557 LYS A O 1
ATOM 4255 N N . TYR A 1 558 ? 17.057 8.571 -74.996 1.00 95.69 558 TYR A N 1
ATOM 4256 C CA . TYR A 1 558 ? 15.904 8.042 -74.259 1.00 95.69 558 TYR A CA 1
ATOM 4257 C C . TYR A 1 558 ? 14.782 7.608 -75.213 1.00 95.69 558 TYR A C 1
ATOM 4259 O O . TYR A 1 558 ? 14.404 8.347 -76.119 1.00 95.69 558 TYR A O 1
ATOM 4267 N N . LEU A 1 559 ? 14.257 6.396 -75.019 1.00 94.25 559 LEU A N 1
ATOM 4268 C CA . LEU A 1 559 ? 13.204 5.810 -75.860 1.00 94.25 559 LEU A CA 1
ATOM 4269 C C . LEU A 1 559 ? 11.840 5.745 -75.168 1.00 94.25 559 LEU A C 1
ATOM 4271 O O . LEU A 1 559 ? 10.823 5.649 -75.849 1.00 94.25 559 LEU A O 1
ATOM 4275 N N . GLY A 1 560 ? 11.815 5.765 -73.835 1.00 95.75 560 GLY A N 1
ATOM 4276 C CA . GLY A 1 560 ? 10.594 5.670 -73.039 1.00 95.75 560 GLY A CA 1
ATOM 4277 C C . GLY A 1 560 ? 10.809 4.954 -71.708 1.00 95.75 560 GLY A C 1
ATOM 4278 O O . GLY A 1 560 ? 11.917 4.523 -71.377 1.00 95.75 560 GLY A O 1
ATOM 4279 N N . LYS A 1 561 ? 9.731 4.811 -70.935 1.00 97.00 561 LYS A N 1
ATOM 4280 C CA . LYS A 1 561 ? 9.711 4.072 -69.666 1.00 97.00 561 LYS A CA 1
ATOM 4281 C C . LYS A 1 561 ? 8.470 3.193 -69.576 1.00 97.00 561 LYS A C 1
ATOM 4283 O O . LYS A 1 561 ? 7.425 3.557 -70.100 1.00 97.00 561 LYS A O 1
ATOM 4288 N N . ALA A 1 562 ? 8.579 2.067 -68.881 1.00 96.56 562 ALA A N 1
ATOM 4289 C CA . ALA A 1 562 ? 7.451 1.186 -68.584 1.00 96.56 562 ALA A CA 1
ATOM 4290 C C . ALA A 1 562 ? 7.446 0.800 -67.101 1.00 96.56 562 ALA A C 1
ATOM 4292 O O . ALA A 1 562 ? 8.507 0.709 -66.478 1.00 96.56 562 ALA A O 1
ATOM 4293 N N . LYS A 1 563 ? 6.254 0.608 -66.527 1.00 97.12 563 LYS A N 1
ATOM 4294 C CA . LYS A 1 563 ? 6.068 0.238 -65.118 1.00 97.12 563 LYS A CA 1
ATOM 4295 C C . LYS A 1 563 ? 5.910 -1.276 -65.000 1.00 97.12 563 LYS A C 1
ATOM 4297 O O . LYS A 1 563 ? 5.191 -1.877 -65.794 1.00 97.12 563 LYS A O 1
ATOM 4302 N N . THR A 1 564 ? 6.578 -1.896 -64.031 1.00 97.56 564 THR A N 1
ATOM 4303 C CA . THR A 1 564 ? 6.419 -3.329 -63.765 1.00 97.56 564 THR A CA 1
ATOM 4304 C C . THR A 1 564 ? 5.052 -3.631 -63.154 1.00 97.56 564 THR A C 1
ATOM 4306 O O . THR A 1 564 ? 4.568 -2.894 -62.294 1.00 97.56 564 THR A O 1
ATOM 4309 N N . ASN A 1 565 ? 4.428 -4.728 -63.575 1.00 96.50 565 ASN A N 1
ATOM 4310 C CA . ASN A 1 565 ? 3.220 -5.274 -62.961 1.00 96.50 565 ASN A CA 1
ATOM 4311 C C . ASN A 1 565 ? 3.547 -6.036 -61.657 1.00 96.50 565 ASN A C 1
ATOM 4313 O O . ASN A 1 565 ? 4.691 -6.039 -61.196 1.00 96.50 565 ASN A O 1
ATOM 4317 N N . THR A 1 566 ? 2.552 -6.695 -61.059 1.00 95.75 566 THR A N 1
ATOM 4318 C CA . THR A 1 566 ? 2.701 -7.513 -59.835 1.00 95.75 566 THR A CA 1
ATOM 4319 C C . THR A 1 566 ? 3.715 -8.651 -59.983 1.00 95.75 566 THR A C 1
ATOM 4321 O O . THR A 1 566 ? 4.407 -8.986 -59.028 1.00 95.75 566 THR A O 1
ATOM 4324 N N . LYS A 1 567 ? 3.894 -9.180 -61.200 1.00 95.38 567 LYS A N 1
ATOM 4325 C CA . LYS A 1 567 ? 4.896 -10.205 -61.538 1.00 95.38 567 LYS A CA 1
ATOM 4326 C C . LYS A 1 567 ? 6.285 -9.620 -61.852 1.00 95.38 567 LYS A C 1
ATOM 4328 O O . LYS A 1 567 ? 7.152 -10.338 -62.337 1.00 95.38 567 LYS A O 1
ATOM 4333 N N . GLY A 1 568 ? 6.513 -8.322 -61.618 1.00 95.88 568 GLY A N 1
ATOM 4334 C CA . GLY A 1 568 ? 7.803 -7.671 -61.876 1.00 95.88 568 GLY A CA 1
ATOM 4335 C C . GLY A 1 568 ? 8.116 -7.492 -63.366 1.00 95.88 568 GLY A C 1
ATOM 4336 O O . GLY A 1 568 ? 9.274 -7.286 -63.728 1.00 95.88 568 GLY A O 1
ATOM 4337 N N . ILE A 1 569 ? 7.107 -7.578 -64.240 1.00 97.25 569 ILE A N 1
ATOM 4338 C CA . ILE A 1 569 ? 7.264 -7.512 -65.698 1.00 97.25 569 ILE A CA 1
ATOM 4339 C C . ILE A 1 569 ? 6.713 -6.187 -66.225 1.00 97.25 569 ILE A C 1
ATOM 4341 O O . ILE A 1 569 ? 5.595 -5.805 -65.895 1.00 97.25 569 ILE A O 1
ATOM 4345 N N . ALA A 1 570 ? 7.473 -5.504 -67.077 1.00 97.25 570 ALA A N 1
ATOM 4346 C CA . ALA A 1 570 ? 7.055 -4.305 -67.795 1.00 97.25 570 ALA A CA 1
ATOM 4347 C C . ALA A 1 570 ? 7.111 -4.540 -69.311 1.00 97.25 570 ALA A C 1
ATOM 4349 O O . ALA A 1 570 ? 8.029 -5.199 -69.805 1.00 97.25 570 ALA A O 1
ATOM 4350 N N . TYR A 1 571 ? 6.163 -3.964 -70.051 1.00 97.06 571 TYR A N 1
ATOM 4351 C CA . TYR A 1 571 ? 6.174 -3.971 -71.512 1.00 97.06 571 TYR A CA 1
ATOM 4352 C C . TYR A 1 571 ? 6.297 -2.549 -72.052 1.00 97.06 571 TYR A C 1
ATOM 4354 O O . TYR A 1 571 ? 5.507 -1.684 -71.683 1.00 97.06 571 TYR A O 1
ATOM 4362 N N . LEU A 1 572 ? 7.259 -2.315 -72.946 1.00 96.81 572 LEU A N 1
ATOM 4363 C CA . LEU A 1 572 ? 7.418 -1.034 -73.638 1.00 96.81 572 LEU A CA 1
ATOM 4364 C C . LEU A 1 572 ? 7.249 -1.232 -75.145 1.00 96.81 572 LEU A C 1
ATOM 4366 O O . LEU A 1 572 ? 7.975 -2.025 -75.745 1.00 96.81 572 LEU A O 1
ATOM 4370 N N . LYS A 1 573 ? 6.309 -0.503 -75.754 1.00 95.25 573 LYS A N 1
ATOM 4371 C CA . LYS A 1 573 ? 6.166 -0.418 -77.214 1.00 95.25 573 LYS A CA 1
ATOM 4372 C C . LYS A 1 573 ? 7.062 0.708 -77.736 1.00 95.25 573 LYS A C 1
ATOM 4374 O O . LYS A 1 573 ? 6.942 1.844 -77.288 1.00 95.25 573 LYS A O 1
ATOM 4379 N N . ILE A 1 574 ? 7.944 0.399 -78.682 1.00 93.69 574 ILE A N 1
ATOM 4380 C CA . ILE A 1 574 ? 8.850 1.362 -79.324 1.00 93.69 574 ILE A CA 1
ATOM 4381 C C . ILE A 1 574 ? 8.596 1.303 -80.831 1.00 93.69 574 ILE A C 1
ATOM 4383 O O . ILE A 1 574 ? 8.478 0.207 -81.373 1.00 93.69 574 ILE A O 1
ATOM 4387 N N . LYS A 1 575 ? 8.494 2.451 -81.517 1.00 92.69 575 LYS A N 1
ATOM 4388 C CA . LYS A 1 575 ? 8.340 2.470 -82.986 1.00 92.69 575 LYS A CA 1
ATOM 4389 C C . LYS A 1 575 ? 9.521 1.731 -83.636 1.00 92.69 575 LYS A C 1
ATOM 4391 O O . LYS A 1 575 ? 10.668 2.066 -83.334 1.00 92.69 575 LYS A O 1
ATOM 4396 N N . THR A 1 576 ? 9.252 0.742 -84.492 1.00 88.88 576 THR A N 1
ATOM 4397 C CA . THR A 1 576 ? 10.279 -0.183 -85.025 1.00 88.88 576 THR A CA 1
ATOM 4398 C C . THR A 1 576 ? 11.383 0.566 -85.770 1.00 88.88 576 THR A C 1
ATOM 4400 O O . THR A 1 576 ? 12.564 0.303 -85.556 1.00 88.88 576 THR A O 1
ATOM 4403 N N . ASN A 1 577 ? 11.016 1.588 -86.547 1.00 88.00 577 ASN A N 1
ATOM 4404 C CA . ASN A 1 577 ? 11.958 2.444 -87.272 1.00 88.00 577 ASN A CA 1
ATOM 4405 C C . ASN A 1 577 ? 12.998 3.145 -86.368 1.00 88.00 577 ASN A C 1
ATOM 4407 O O . ASN A 1 577 ? 14.139 3.318 -86.782 1.00 88.00 577 ASN A O 1
ATOM 4411 N N . LYS A 1 578 ? 12.670 3.478 -85.108 1.00 86.06 578 LYS A N 1
ATOM 4412 C CA . LYS A 1 578 ? 13.608 4.136 -84.171 1.00 86.06 578 LYS A CA 1
ATOM 4413 C C . LYS A 1 578 ? 14.761 3.225 -83.733 1.00 86.06 578 LYS A C 1
ATOM 4415 O O . LYS A 1 578 ? 15.802 3.713 -83.276 1.00 86.06 578 LYS A O 1
ATOM 4420 N N . ILE A 1 579 ? 14.583 1.913 -83.853 1.00 86.38 579 ILE A N 1
ATOM 4421 C CA . ILE A 1 579 ? 15.523 0.888 -83.388 1.00 86.38 579 ILE A CA 1
ATOM 4422 C C . ILE A 1 579 ? 15.793 -0.184 -84.456 1.00 86.38 579 ILE A C 1
ATOM 4424 O O . ILE A 1 579 ? 16.179 -1.286 -84.091 1.00 86.38 579 ILE A O 1
ATOM 4428 N N . LYS A 1 580 ? 15.615 0.129 -85.750 1.00 84.25 580 LYS A N 1
ATOM 4429 C CA . LYS A 1 580 ? 15.918 -0.764 -86.887 1.00 84.25 580 LYS A CA 1
ATOM 4430 C C . LYS A 1 580 ? 17.428 -1.036 -86.977 1.00 84.25 580 LYS A C 1
ATOM 4432 O O . LYS A 1 580 ? 18.225 -0.127 -86.726 1.00 84.25 580 LYS A O 1
ATOM 4437 N N . GLY A 1 581 ? 17.826 -2.269 -87.296 1.00 84.62 581 GLY A N 1
ATOM 4438 C CA . GLY A 1 581 ? 19.239 -2.665 -87.427 1.00 84.62 581 GLY A CA 1
ATOM 4439 C C . GLY A 1 581 ? 19.895 -3.112 -86.111 1.00 84.62 581 GLY A C 1
ATOM 4440 O O . GLY A 1 581 ? 19.210 -3.486 -85.155 1.00 84.62 581 GLY A O 1
ATOM 4441 N N . LYS A 1 582 ? 21.235 -3.099 -86.046 1.00 87.38 582 LYS A N 1
ATOM 4442 C CA . LYS A 1 582 ? 22.011 -3.522 -84.862 1.00 87.38 582 LYS A CA 1
ATOM 4443 C C . LYS A 1 582 ? 22.098 -2.375 -83.848 1.00 87.38 582 LYS A C 1
ATOM 4445 O O . LYS A 1 582 ? 22.799 -1.395 -84.064 1.00 87.38 582 LYS A O 1
ATOM 4450 N N . ASN A 1 583 ? 21.377 -2.487 -82.732 1.00 87.56 583 ASN A N 1
ATOM 4451 C CA . ASN A 1 583 ? 21.213 -1.402 -81.760 1.00 87.56 583 ASN A CA 1
ATOM 4452 C C . ASN A 1 583 ? 21.624 -1.822 -80.345 1.00 87.56 583 ASN A C 1
ATOM 4454 O O . ASN A 1 583 ? 21.155 -2.834 -79.826 1.00 87.56 583 ASN A O 1
ATOM 4458 N N . LYS A 1 584 ? 22.434 -0.996 -79.672 1.00 92.75 584 LYS A N 1
ATOM 4459 C CA . LYS A 1 584 ? 22.779 -1.163 -78.251 1.00 92.75 584 LYS A CA 1
ATOM 4460 C C . LYS A 1 584 ? 21.659 -0.594 -77.376 1.00 92.75 584 LYS A C 1
ATOM 4462 O O . LYS A 1 584 ? 21.578 0.620 -77.165 1.00 92.75 584 LYS A O 1
ATOM 4467 N N . ILE A 1 585 ? 20.786 -1.471 -76.884 1.00 94.81 585 ILE A N 1
ATOM 4468 C CA . ILE A 1 585 ? 19.647 -1.112 -76.034 1.00 94.81 585 ILE A CA 1
ATOM 4469 C C . ILE A 1 585 ? 20.029 -1.266 -74.565 1.00 94.81 585 ILE A C 1
ATOM 4471 O O . ILE A 1 585 ? 20.615 -2.270 -74.167 1.00 94.81 585 ILE A O 1
ATOM 4475 N N . THR A 1 586 ? 19.685 -0.267 -73.755 1.00 95.88 586 THR A N 1
ATOM 4476 C CA . THR A 1 586 ? 19.924 -0.250 -72.308 1.00 95.88 586 THR A CA 1
ATOM 4477 C C . THR A 1 586 ? 18.610 -0.095 -71.554 1.00 95.88 586 THR A C 1
ATOM 4479 O O . THR A 1 586 ? 17.882 0.867 -71.787 1.00 95.88 586 THR A O 1
ATOM 4482 N N . THR A 1 587 ? 18.342 -0.971 -70.587 1.00 96.31 587 THR A N 1
ATOM 4483 C CA . THR A 1 587 ? 17.290 -0.782 -69.578 1.00 96.31 587 THR A CA 1
ATOM 4484 C C . THR A 1 587 ? 17.911 -0.321 -68.262 1.00 96.31 587 THR A C 1
ATOM 4486 O O . THR A 1 587 ? 18.852 -0.949 -67.776 1.00 96.31 587 THR A O 1
ATOM 4489 N N . LYS A 1 588 ? 17.392 0.757 -67.666 1.00 96.50 588 LYS A N 1
ATOM 4490 C CA . LYS A 1 588 ? 17.870 1.338 -66.402 1.00 96.50 588 LYS A CA 1
ATOM 4491 C C . LYS A 1 588 ? 16.721 1.466 -65.403 1.00 96.50 588 LYS A C 1
ATOM 4493 O O . LYS A 1 588 ? 15.724 2.133 -65.674 1.00 96.50 588 LYS A O 1
ATOM 4498 N N . TYR A 1 589 ? 16.892 0.866 -64.233 1.00 97.12 589 TYR A N 1
ATOM 4499 C CA . TYR A 1 589 ? 16.075 1.097 -63.048 1.00 97.12 589 TYR A CA 1
ATOM 4500 C C . TYR A 1 589 ? 16.881 1.930 -62.049 1.00 97.12 589 TYR A C 1
ATOM 4502 O O . TYR A 1 589 ? 18.046 1.639 -61.786 1.00 97.12 589 TYR A O 1
ATOM 4510 N N . THR A 1 590 ? 16.281 2.988 -61.509 1.00 93.50 590 THR A N 1
ATOM 4511 C CA . THR A 1 590 ? 16.973 3.967 -60.656 1.00 93.50 590 THR A CA 1
ATOM 4512 C C . THR A 1 590 ? 17.053 3.562 -59.184 1.00 93.50 590 THR A C 1
ATOM 4514 O O . THR A 1 590 ? 17.758 4.220 -58.430 1.00 93.50 590 THR A O 1
ATOM 4517 N N . GLY A 1 591 ? 16.392 2.476 -58.772 1.00 91.62 591 GLY A N 1
ATOM 4518 C CA . GLY A 1 591 ? 16.335 2.075 -57.365 1.00 91.62 591 GLY A CA 1
ATOM 4519 C C . GLY A 1 591 ? 15.293 2.852 -56.555 1.00 91.62 591 GLY A C 1
ATOM 4520 O O . GLY A 1 591 ? 14.560 3.689 -57.079 1.00 91.62 591 GLY A O 1
ATOM 4521 N N . THR A 1 592 ? 15.211 2.534 -55.264 1.00 90.75 592 THR A N 1
ATOM 4522 C CA . THR A 1 592 ? 14.385 3.204 -54.238 1.00 90.75 592 THR A CA 1
ATOM 4523 C C . THR A 1 592 ? 15.125 3.184 -52.891 1.00 90.75 592 THR A C 1
ATOM 4525 O O . THR A 1 592 ? 16.285 2.768 -52.823 1.00 90.75 592 THR A O 1
ATOM 4528 N N . GLY A 1 593 ? 14.462 3.582 -51.800 1.00 83.69 593 GLY A N 1
ATOM 4529 C CA . GLY A 1 593 ? 14.952 3.347 -50.437 1.00 83.69 593 GLY A CA 1
ATOM 4530 C C . GLY A 1 593 ? 15.119 1.861 -50.083 1.00 83.69 593 GLY A C 1
ATOM 4531 O O . GLY A 1 593 ? 15.946 1.533 -49.250 1.00 83.69 593 GLY A O 1
ATOM 4532 N N . ILE A 1 594 ? 14.407 0.951 -50.756 1.00 90.06 594 ILE A N 1
ATOM 4533 C CA . ILE A 1 594 ? 14.447 -0.499 -50.476 1.00 90.06 594 ILE A CA 1
ATOM 4534 C C . ILE A 1 594 ? 15.357 -1.242 -51.462 1.00 90.06 594 ILE A C 1
ATOM 4536 O O . ILE A 1 594 ? 16.052 -2.187 -51.102 1.00 90.06 594 ILE A O 1
ATOM 4540 N N . TYR A 1 595 ? 15.365 -0.803 -52.719 1.00 93.88 595 TYR A N 1
ATOM 4541 C CA . TYR A 1 595 ? 15.992 -1.506 -53.836 1.00 93.88 595 TYR A CA 1
ATOM 4542 C C . TYR A 1 595 ? 17.167 -0.714 -54.411 1.00 93.88 595 TYR A C 1
ATOM 4544 O O . TYR A 1 595 ? 17.057 0.491 -54.630 1.00 93.88 595 TYR A O 1
ATOM 4552 N N . THR A 1 596 ? 18.268 -1.387 -54.732 1.00 94.94 596 THR A N 1
ATOM 4553 C CA . THR A 1 596 ? 19.379 -0.789 -55.500 1.00 94.94 596 THR A CA 1
ATOM 4554 C C . THR A 1 596 ? 18.960 -0.451 -56.934 1.00 94.94 596 THR A C 1
ATOM 4556 O O . THR A 1 596 ? 17.984 -1.000 -57.455 1.00 94.94 596 THR A O 1
ATOM 4559 N N . SER A 1 597 ? 19.697 0.452 -57.580 1.00 95.38 597 SER A N 1
ATOM 4560 C CA . SER A 1 597 ? 19.583 0.683 -59.020 1.00 95.38 597 SER A CA 1
ATOM 4561 C C . SER A 1 597 ? 20.150 -0.505 -59.807 1.00 95.38 597 SER A C 1
ATOM 4563 O O . SER A 1 597 ? 20.976 -1.265 -59.306 1.00 95.38 597 SER A O 1
ATOM 4565 N N . SER A 1 598 ? 19.701 -0.682 -61.048 1.00 96.19 598 SER A N 1
ATOM 4566 C CA . SER A 1 598 ? 20.232 -1.717 -61.941 1.00 96.19 598 SER A CA 1
ATOM 4567 C C . SER A 1 598 ? 20.190 -1.290 -63.402 1.00 96.19 598 SER A C 1
ATOM 4569 O O . SER A 1 598 ? 19.327 -0.519 -63.838 1.00 96.19 598 SER A O 1
ATOM 4571 N N . LYS A 1 599 ? 21.148 -1.790 -64.183 1.00 95.00 599 LYS A N 1
ATOM 4572 C CA . LYS A 1 599 ? 21.293 -1.502 -65.610 1.00 95.00 599 LYS A CA 1
ATOM 4573 C C . LYS A 1 599 ? 21.653 -2.784 -66.354 1.00 95.00 599 LYS A C 1
ATOM 4575 O O . LYS A 1 599 ? 22.553 -3.503 -65.934 1.00 95.00 599 LYS A O 1
ATOM 4580 N N . LYS A 1 600 ? 21.010 -3.015 -67.497 1.00 96.06 600 LYS A N 1
ATOM 4581 C CA . LYS A 1 600 ? 21.369 -4.084 -68.431 1.00 96.06 600 LYS A CA 1
ATOM 4582 C C . LYS A 1 600 ? 21.424 -3.515 -69.831 1.00 96.06 600 LYS A C 1
ATOM 4584 O O . LYS A 1 600 ? 20.521 -2.790 -70.245 1.00 96.06 600 LYS A O 1
ATOM 4589 N N . THR A 1 601 ? 22.476 -3.876 -70.549 1.00 94.75 601 THR A N 1
ATOM 4590 C CA . THR A 1 601 ? 22.688 -3.492 -71.940 1.00 94.75 601 THR A CA 1
ATOM 4591 C C . THR A 1 601 ? 22.778 -4.756 -72.781 1.00 94.75 601 THR A C 1
ATOM 4593 O O . THR A 1 601 ? 23.489 -5.684 -72.400 1.00 94.75 601 THR A O 1
ATOM 4596 N N . LYS A 1 602 ? 22.060 -4.802 -73.903 1.00 93.38 602 LYS A N 1
ATOM 4597 C CA . LYS A 1 602 ? 22.172 -5.863 -74.912 1.00 93.38 602 LYS A CA 1
ATOM 4598 C C . LYS A 1 602 ? 22.166 -5.239 -76.299 1.00 93.38 602 LYS A C 1
ATOM 4600 O O . LYS A 1 602 ? 21.457 -4.260 -76.539 1.00 93.38 602 LYS A O 1
ATOM 4605 N N . THR A 1 603 ? 22.925 -5.828 -77.210 1.00 91.19 603 THR A N 1
ATOM 4606 C CA . THR A 1 603 ? 22.808 -5.518 -78.633 1.00 91.19 603 THR A CA 1
ATOM 4607 C C . THR A 1 603 ? 21.642 -6.319 -79.197 1.00 91.19 603 THR A C 1
ATOM 4609 O O . THR A 1 603 ? 21.634 -7.541 -79.099 1.00 91.19 603 THR A O 1
ATOM 4612 N N . LEU A 1 604 ? 20.642 -5.636 -79.747 1.00 87.38 604 LEU A N 1
ATOM 4613 C CA . LEU A 1 604 ? 19.502 -6.257 -80.418 1.00 87.38 604 LEU A CA 1
ATOM 4614 C C . LEU A 1 604 ? 19.591 -5.984 -81.922 1.00 87.38 604 LEU A C 1
ATOM 4616 O O . LEU A 1 604 ? 19.826 -4.843 -82.320 1.00 87.38 604 LEU A O 1
ATOM 4620 N N . LYS A 1 605 ? 19.378 -7.015 -82.746 1.00 84.38 605 LYS A N 1
ATOM 4621 C CA . LYS A 1 605 ? 19.152 -6.886 -84.193 1.00 84.38 605 LYS A CA 1
ATOM 4622 C C . LYS A 1 605 ? 17.637 -6.920 -84.418 1.00 84.38 605 LYS A C 1
ATOM 4624 O O . LYS A 1 605 ? 16.991 -7.943 -84.159 1.00 84.38 605 LYS A O 1
ATOM 4629 N N . ILE A 1 606 ? 17.052 -5.767 -84.744 1.00 80.12 606 ILE A N 1
ATOM 4630 C CA . ILE A 1 606 ? 15.591 -5.602 -84.834 1.00 80.12 606 ILE A CA 1
ATOM 4631 C C . ILE A 1 606 ? 15.138 -5.569 -86.270 1.00 80.12 606 ILE A C 1
ATOM 4633 O O . ILE A 1 606 ? 15.667 -4.717 -87.025 1.00 80.12 606 ILE A O 1
#